Protein AF-A0A2C6CI83-F1 (afdb_monomer)

Solvent-accessible surface area (backbone atoms only — not comparable to full-atom values): 37189 Å² total; per-residue (Å²): 130,54,76,69,57,50,51,57,50,48,68,65,45,56,64,62,56,69,75,64,70,89,64,91,79,67,77,70,57,57,57,55,50,51,55,52,52,71,71,62,53,72,80,69,74,73,71,71,77,71,34,57,50,68,82,48,84,45,74,70,88,82,57,54,77,65,55,48,48,51,55,49,48,57,57,65,33,94,45,35,74,47,65,43,35,26,70,50,73,58,55,83,63,26,45,32,77,57,36,17,38,32,36,62,42,78,49,80,68,87,75,81,76,86,66,80,51,70,44,81,48,53,24,44,57,78,42,53,45,65,82,44,89,37,33,34,42,40,32,26,31,26,87,84,68,57,33,40,40,38,42,36,32,49,79,43,23,40,18,32,37,39,42,40,65,88,43,41,34,43,30,39,41,69,43,70,40,26,24,35,40,31,34,56,42,74,85,67,60,69,77,38,53,69,76,63,89,74,76,81,94,84,81,86,81,65,93,77,91,69,84,84,75,66,45,76,56,88,58,89,80,51,66,32,59,38,36,34,34,34,37,38,24,58,63,38,40,57,69,51,37,78,42,39,24,93,50,91,66,21,46,44,37,51,43,42,44,54,45,47,20,60,48,45,33,57,48,12,38,44,66,28,74,48,74,46,68,46,77,46,81,46,82,40,81,42,92,66,81,83,71,98,63,47,58,62,50,38,40,74,46,51,48,54,50,52,33,59,80,66,43,46,46,72,74,64,32,31,38,30,40,37,38,46,32,72,68,67,35,72,92,81,50,41,52,53,43,42,37,47,46,76,69,84,84,93,73,82,50,53,29,55,39,76,95,46,31,28,28,34,27,18,67,85,39,16,38,78,71,66,33,36,30,26,33,26,54,36,14,36,24,38,30,33,45,18,60,94,65,42,81,69,97,52,32,34,12,16,19,79,43,97,56,96,72,33,51,30,26,16,44,41,30,74,50,51,66,70,42,53,80,72,62,54,41,47,34,74,21,40,5,19,47,92,35,67,53,98,88,37,52,35,28,39,86,56,14,17,17,35,53,22,32,52,44,25,37,57,61,42,33,66,64,29,64,40,72,48,48,39,45,44,76,39,74,68,83,60,53,55,40,22,46,96,84,21,49,64,48,70,41,56,40,32,65,45,71,43,61,24,36,92,92,43,71,32,42,80,65,71,46,39,42,31,28,34,39,48,45,67,65,68,43,94,91,41,61,52,49,80,78,43,57,54,67,53,47,75,45,73,69,76,89,40,66,54,27,26,22,42,37,41,38,40,35,23,67,77,68,38,69,30,63,34,50,45,67,38,37,17,63,49,21,48,87,57,61,58,98,76,78,82,67,77,89,76,80,75,80,92,74,89,81,82,82,70,74,93,56,59,64,77,43,72,38,59,69,69,17,68,42,47,35,35,40,30,45,47,50,59,70,24,33,40,36,32,21,41,86,85,69,48,78,76,46,78,48,75,35,84,59,70,44,80,43,82,43,81,43,65,89,55,70,71,44,62,33,40,36,32,42,42,52,100,87,50,76,48,78,48,78,44,36,35,87

Sequence (675 aa):
MTDNELLDLLSKIIPRIILKTKTQLPHEILSTCRAIILLLLPRWATIPPLPKLTFDTTSCSNCNTQKAAFIQRIANDSFTDQSWVFSVPTLDSIIGSHGSITLELGQPNNNGTGQSSTIDVTFQPFYFEMDQEVDYVWMGKSIDNKHSLMLAGNAGMMSGFVFGETQNWEILPVKSGYSIIRSKDESFNPPAGCGLDSLSATIDSIEYNANVIDLCEDNTECISTVDILVLVPQDVQQWYGDEFDPTPIGALAAGLHLLLGHYTFLFATFESGYENLRIRVSFRAVDYPYGPFSVIDEVYFTLPQFTANNNLRNQYRADMVVLSTTQTFGNEFTFGAANVGELQSDNAWEAPCFDCAYAISNINFMSTPRWTLAHEIAHLFSGRHSRDRDDFDVCGHGFMFSNEIGPNRTALATLTNNDQDNGESRALRFSNPDVDFEGFATGTVDDNNALVINNSACLIEDYYASPFLGVQIGNLSGQVLCGLSGNVNSKNLTAEVIQPAFGLPGTPPYTYEWRWNDNGIFNSGNPGVVIGTASSITINTAYDCPSFFVRLKITSSDGESATSTMTINSTLCSDCNGENSSESATGIEETYFKSVTETQLLKIYPNPAKGQLIVSGANPNDLIEIFNLQGQKILVYKIANQGKVTISINDLKTGTYLLRRVSEVTNDFVKFVKQ

Radius of gyration: 28.48 Å; Cα contacts (8 Å, |Δi|>4): 1442; chains: 1; bounding box: 80×92×56 Å

Nearest PDB structures (foldseek):
  3sd2-assembly1_A-2  TM=7.401E-01  e=3.170E-03  Bacteroides thetaiotaomicron
  7c7u-assembly2_B  TM=2.766E-01  e=1.258E-06  Staphylococcus aureus
  7c7u-assembly1_A  TM=2.825E-01  e=5.386E-06  Staphylococcus aureus
  8cka-assembly1_A  TM=3.174E-01  e=5.004E-04  Deinococcus radiodurans R1 = ATCC 13939 = DSM 20539
  3ncb-assembly1_B  TM=2.814E-01  e=5.245E-03  Homo sapiens

Secondary structure (DSSP, 8-state):
--HHHHHHHHHHHHHHHHTT-SSPPPHHHHHHHHHHHHHHS------PPPPEE-------TT--HHHHHHHHHHHT-TTEEEEEEEE---GGGTB-GGG-EEEEEEPP-TT-SS---EEEEEEEEEEEEEEETTEEEEEEEETTSSEEEEEEEETTEEEEEEEESS-EEEEEEEETTEEEEEEE-GGGS---PPPPS---S-------------TTS--TT--EEEEEEEEEEHHHHHHHGGGS-SSTTTHHHHHHHHHHHHHHHHHHHHHTT---EEEEEEEEEE-----SS-HHHIIIIIHHHHHHHTTHHHHHT-SEEEEEES--BTTTTB-EEE------SSS--PSS-GGG-EEEEETTTSSTTT-HHHHHHHHHTT---BTTT---SSS--B-B---SSS--B-TTSPPPHHHHHTT----SS---TT-EETTEES-BTTB-HHHHHHHHHHHHTTSS--SS-EEEEE--S-SBSB-TTS-B--EEEEEEEEPPPTTSS-PSSPEEEEEEESSS--SSS---EEEE-SSEEEE-S-SSSSEEEEEEEEE-TTS-EEEEEEEEE-TT-GGGS-TT--S---S----S-----SS---EEESSSBSSEEEEEEEPTT-EEEEEETTS-EEEEEE--SSEEEEEE-TTSPSEEEEEEEE-SS-EEEEEEEE-

pLDDT: mean 76.45, std 18.49, range [28.06, 98.38]

Mean predicted aligned error: 15.39 Å

Structure (mmCIF, N/CA/C/O backbone):
data_AF-A0A2C6CI83-F1
#
_entry.id   AF-A0A2C6CI83-F1
#
loop_
_atom_site.group_PDB
_atom_site.id
_atom_site.type_symbol
_atom_site.label_atom_id
_atom_site.label_alt_id
_atom_site.label_comp_id
_atom_site.label_asym_id
_atom_site.label_entity_id
_atom_site.label_seq_id
_atom_site.pdbx_PDB_ins_code
_atom_site.Cartn_x
_atom_site.Cartn_y
_atom_site.Cartn_z
_atom_site.occupancy
_atom_site.B_iso_or_equiv
_atom_site.auth_seq_id
_atom_site.auth_comp_id
_atom_site.auth_asym_id
_atom_site.auth_atom_id
_atom_site.pdbx_PDB_model_num
ATOM 1 N N . MET A 1 1 ? -42.720 -41.605 6.930 1.00 55.47 1 MET A N 1
ATOM 2 C CA . MET A 1 1 ? -42.194 -41.675 8.302 1.00 55.47 1 MET A CA 1
ATOM 3 C C . MET A 1 1 ? -41.742 -40.274 8.639 1.00 55.47 1 MET A C 1
ATOM 5 O O . MET A 1 1 ? -40.998 -39.710 7.848 1.00 55.47 1 MET A O 1
ATOM 9 N N . THR A 1 2 ? -42.290 -39.671 9.684 1.00 68.00 2 THR A N 1
ATOM 10 C CA . THR A 1 2 ? -41.849 -38.350 10.157 1.00 68.00 2 THR A CA 1
ATOM 11 C C . THR A 1 2 ? -40.506 -38.483 10.882 1.00 68.00 2 THR A C 1
ATOM 13 O O . THR A 1 2 ? -40.180 -39.569 11.363 1.00 68.00 2 THR A O 1
ATOM 16 N N . ASP A 1 3 ? -39.726 -37.405 10.983 1.00 50.38 3 ASP A N 1
ATOM 17 C CA . ASP A 1 3 ? -38.392 -37.440 11.613 1.00 50.38 3 ASP A CA 1
ATOM 18 C C . ASP A 1 3 ? -38.438 -37.962 13.062 1.00 50.38 3 ASP A C 1
ATOM 20 O O . ASP A 1 3 ? -37.554 -38.697 13.506 1.00 50.38 3 ASP A O 1
ATOM 24 N N . ASN A 1 4 ? -39.542 -37.697 13.769 1.00 54.66 4 ASN A N 1
ATOM 25 C CA . ASN A 1 4 ? -39.784 -38.204 15.122 1.00 54.66 4 ASN A CA 1
ATOM 26 C C . ASN A 1 4 ? -40.070 -39.716 15.163 1.00 54.66 4 ASN A C 1
ATOM 28 O O . ASN A 1 4 ? -39.666 -40.393 16.107 1.00 54.66 4 ASN A O 1
ATOM 32 N N . GLU A 1 5 ? -40.724 -40.273 14.140 1.00 59.03 5 GLU A N 1
ATOM 33 C CA . GLU A 1 5 ? -40.948 -41.721 14.026 1.00 59.03 5 GLU A CA 1
ATOM 34 C C . GLU A 1 5 ? -39.644 -42.464 13.691 1.00 59.03 5 GLU A C 1
ATOM 36 O O . GLU A 1 5 ? -39.442 -43.590 14.147 1.00 59.03 5 GLU A O 1
ATOM 41 N N . LEU A 1 6 ? -38.740 -41.832 12.933 1.00 50.09 6 LEU A N 1
ATOM 42 C CA . LEU A 1 6 ? -37.425 -42.387 12.602 1.00 50.09 6 LEU A CA 1
ATOM 43 C C . LEU A 1 6 ? -36.503 -42.423 13.834 1.00 50.09 6 LEU A C 1
ATOM 45 O O . LEU A 1 6 ? -35.857 -43.440 14.085 1.00 50.09 6 LEU A O 1
ATOM 49 N N . LEU A 1 7 ? -36.491 -41.356 14.640 1.00 54.53 7 LEU A N 1
ATOM 50 C CA . LEU A 1 7 ? -35.740 -41.285 15.901 1.00 54.53 7 LEU A CA 1
ATOM 51 C C . LEU A 1 7 ? -36.237 -42.306 16.937 1.00 54.53 7 LEU A C 1
ATOM 53 O O . LEU A 1 7 ? -35.427 -42.983 17.577 1.00 54.53 7 LEU A O 1
ATOM 57 N N . ASP A 1 8 ? -37.555 -42.487 17.059 1.00 61.53 8 ASP A N 1
ATOM 58 C CA . ASP A 1 8 ? -38.140 -43.506 17.939 1.00 61.53 8 ASP A CA 1
ATOM 59 C C . ASP A 1 8 ? -37.787 -44.932 17.471 1.00 61.53 8 ASP A C 1
ATOM 61 O O . ASP A 1 8 ? -37.433 -45.786 18.288 1.00 61.53 8 ASP A O 1
ATOM 65 N N . LEU A 1 9 ? -37.776 -45.186 16.157 1.00 59.94 9 LEU A N 1
ATOM 66 C CA . LEU A 1 9 ? -37.357 -46.476 15.604 1.00 59.94 9 LEU A CA 1
ATOM 67 C C . LEU A 1 9 ? -35.858 -46.747 15.842 1.00 59.94 9 LEU A C 1
ATOM 69 O O . LEU A 1 9 ? -35.487 -47.844 16.269 1.00 59.94 9 LEU A O 1
ATOM 73 N N . LEU A 1 10 ? -34.994 -45.754 15.614 1.00 51.44 10 LEU A N 1
ATOM 74 C CA . LEU A 1 10 ? -33.542 -45.877 15.786 1.00 51.44 10 LEU A CA 1
ATOM 75 C C . LEU A 1 10 ? -33.151 -46.066 17.258 1.00 51.44 10 LEU A C 1
ATOM 77 O O . LEU A 1 10 ? -32.332 -46.939 17.562 1.00 51.44 10 LEU A O 1
ATOM 81 N N . SER A 1 11 ? -33.804 -45.354 18.184 1.00 57.25 11 SER A N 1
ATOM 82 C CA . SER A 1 11 ? -33.573 -45.509 19.630 1.00 57.25 11 SER A CA 1
ATOM 83 C C . SER A 1 11 ? -33.914 -46.916 20.150 1.00 57.25 11 SER A C 1
ATOM 85 O O . SER A 1 11 ? -33.301 -47.400 21.102 1.00 57.25 11 SER A O 1
ATOM 87 N N . LYS A 1 12 ? -34.844 -47.620 19.487 1.00 58.34 12 LYS A N 1
ATOM 88 C CA . LYS A 1 12 ? -35.254 -48.995 19.826 1.00 58.34 12 LYS A CA 1
ATOM 89 C C . LYS A 1 12 ? -34.369 -50.070 19.188 1.00 58.34 12 LYS A C 1
ATOM 91 O O . LYS A 1 12 ? -34.291 -51.185 19.711 1.00 58.34 12 LYS A O 1
ATOM 96 N N . ILE A 1 13 ? -33.713 -49.761 18.068 1.00 54.72 13 ILE A N 1
ATOM 97 C CA . ILE A 1 13 ? -32.903 -50.714 17.293 1.00 54.72 13 ILE A CA 1
ATOM 98 C C . ILE A 1 13 ? -31.437 -50.713 17.749 1.00 54.72 13 ILE A C 1
ATOM 100 O O . ILE A 1 13 ? -30.858 -51.787 17.924 1.00 54.72 13 ILE A O 1
ATOM 104 N N . ILE A 1 14 ? -30.850 -49.540 18.002 1.00 49.00 14 ILE A N 1
ATOM 105 C CA . ILE A 1 14 ? -29.416 -49.393 18.312 1.00 49.00 14 ILE A CA 1
ATOM 106 C C . ILE A 1 14 ? -28.986 -50.196 19.561 1.00 49.00 14 ILE A C 1
ATOM 108 O O . ILE A 1 14 ? -28.005 -50.941 19.471 1.00 49.00 14 ILE A O 1
ATOM 112 N N . PRO A 1 15 ? -29.737 -50.204 20.685 1.00 44.19 15 PRO A N 1
ATOM 113 C CA . PRO A 1 15 ? -29.364 -51.011 21.851 1.00 44.19 15 PRO A CA 1
ATOM 114 C C . PRO A 1 15 ? -29.423 -52.523 21.587 1.00 44.19 15 PRO A C 1
ATOM 116 O O . PRO A 1 15 ? -28.676 -53.292 22.190 1.00 44.19 15 PRO A O 1
ATOM 119 N N . ARG A 1 16 ? -30.286 -52.975 20.664 1.00 45.53 16 ARG A N 1
ATOM 120 C CA . ARG A 1 16 ? -30.438 -54.401 20.319 1.00 45.53 16 ARG A CA 1
ATOM 121 C C . ARG A 1 16 ? -29.335 -54.915 19.394 1.00 45.53 16 ARG A C 1
ATOM 123 O O . ARG A 1 16 ? -29.058 -56.113 19.419 1.00 45.53 16 ARG A O 1
ATOM 130 N N . ILE A 1 17 ? -28.707 -54.033 18.616 1.00 48.41 17 ILE A N 1
ATOM 131 C CA . ILE A 1 17 ? -27.555 -54.367 17.767 1.00 48.41 17 ILE A CA 1
ATOM 132 C C . ILE A 1 17 ? -26.279 -54.454 18.617 1.00 48.41 17 ILE A C 1
ATOM 134 O O . ILE A 1 17 ? -25.522 -55.413 18.482 1.00 48.41 17 ILE A O 1
ATOM 138 N N . ILE A 1 18 ? -26.091 -53.530 19.567 1.00 44.12 18 ILE A N 1
ATOM 139 C CA . ILE A 1 18 ? -24.891 -53.469 20.421 1.00 44.12 18 ILE A CA 1
ATOM 140 C C . ILE A 1 18 ? -24.815 -54.652 21.409 1.00 44.12 18 ILE A C 1
ATOM 142 O O . ILE A 1 18 ? -23.730 -55.139 21.718 1.00 44.12 18 ILE A O 1
ATOM 146 N N . LEU A 1 19 ? -25.954 -55.198 21.853 1.00 39.03 19 LEU A N 1
ATOM 147 C CA . LEU A 1 19 ? -25.989 -56.328 22.795 1.00 39.03 19 LEU A CA 1
ATOM 148 C C . LEU A 1 19 ? -25.745 -57.716 22.170 1.00 39.03 19 LEU A C 1
ATOM 150 O O . LEU A 1 19 ? -25.711 -58.703 22.907 1.00 39.03 19 LEU A O 1
ATOM 154 N N . LYS A 1 20 ? -25.565 -57.833 20.845 1.00 38.94 20 LYS A N 1
ATOM 155 C CA . LYS A 1 20 ? -25.428 -59.138 20.165 1.00 38.94 20 LYS A CA 1
ATOM 156 C C . LYS A 1 20 ? -24.123 -59.381 19.404 1.00 38.94 20 LYS A C 1
ATOM 158 O O . LYS A 1 20 ? -23.988 -60.435 18.788 1.00 38.94 20 LYS A O 1
ATOM 163 N N . THR A 1 21 ? -23.130 -58.503 19.495 1.00 42.06 21 THR A N 1
ATOM 164 C CA . THR A 1 21 ? -21.841 -58.690 18.808 1.00 42.06 21 THR A CA 1
ATOM 165 C C . THR A 1 21 ? -20.725 -59.072 19.779 1.00 42.06 21 THR A C 1
ATOM 167 O O . THR A 1 21 ? -19.885 -58.257 20.146 1.00 42.06 21 THR A O 1
ATOM 170 N N . LYS A 1 22 ? -20.700 -60.353 20.171 1.00 38.94 22 LYS A N 1
ATOM 171 C CA . LYS A 1 22 ? -19.476 -61.028 20.647 1.00 38.94 22 LYS A CA 1
ATOM 172 C C . LYS A 1 22 ? -19.063 -62.227 19.783 1.00 38.94 22 LYS A C 1
ATOM 174 O O . LYS A 1 22 ? -18.150 -62.954 20.155 1.00 38.94 22 LYS A O 1
ATOM 179 N N . THR A 1 23 ? -19.675 -62.416 18.615 1.00 45.59 23 THR A N 1
ATOM 180 C CA . THR A 1 23 ? -19.297 -63.459 17.650 1.00 45.59 23 THR A CA 1
ATOM 181 C C . THR A 1 23 ? -19.489 -62.976 16.210 1.00 45.59 23 THR A C 1
ATOM 183 O O . THR A 1 23 ? -20.403 -62.207 15.919 1.00 45.59 23 THR A O 1
ATOM 186 N N . GLN A 1 24 ? -18.565 -63.397 15.339 1.00 50.62 24 GLN A N 1
ATOM 187 C CA . GLN A 1 24 ? -18.405 -63.007 13.932 1.00 50.62 24 GLN A CA 1
ATOM 188 C C . GLN A 1 24 ? -19.719 -63.030 13.133 1.00 50.62 24 GLN A C 1
ATOM 190 O O . GLN A 1 24 ? -20.404 -64.051 13.084 1.00 50.62 24 GLN A O 1
ATOM 195 N N . LEU A 1 25 ? -20.027 -61.920 12.456 1.00 43.94 25 LEU A N 1
ATOM 196 C CA . LEU A 1 25 ? -21.102 -61.831 11.465 1.00 43.94 25 LEU A CA 1
ATOM 197 C C . LEU A 1 25 ? -20.552 -62.088 10.046 1.00 43.94 25 LEU A C 1
ATOM 199 O O . LEU A 1 25 ? -19.467 -61.600 9.725 1.00 43.94 25 LEU A O 1
ATOM 203 N N . PRO A 1 26 ? -21.280 -62.832 9.189 1.00 48.81 26 PRO A N 1
ATOM 204 C CA . PRO A 1 26 ? -20.863 -63.140 7.824 1.00 48.81 26 PRO A CA 1
ATOM 205 C C . PRO A 1 26 ? -20.966 -61.934 6.874 1.00 48.81 26 PRO A C 1
ATOM 207 O O . PRO A 1 26 ? -21.792 -61.034 7.039 1.00 48.81 26 PRO A O 1
ATOM 210 N N . HIS A 1 27 ? -20.113 -61.963 5.848 1.00 46.34 27 HIS A N 1
ATOM 211 C CA . HIS A 1 27 ? -19.754 -60.867 4.936 1.00 46.34 27 HIS A CA 1
ATOM 212 C C . HIS A 1 27 ? -20.934 -60.211 4.177 1.00 46.34 27 HIS A C 1
ATOM 214 O O . HIS A 1 27 ? -20.812 -59.080 3.710 1.00 46.34 27 HIS A O 1
ATOM 220 N N . GLU A 1 28 ? -22.089 -60.875 4.085 1.00 45.56 28 GLU A N 1
ATOM 221 C CA . GLU A 1 28 ? -23.282 -60.380 3.374 1.00 45.56 28 GLU A CA 1
ATOM 222 C C . GLU A 1 28 ? -24.111 -59.363 4.188 1.00 45.56 28 GLU A C 1
ATOM 224 O O . GLU A 1 28 ? -24.812 -58.521 3.622 1.00 45.56 28 GLU A O 1
ATOM 229 N N . ILE A 1 29 ? -23.985 -59.350 5.523 1.00 48.78 29 ILE A N 1
ATOM 230 C CA . ILE A 1 29 ? -24.657 -58.340 6.366 1.00 48.78 29 ILE A CA 1
ATOM 231 C C . ILE A 1 29 ? -23.880 -57.012 6.350 1.00 48.78 29 ILE A C 1
ATOM 233 O O . ILE A 1 29 ? -24.483 -55.940 6.408 1.00 48.78 29 ILE A O 1
ATOM 237 N N . LEU A 1 30 ? -22.556 -57.055 6.158 1.00 45.81 30 LEU A N 1
ATOM 238 C CA . LEU A 1 30 ? -21.718 -55.856 6.044 1.00 45.81 30 LEU A CA 1
ATOM 239 C C . LEU A 1 30 ? -22.007 -55.041 4.773 1.00 45.81 30 LEU A C 1
ATOM 241 O O . LEU A 1 30 ? -21.969 -53.811 4.828 1.00 45.81 30 LEU A O 1
ATOM 245 N N . SER A 1 31 ? -22.332 -55.685 3.644 1.00 43.59 31 SER A N 1
ATOM 246 C CA . SER A 1 31 ? -22.672 -54.951 2.414 1.00 43.59 31 SER A CA 1
ATOM 247 C C . SER A 1 31 ? -24.047 -54.284 2.509 1.00 43.59 31 SER A C 1
ATOM 249 O O . SER A 1 31 ? -24.220 -53.159 2.042 1.00 43.59 31 SER A O 1
ATOM 251 N N . THR A 1 32 ? -24.998 -54.928 3.190 1.00 43.94 32 THR A N 1
ATOM 252 C CA . THR A 1 32 ? -26.354 -54.395 3.380 1.00 43.94 32 THR A CA 1
ATOM 253 C C . THR A 1 32 ? -26.367 -53.254 4.407 1.00 43.94 32 THR A C 1
ATOM 255 O O . THR A 1 32 ? -27.031 -52.241 4.196 1.00 43.94 32 THR A O 1
ATOM 258 N N . CYS A 1 33 ? -25.554 -53.338 5.470 1.00 41.75 33 CYS A N 1
ATOM 259 C CA . CYS A 1 33 ? -25.349 -52.224 6.401 1.00 41.75 33 CYS A CA 1
ATOM 260 C C . CYS A 1 33 ? -24.604 -51.042 5.759 1.00 41.75 33 CYS A C 1
ATOM 262 O O . CYS A 1 33 ? -24.959 -49.902 6.042 1.00 41.75 33 CYS A O 1
ATOM 264 N N . ARG A 1 34 ? -23.644 -51.271 4.847 1.00 42.25 34 ARG A N 1
ATOM 265 C CA . ARG A 1 34 ? -23.007 -50.186 4.071 1.00 42.25 34 ARG A CA 1
ATOM 266 C C . ARG A 1 34 ? -24.007 -49.434 3.193 1.00 42.25 34 ARG A C 1
ATOM 268 O O . ARG A 1 34 ? -23.962 -48.210 3.157 1.00 42.25 34 ARG A O 1
ATOM 275 N N . ALA A 1 35 ? -24.930 -50.141 2.540 1.00 44.62 35 ALA A N 1
ATOM 276 C CA . ALA A 1 35 ? -25.959 -49.516 1.707 1.00 44.62 35 ALA A CA 1
ATOM 277 C C . ALA A 1 35 ? -26.963 -48.685 2.530 1.00 44.62 35 ALA A C 1
ATOM 279 O O . ALA A 1 35 ? -27.378 -47.616 2.095 1.00 44.62 35 ALA A O 1
ATOM 280 N N . ILE A 1 36 ? -27.313 -49.138 3.739 1.00 44.78 36 ILE A N 1
ATOM 281 C CA . ILE A 1 36 ? -28.223 -48.411 4.640 1.00 44.78 36 ILE A CA 1
ATOM 282 C C . ILE A 1 36 ? -27.524 -47.213 5.304 1.00 44.78 36 ILE A C 1
ATOM 284 O O . ILE A 1 36 ? -28.146 -46.167 5.456 1.00 44.78 36 ILE A O 1
ATOM 288 N N . ILE A 1 37 ? -26.229 -47.315 5.630 1.00 43.94 37 ILE A N 1
ATOM 289 C CA . ILE A 1 37 ? -25.432 -46.184 6.139 1.00 43.94 37 ILE A CA 1
ATOM 290 C C . ILE A 1 37 ? -25.270 -45.104 5.057 1.00 43.94 37 ILE A C 1
ATOM 292 O O . ILE A 1 37 ? -25.426 -43.929 5.361 1.00 43.94 37 ILE A O 1
ATOM 296 N N . LEU A 1 38 ? -25.075 -45.480 3.788 1.00 40.59 38 LEU A N 1
ATOM 297 C CA . LEU A 1 38 ? -25.032 -44.535 2.660 1.00 40.59 38 LEU A CA 1
ATOM 298 C C . LEU A 1 38 ? -26.381 -43.856 2.359 1.00 40.59 38 LEU A C 1
ATOM 300 O O . LEU A 1 38 ? -26.392 -42.760 1.810 1.00 40.59 38 LEU A O 1
ATOM 304 N N . LEU A 1 39 ? -27.508 -44.471 2.732 1.00 41.88 39 LEU A N 1
ATOM 305 C CA . LEU A 1 39 ? -28.855 -43.902 2.563 1.00 41.88 39 LEU A CA 1
ATOM 306 C C . LEU A 1 39 ? -29.342 -43.086 3.775 1.00 41.88 39 LEU A C 1
ATOM 308 O O . LEU A 1 39 ? -30.350 -42.392 3.661 1.00 41.88 39 LEU A O 1
ATOM 312 N N . LEU A 1 40 ? -28.649 -43.168 4.916 1.00 38.25 40 LEU A N 1
ATOM 313 C CA . LEU A 1 40 ? -28.973 -42.456 6.162 1.00 38.25 40 LEU A CA 1
ATOM 314 C C . LEU A 1 40 ? -27.935 -41.394 6.549 1.00 38.25 40 LEU A C 1
ATOM 316 O O . LEU A 1 40 ? -28.102 -40.748 7.584 1.00 38.25 40 LEU A O 1
ATOM 320 N N . LEU A 1 41 ? -26.890 -41.179 5.738 1.00 36.12 41 LEU A N 1
ATOM 321 C CA . LEU A 1 41 ? -26.087 -39.966 5.861 1.00 36.12 41 LEU A CA 1
ATOM 322 C C . LEU A 1 41 ? -27.036 -38.774 5.668 1.00 36.12 41 LEU A C 1
ATOM 324 O O . LEU A 1 41 ? -27.771 -38.752 4.673 1.00 36.12 41 LEU A O 1
ATOM 328 N N . PRO A 1 42 ? -27.070 -37.805 6.603 1.00 38.31 42 PRO A N 1
ATOM 329 C CA . PRO A 1 42 ? -27.829 -36.588 6.383 1.00 38.31 42 PRO A CA 1
ATOM 330 C C . PRO A 1 42 ? -27.366 -36.033 5.042 1.00 38.31 42 PRO A C 1
ATOM 332 O O . PRO A 1 42 ? -26.165 -36.045 4.761 1.00 38.31 42 PRO A O 1
ATOM 335 N N . ARG A 1 43 ? -28.318 -35.614 4.193 1.00 35.94 43 ARG A N 1
ATOM 336 C CA . ARG A 1 43 ? -28.014 -34.774 3.032 1.00 35.94 43 ARG A CA 1
ATOM 337 C C . ARG A 1 43 ? -26.994 -33.769 3.526 1.00 35.94 43 ARG A C 1
ATOM 339 O O . ARG A 1 43 ? -27.336 -32.970 4.398 1.00 35.94 43 ARG A O 1
ATOM 346 N N . TRP A 1 44 ? -25.757 -33.886 3.045 1.00 35.88 44 TRP A N 1
ATOM 347 C CA . TRP A 1 44 ? -24.753 -32.869 3.271 1.00 35.88 44 TRP A CA 1
ATOM 348 C C . TRP A 1 44 ? -25.476 -31.586 2.913 1.00 35.88 44 TRP A C 1
ATOM 350 O O . TRP A 1 44 ? -26.034 -31.490 1.812 1.00 35.88 44 TRP A O 1
ATOM 360 N N . ALA A 1 45 ? -25.607 -30.678 3.882 1.00 34.28 45 ALA A N 1
ATOM 361 C CA . ALA A 1 45 ? -25.919 -29.310 3.545 1.00 34.28 45 ALA A CA 1
ATOM 362 C C . ALA A 1 45 ? -24.912 -28.999 2.447 1.00 34.28 45 ALA A C 1
ATOM 364 O O . ALA A 1 45 ? -23.709 -29.106 2.683 1.00 34.28 45 ALA A O 1
ATOM 365 N N . THR A 1 46 ? -25.395 -28.836 1.216 1.00 31.20 46 THR A N 1
ATOM 366 C CA . THR A 1 46 ? -24.554 -28.414 0.111 1.00 31.20 46 THR A CA 1
ATOM 367 C C . THR A 1 46 ? -23.928 -27.145 0.632 1.00 31.20 46 THR A C 1
ATOM 369 O O . THR A 1 46 ? -24.655 -26.163 0.799 1.00 31.20 46 THR A O 1
ATOM 372 N N . ILE A 1 47 ? -22.651 -27.214 1.018 1.00 39.34 47 ILE A N 1
ATOM 373 C CA . ILE A 1 47 ? -21.894 -26.032 1.390 1.00 39.34 47 ILE A CA 1
ATOM 374 C C . ILE A 1 47 ? -22.106 -25.128 0.181 1.00 39.34 47 ILE A C 1
ATOM 376 O O . ILE A 1 47 ? -21.803 -25.571 -0.936 1.00 39.34 47 ILE A O 1
ATOM 380 N N . PRO A 1 48 ? -22.792 -23.983 0.344 1.00 41.06 48 PRO A N 1
ATOM 381 C CA . PRO A 1 48 ? -23.028 -23.112 -0.787 1.00 41.06 48 PRO A CA 1
ATOM 382 C C . PRO A 1 48 ? -21.662 -22.854 -1.425 1.00 41.06 48 PRO A C 1
ATOM 384 O O . PRO A 1 48 ? -20.683 -22.698 -0.687 1.00 41.06 48 PRO A O 1
ATOM 387 N N . PRO A 1 49 ? -21.555 -22.919 -2.764 1.00 50.97 49 PRO A N 1
ATOM 388 C CA . PRO A 1 49 ? -20.285 -22.655 -3.421 1.00 50.97 49 PRO A CA 1
ATOM 389 C C . PRO A 1 49 ? -19.746 -21.332 -2.886 1.00 50.97 49 PRO A C 1
ATOM 391 O O . PRO A 1 49 ? -20.521 -20.384 -2.718 1.00 50.97 49 PRO A O 1
ATOM 394 N N . LEU A 1 50 ? -18.450 -21.308 -2.559 1.00 54.88 50 LEU A N 1
ATOM 395 C CA . LEU A 1 50 ? -17.809 -20.096 -2.065 1.00 54.88 50 LEU A CA 1
ATOM 396 C C . LEU A 1 50 ? -18.133 -18.944 -3.023 1.00 54.88 50 LEU A C 1
ATOM 398 O O . LEU A 1 50 ? -18.159 -19.174 -4.237 1.00 54.88 50 LEU A O 1
ATOM 402 N N . PRO A 1 51 ? -18.410 -17.738 -2.509 1.00 67.12 51 PRO A N 1
ATOM 403 C CA . PRO A 1 51 ? -18.597 -16.584 -3.365 1.00 67.12 51 PRO A CA 1
ATOM 404 C C . PRO A 1 51 ? -17.365 -16.408 -4.262 1.00 67.12 51 PRO A C 1
ATOM 406 O O . PRO A 1 51 ? -16.229 -16.520 -3.798 1.00 67.12 51 PRO A O 1
ATOM 409 N N . LYS A 1 52 ? -17.594 -16.205 -5.562 1.00 72.31 52 LYS A N 1
ATOM 410 C CA . LYS A 1 52 ? -16.532 -16.089 -6.567 1.00 72.31 52 LYS A CA 1
ATOM 411 C C . LYS A 1 52 ? -16.631 -14.756 -7.279 1.00 72.31 52 LYS A C 1
ATOM 413 O O . LYS A 1 52 ? -17.712 -14.385 -7.741 1.00 72.31 52 LYS A O 1
ATOM 418 N N . LEU A 1 53 ? -15.497 -14.086 -7.447 1.00 72.31 53 LEU A N 1
ATOM 419 C CA . LEU A 1 53 ? -15.394 -12.989 -8.400 1.00 72.31 53 LEU A CA 1
ATOM 420 C C . LEU A 1 53 ? -15.132 -13.581 -9.791 1.00 72.31 53 LEU A C 1
ATOM 422 O O . LEU A 1 53 ? -14.137 -14.274 -10.005 1.00 72.31 53 LEU A O 1
ATOM 426 N N . THR A 1 54 ? -16.047 -13.313 -10.722 1.00 63.84 54 THR A N 1
ATOM 427 C CA . THR A 1 54 ? -15.957 -13.751 -12.120 1.00 63.84 54 THR A CA 1
ATOM 428 C C . THR A 1 54 ? -15.875 -12.538 -13.037 1.00 63.84 54 THR A C 1
ATOM 430 O O . THR A 1 54 ? -16.584 -11.546 -12.851 1.00 63.84 54 THR A O 1
ATOM 433 N N . PHE A 1 55 ? -15.003 -12.617 -14.038 1.00 64.81 55 PHE A N 1
ATOM 434 C CA . PHE A 1 55 ? -14.835 -11.577 -15.048 1.00 64.81 55 PHE A CA 1
ATOM 435 C C . PHE A 1 55 ? -15.628 -11.974 -16.296 1.00 64.81 55 PHE A C 1
ATOM 437 O O . PHE A 1 55 ? -15.106 -12.627 -17.195 1.00 64.81 55 PHE A O 1
ATOM 444 N N . ASP A 1 56 ? -16.919 -11.639 -16.337 1.00 59.47 56 ASP A N 1
ATOM 445 C CA . ASP A 1 56 ? -17.740 -11.876 -17.530 1.00 59.47 56 ASP A CA 1
ATOM 446 C C . ASP A 1 56 ? -17.558 -10.743 -18.555 1.00 59.47 56 ASP A C 1
ATOM 448 O O . ASP A 1 56 ? -17.360 -9.582 -18.197 1.00 59.47 56 ASP A O 1
ATOM 452 N N . THR A 1 57 ? -17.671 -11.077 -19.843 1.00 55.62 57 THR A N 1
ATOM 453 C CA . THR A 1 57 ? -17.697 -10.151 -20.984 1.00 55.62 57 THR A CA 1
ATOM 454 C C . THR A 1 57 ? -18.976 -9.313 -20.996 1.00 55.62 57 THR A C 1
ATOM 456 O O . THR A 1 57 ? -19.814 -9.402 -21.895 1.00 55.62 57 THR A O 1
ATOM 459 N N . THR A 1 58 ? -19.159 -8.453 -20.000 1.00 52.78 58 THR A N 1
ATOM 460 C CA . THR A 1 58 ? -20.269 -7.507 -20.035 1.00 52.78 58 THR A CA 1
ATOM 461 C C . THR A 1 58 ? -19.913 -6.351 -20.961 1.00 52.78 58 THR A C 1
ATOM 463 O O . THR A 1 58 ? -19.010 -5.559 -20.701 1.00 52.78 58 THR A O 1
ATOM 466 N N . SER A 1 59 ? -20.647 -6.198 -22.067 1.00 59.84 59 SER A N 1
ATOM 467 C CA . SER A 1 59 ? -20.672 -4.902 -22.745 1.00 59.84 59 SER A CA 1
ATOM 468 C C . SER A 1 59 ? -21.220 -3.889 -21.743 1.00 59.84 59 SER A C 1
ATOM 470 O O . SER A 1 59 ? -22.306 -4.118 -21.203 1.00 59.84 59 SER A O 1
ATOM 472 N N . CYS A 1 60 ? -20.513 -2.785 -21.490 1.00 64.88 60 CYS A N 1
ATOM 473 C CA . CYS A 1 60 ? -21.036 -1.728 -20.631 1.00 64.88 60 CYS A CA 1
ATOM 474 C C . CYS A 1 60 ? -22.290 -1.115 -21.278 1.00 64.88 60 CYS A C 1
ATOM 476 O O . CYS A 1 60 ? -22.215 -0.165 -22.056 1.00 64.88 60 CYS A O 1
ATOM 478 N N . SER A 1 61 ? -23.458 -1.671 -20.953 1.00 59.53 61 SER A N 1
ATOM 479 C CA . SER A 1 61 ? -24.744 -1.393 -21.607 1.00 59.53 61 SER A CA 1
ATOM 480 C C . SER A 1 61 ? -25.200 0.061 -21.458 1.00 59.53 61 SER A C 1
ATOM 482 O O . SER A 1 61 ? -26.030 0.524 -22.232 1.00 59.53 61 SER A O 1
ATOM 484 N N . ASN A 1 62 ? -24.605 0.791 -20.507 1.00 64.12 62 ASN A N 1
ATOM 485 C CA . ASN A 1 62 ? -24.891 2.190 -20.185 1.00 64.12 62 ASN A CA 1
ATOM 486 C C . ASN A 1 62 ? -23.615 3.056 -20.091 1.00 64.12 62 ASN A C 1
ATOM 488 O O . ASN A 1 62 ? -23.555 3.979 -19.272 1.00 64.12 62 ASN A O 1
ATOM 492 N N . CYS A 1 63 ? -22.541 2.731 -20.813 1.00 69.06 63 CYS A N 1
ATOM 493 C CA . CYS A 1 63 ? -21.392 3.635 -20.918 1.00 69.06 63 CYS A CA 1
ATOM 494 C C . CYS A 1 63 ? -21.686 4.718 -21.961 1.00 69.06 63 CYS A C 1
ATOM 496 O O . CYS A 1 63 ? -22.147 4.417 -23.060 1.00 69.06 63 CYS A O 1
ATOM 498 N N . ASN A 1 64 ? -21.442 5.984 -21.615 1.00 75.44 64 ASN A N 1
ATOM 499 C CA . ASN A 1 64 ? -21.490 7.067 -22.595 1.00 75.44 64 ASN A CA 1
ATOM 500 C C . ASN A 1 64 ? -20.303 6.941 -23.578 1.00 75.44 64 ASN A C 1
ATOM 502 O O . ASN A 1 64 ? -19.398 6.126 -23.385 1.00 75.44 64 ASN A O 1
ATOM 506 N N . THR A 1 65 ? -20.296 7.754 -24.636 1.00 75.19 65 THR A N 1
ATOM 507 C CA . THR A 1 65 ? -19.252 7.715 -25.675 1.00 75.19 65 THR A CA 1
ATOM 508 C C . THR A 1 65 ? -17.837 7.901 -25.112 1.00 75.19 65 THR A C 1
ATOM 510 O O . THR A 1 65 ? -16.899 7.290 -25.610 1.00 75.19 65 THR A O 1
ATOM 513 N N . GLN A 1 66 ? -17.682 8.700 -24.056 1.00 70.75 66 GLN A N 1
ATOM 514 C CA . GLN A 1 66 ? -16.391 8.975 -23.416 1.00 70.75 66 GLN A CA 1
ATOM 515 C C . GLN A 1 66 ? -15.875 7.763 -22.623 1.00 70.75 66 GLN A C 1
ATOM 517 O O . GLN A 1 66 ? -14.732 7.357 -22.806 1.00 70.75 66 GLN A O 1
ATOM 522 N N . LYS A 1 67 ? -16.741 7.094 -21.853 1.00 77.38 67 LYS A N 1
ATOM 523 C CA . LYS A 1 67 ? -16.433 5.826 -21.165 1.00 77.38 67 LYS A CA 1
ATOM 524 C C . LYS A 1 67 ? -16.055 4.719 -22.131 1.00 77.38 67 LYS A C 1
ATOM 526 O O . LYS A 1 67 ? -15.113 3.970 -21.893 1.00 77.38 67 LYS A O 1
ATOM 531 N N . ALA A 1 68 ? -16.776 4.636 -23.246 1.00 78.38 68 ALA A N 1
ATOM 532 C CA . ALA A 1 68 ? -16.432 3.714 -24.316 1.00 78.38 68 ALA A CA 1
ATOM 533 C C . ALA A 1 68 ? -15.042 4.025 -24.901 1.00 78.38 68 ALA A C 1
ATOM 535 O O . ALA A 1 68 ? -14.287 3.094 -25.161 1.00 78.38 68 ALA A O 1
ATOM 536 N N . ALA A 1 69 ? -14.678 5.305 -25.046 1.00 80.31 69 ALA A N 1
ATOM 537 C CA . ALA A 1 69 ? -13.349 5.711 -25.502 1.00 80.31 69 ALA A CA 1
ATOM 538 C C . ALA A 1 69 ? -12.244 5.379 -24.482 1.00 80.31 69 ALA A C 1
ATOM 540 O O . ALA A 1 69 ? -11.192 4.897 -24.892 1.00 80.31 69 ALA A O 1
ATOM 541 N N . PHE A 1 70 ? -12.482 5.563 -23.175 1.00 83.44 70 PHE A N 1
ATOM 542 C CA . PHE A 1 70 ? -11.556 5.138 -22.116 1.00 83.44 70 PHE A CA 1
ATOM 543 C C . PHE A 1 70 ? -11.314 3.624 -22.168 1.00 83.44 70 PHE A C 1
ATOM 545 O O . PHE A 1 70 ? -10.172 3.192 -22.306 1.00 83.44 70 PHE A O 1
ATOM 552 N N . ILE A 1 71 ? -12.386 2.821 -22.169 1.00 84.44 71 ILE A N 1
ATOM 553 C CA . ILE A 1 71 ? -12.316 1.354 -22.289 1.00 84.44 71 ILE A CA 1
ATOM 554 C C . ILE A 1 71 ? -11.546 0.947 -23.551 1.00 84.44 71 ILE A C 1
ATOM 556 O O . ILE A 1 71 ? -10.641 0.122 -23.479 1.00 84.44 71 ILE A O 1
ATOM 560 N N . GLN A 1 72 ? -11.880 1.532 -24.705 1.00 84.88 72 GLN A N 1
ATOM 561 C CA . GLN A 1 72 ? -11.202 1.231 -25.967 1.00 84.88 72 GLN A CA 1
ATOM 562 C C . GLN A 1 72 ? -9.727 1.616 -25.935 1.00 84.88 72 GLN A C 1
ATOM 564 O O . GLN A 1 72 ? -8.910 0.895 -26.493 1.00 84.88 72 GLN A O 1
ATOM 569 N N . ARG A 1 73 ? -9.370 2.733 -25.300 1.00 86.31 73 ARG A N 1
ATOM 570 C CA . ARG A 1 73 ? -7.973 3.142 -25.176 1.00 86.31 73 ARG A CA 1
ATOM 571 C C . ARG A 1 73 ? -7.185 2.160 -24.319 1.00 86.31 73 ARG A C 1
ATOM 573 O O . ARG A 1 73 ? -6.119 1.759 -24.752 1.00 86.31 73 ARG A O 1
ATOM 580 N N . ILE A 1 74 ? -7.714 1.756 -23.162 1.00 87.88 74 ILE A N 1
ATOM 581 C CA . ILE A 1 74 ? -7.073 0.744 -22.309 1.00 87.88 74 ILE A CA 1
ATOM 582 C C . ILE A 1 74 ? -6.929 -0.582 -23.064 1.00 87.88 74 ILE A C 1
ATOM 584 O O . ILE A 1 74 ? -5.864 -1.182 -23.036 1.00 87.88 74 ILE A O 1
ATOM 588 N N . ALA A 1 75 ? -7.964 -1.014 -23.788 1.00 86.25 75 ALA A N 1
ATOM 589 C CA . ALA A 1 75 ? -7.928 -2.251 -24.567 1.00 86.25 75 ALA A CA 1
ATOM 590 C C . ALA A 1 75 ? -6.956 -2.210 -25.762 1.00 86.25 75 ALA A C 1
ATOM 592 O O . ALA A 1 75 ? -6.471 -3.254 -26.180 1.00 86.25 75 ALA A O 1
ATOM 593 N N . ASN A 1 76 ? -6.698 -1.024 -26.322 1.00 87.25 76 ASN A N 1
ATOM 594 C CA . ASN A 1 76 ? -5.782 -0.814 -27.449 1.00 87.25 76 ASN A CA 1
ATOM 595 C C . ASN A 1 76 ? -4.388 -0.345 -27.006 1.00 87.25 76 ASN A C 1
ATOM 597 O O . ASN A 1 76 ? -3.569 0.012 -27.856 1.00 87.25 76 ASN A O 1
ATOM 601 N N . ASP A 1 77 ? -4.147 -0.262 -25.699 1.00 84.81 77 ASP A N 1
ATOM 602 C CA . ASP A 1 77 ? -2.863 0.150 -25.159 1.00 84.81 77 ASP A CA 1
ATOM 603 C C . ASP A 1 77 ? -1.791 -0.864 -25.561 1.00 84.81 77 ASP A C 1
ATOM 605 O O . ASP A 1 77 ? -2.038 -2.070 -25.526 1.00 84.81 77 ASP A O 1
ATOM 609 N N . SER A 1 78 ? -0.601 -0.401 -25.941 1.00 81.00 78 SER A N 1
ATOM 610 C CA . SER A 1 78 ? 0.420 -1.279 -26.526 1.00 81.00 78 SER A CA 1
ATOM 611 C C . SER A 1 78 ? 0.906 -2.358 -25.564 1.00 81.00 78 SER A C 1
ATOM 613 O O . SER A 1 78 ? 1.421 -3.370 -26.010 1.00 81.00 78 SER A O 1
ATOM 615 N N . PHE A 1 79 ? 0.744 -2.138 -24.260 1.00 79.75 79 PHE A N 1
ATOM 616 C CA . PHE A 1 79 ? 1.111 -3.081 -23.207 1.00 79.75 79 PHE A CA 1
ATOM 617 C C . PHE A 1 79 ? -0.086 -3.868 -22.648 1.00 79.75 79 PHE A C 1
ATOM 619 O O . PHE A 1 79 ? 0.048 -4.506 -21.608 1.00 79.75 79 PHE A O 1
ATOM 626 N N . THR A 1 80 ? -1.265 -3.807 -23.277 1.00 84.94 80 THR A N 1
ATOM 627 C CA . THR A 1 80 ? -2.436 -4.608 -22.886 1.00 84.94 80 THR A CA 1
ATOM 628 C C . THR A 1 80 ? -2.586 -5.817 -23.804 1.00 84.94 80 THR A C 1
ATOM 630 O O . THR A 1 80 ? -2.862 -5.666 -24.990 1.00 84.94 80 THR A O 1
ATOM 633 N N . ASP A 1 81 ? -2.469 -7.018 -23.237 1.00 82.62 81 ASP A N 1
ATOM 634 C CA . ASP A 1 81 ? -2.648 -8.276 -23.978 1.00 82.62 81 ASP A CA 1
ATOM 635 C C . ASP A 1 81 ? -4.128 -8.626 -24.153 1.00 82.62 81 ASP A C 1
ATOM 637 O O . ASP A 1 81 ? -4.612 -8.936 -25.244 1.00 82.62 81 ASP A O 1
ATOM 641 N N . GLN A 1 82 ? -4.861 -8.618 -23.041 1.00 83.69 82 GLN A N 1
ATOM 642 C CA . GLN A 1 82 ? -6.275 -8.965 -22.968 1.00 83.69 82 GLN A CA 1
ATOM 643 C C . GLN A 1 82 ? -6.965 -8.024 -21.992 1.00 83.69 82 GLN A C 1
ATOM 645 O O . GLN A 1 82 ? -6.363 -7.566 -21.022 1.00 83.69 82 GLN A O 1
ATOM 650 N N . SER A 1 83 ? -8.241 -7.729 -22.234 1.00 86.75 83 SER A N 1
ATOM 651 C CA . SER A 1 83 ? -9.036 -6.928 -21.307 1.00 86.75 83 SER A CA 1
ATOM 652 C C . SER A 1 83 ? -10.522 -7.255 -21.371 1.00 86.75 83 SER A C 1
ATOM 654 O O . SER A 1 83 ? -11.053 -7.614 -22.426 1.00 86.75 83 SER A O 1
ATOM 656 N N . TRP A 1 84 ? -11.199 -7.095 -20.232 1.00 85.06 84 TRP A N 1
ATOM 657 C CA . TRP A 1 84 ? -12.640 -7.295 -20.094 1.00 85.06 84 TRP A CA 1
ATOM 658 C C . TRP A 1 84 ? -13.250 -6.265 -19.156 1.00 85.06 84 TRP A C 1
ATOM 660 O O . TRP A 1 84 ? -12.661 -5.889 -18.145 1.00 85.06 84 TRP A O 1
ATOM 670 N N . VAL A 1 85 ? -14.467 -5.834 -19.478 1.00 84.50 85 VAL A N 1
ATOM 671 C CA . VAL A 1 85 ? -15.279 -5.003 -18.587 1.00 84.50 85 VAL A CA 1
ATOM 672 C C . VAL A 1 85 ? -16.212 -5.909 -17.800 1.00 84.50 85 VAL A C 1
ATOM 674 O O . VAL A 1 85 ? -16.945 -6.699 -18.395 1.00 84.50 85 VAL A O 1
ATOM 677 N N . PHE A 1 86 ? -16.224 -5.751 -16.481 1.00 84.19 86 PHE A N 1
ATOM 678 C CA . PHE A 1 86 ? -17.051 -6.543 -15.579 1.00 84.19 86 PHE A CA 1
ATOM 679 C C . PHE A 1 86 ? -17.852 -5.648 -14.630 1.00 84.19 86 PHE A C 1
ATOM 681 O O . PHE A 1 86 ? -17.482 -4.502 -14.347 1.00 84.19 86 PHE A O 1
ATOM 688 N N . SER A 1 87 ? -18.978 -6.173 -14.147 1.00 83.62 87 SER A N 1
ATOM 689 C CA . SER A 1 87 ? -19.764 -5.523 -13.103 1.00 83.62 87 SER A CA 1
ATOM 690 C C . SER A 1 87 ? -19.089 -5.700 -11.748 1.00 83.62 87 SER A C 1
ATOM 692 O O . SER A 1 87 ? -18.787 -6.829 -11.368 1.00 83.62 87 SER A O 1
ATOM 694 N N . VAL A 1 88 ? -18.910 -4.611 -11.007 1.00 82.50 88 VAL A N 1
ATOM 695 C CA . VAL A 1 88 ? -18.330 -4.627 -9.660 1.00 82.50 88 VAL A CA 1
ATOM 696 C C . VAL A 1 88 ? -19.349 -5.228 -8.685 1.00 82.50 88 VAL A C 1
ATOM 698 O O . VAL A 1 88 ? -20.414 -4.632 -8.493 1.00 82.50 88 VAL A O 1
ATOM 701 N N . PRO A 1 89 ? -19.069 -6.396 -8.083 1.00 83.62 89 PRO A N 1
ATOM 702 C CA . PRO A 1 89 ? -19.933 -6.961 -7.054 1.00 83.62 89 PRO A CA 1
ATOM 703 C C . PRO A 1 89 ? -19.792 -6.187 -5.734 1.00 83.62 89 PRO A C 1
ATOM 705 O O . PRO A 1 89 ? -18.813 -5.468 -5.526 1.00 83.62 89 PRO A O 1
ATOM 708 N N . THR A 1 90 ? -20.756 -6.337 -4.820 1.00 83.12 90 THR A N 1
ATOM 709 C CA . THR A 1 90 ? -20.571 -5.837 -3.448 1.00 83.12 90 THR A CA 1
ATOM 710 C C . THR A 1 90 ? -19.541 -6.699 -2.727 1.00 83.12 90 THR A C 1
ATOM 712 O O . THR A 1 90 ? -19.438 -7.897 -3.005 1.00 83.12 90 THR A O 1
ATOM 715 N N . LEU A 1 91 ? -18.791 -6.116 -1.791 1.00 82.56 91 LEU A N 1
ATOM 716 C CA . LEU A 1 91 ? -17.752 -6.848 -1.069 1.00 82.56 91 LEU A CA 1
ATOM 717 C C . LEU A 1 91 ? -18.337 -8.045 -0.295 1.00 82.56 91 LEU A C 1
ATOM 719 O O . LEU A 1 91 ? -17.823 -9.157 -0.406 1.00 82.56 91 LEU A O 1
ATOM 723 N N . ASP A 1 92 ? -19.490 -7.851 0.355 1.00 83.06 92 ASP A N 1
ATOM 724 C CA . ASP A 1 92 ? -20.274 -8.895 1.036 1.00 83.06 92 ASP A CA 1
ATOM 725 C C . ASP A 1 92 ? -20.633 -10.081 0.120 1.00 83.06 92 ASP A C 1
ATOM 727 O O . ASP A 1 92 ? -20.863 -11.191 0.594 1.00 83.06 92 ASP A O 1
ATOM 731 N N . SER A 1 93 ? -20.695 -9.863 -1.199 1.00 85.31 93 SER A N 1
ATOM 732 C CA . SER A 1 93 ? -21.029 -10.904 -2.178 1.00 85.31 93 SER A CA 1
ATOM 733 C C . SER A 1 93 ? -19.825 -11.659 -2.742 1.00 85.31 93 SER A C 1
ATOM 735 O O . SER A 1 93 ? -20.032 -12.613 -3.487 1.00 85.31 93 SER A O 1
ATOM 737 N N . ILE A 1 94 ? -18.592 -11.257 -2.411 1.00 87.12 94 ILE A N 1
ATOM 738 C CA . ILE A 1 94 ? -17.357 -11.933 -2.853 1.00 87.12 94 ILE A CA 1
ATOM 739 C C . ILE A 1 94 ? -16.459 -12.394 -1.704 1.00 87.12 94 ILE A C 1
ATOM 741 O O . ILE A 1 94 ? -15.626 -13.274 -1.917 1.00 87.12 94 ILE A O 1
ATOM 745 N N . ILE A 1 95 ? -16.630 -11.845 -0.499 1.00 88.94 95 ILE A N 1
ATOM 746 C CA . ILE A 1 95 ? -15.937 -12.321 0.696 1.00 88.94 95 ILE A CA 1
ATOM 747 C C . ILE A 1 95 ? -16.601 -13.610 1.196 1.00 88.94 95 ILE A C 1
ATOM 749 O O . ILE A 1 95 ? -17.789 -13.654 1.514 1.00 88.94 95 ILE A O 1
ATOM 753 N N . GLY A 1 96 ? -15.808 -14.675 1.257 1.00 86.25 96 GLY A N 1
ATOM 754 C CA . GLY A 1 96 ? -16.151 -15.948 1.873 1.00 86.25 96 GLY A CA 1
ATOM 755 C C . GLY A 1 96 ? -15.848 -15.986 3.373 1.00 86.25 96 GLY A C 1
ATOM 756 O O . GLY A 1 96 ? -15.632 -14.971 4.036 1.00 86.25 96 GLY A O 1
ATOM 757 N N . SER A 1 97 ? -15.814 -17.200 3.922 1.00 83.00 97 SER A N 1
ATOM 758 C CA . SER A 1 97 ? -15.416 -17.438 5.313 1.00 83.00 97 SER A CA 1
ATOM 759 C C . SER A 1 97 ? -14.012 -16.895 5.589 1.00 83.00 97 SER A C 1
ATOM 761 O O . SER A 1 97 ? -13.133 -16.983 4.723 1.00 83.00 97 SER A O 1
ATOM 763 N N . HIS A 1 98 ? -13.797 -16.368 6.796 1.00 87.12 98 HIS A N 1
ATOM 764 C CA . HIS A 1 98 ? -12.496 -15.865 7.256 1.00 87.12 98 HIS A CA 1
ATOM 765 C C . HIS A 1 98 ? -11.931 -14.706 6.419 1.00 87.12 98 HIS A C 1
ATOM 767 O O . HIS A 1 98 ? -10.722 -14.493 6.365 1.00 87.12 98 HIS A O 1
ATOM 773 N N . GLY A 1 99 ? -12.806 -13.957 5.736 1.00 88.25 99 GLY A N 1
ATOM 774 C CA . GLY A 1 99 ? -12.414 -12.813 4.911 1.00 88.25 99 GLY A CA 1
ATOM 775 C C . GLY A 1 99 ? -11.763 -13.197 3.578 1.00 88.25 99 GLY A C 1
ATOM 776 O O . GLY A 1 99 ? -11.205 -12.332 2.904 1.00 88.25 99 GLY A O 1
ATOM 777 N N . SER A 1 100 ? -11.796 -14.483 3.207 1.00 91.62 100 SER A N 1
ATOM 778 C CA . SER A 1 100 ? -11.156 -14.991 1.991 1.00 91.62 100 SER A CA 1
ATOM 779 C C . SER A 1 100 ? -11.891 -14.570 0.719 1.00 91.62 100 SER A C 1
ATOM 781 O O . SER A 1 100 ? -13.111 -14.434 0.712 1.00 91.62 100 SER A O 1
ATOM 783 N N . ILE A 1 101 ? -11.160 -14.401 -0.383 1.00 92.31 101 ILE A N 1
ATOM 784 C CA . ILE A 1 101 ? -11.730 -14.106 -1.706 1.00 92.31 101 ILE A CA 1
ATOM 785 C C . ILE A 1 101 ? -11.288 -15.195 -2.675 1.00 92.31 101 ILE A C 1
ATOM 787 O O . ILE A 1 101 ? -10.112 -15.540 -2.718 1.00 92.31 101 ILE A O 1
ATOM 791 N N . THR A 1 102 ? -12.214 -15.747 -3.462 1.00 91.00 102 THR A N 1
ATOM 792 C CA . THR A 1 102 ? -11.881 -16.720 -4.515 1.00 91.00 102 THR A CA 1
ATOM 793 C C . THR A 1 102 ? -12.069 -16.102 -5.896 1.00 91.00 102 THR A C 1
ATOM 795 O O . THR A 1 102 ? -13.147 -15.592 -6.212 1.00 91.00 102 THR A O 1
ATOM 798 N N . LEU A 1 103 ? -11.018 -16.156 -6.715 1.00 87.44 103 LEU A N 1
ATOM 799 C CA . LEU A 1 103 ? -11.018 -15.688 -8.101 1.00 87.44 103 LEU A CA 1
ATOM 800 C C . LEU A 1 103 ? -10.978 -16.866 -9.068 1.00 87.44 103 LEU A C 1
ATOM 802 O O . LEU A 1 103 ? -10.235 -17.819 -8.845 1.00 87.44 103 LEU A O 1
ATOM 806 N N . GLU A 1 104 ? -11.709 -16.760 -10.173 1.00 82.75 104 GLU A N 1
ATOM 807 C CA . GLU A 1 104 ? -11.546 -17.652 -11.320 1.00 82.75 104 GLU A CA 1
ATOM 808 C C . GLU A 1 104 ? -10.545 -17.024 -12.307 1.00 82.75 104 GLU A C 1
ATOM 810 O O . GLU A 1 104 ? -10.860 -16.048 -12.990 1.00 82.75 104 GLU A O 1
ATOM 815 N N . LEU A 1 105 ? -9.320 -17.555 -12.358 1.00 73.56 105 LEU A N 1
ATOM 816 C CA . LEU A 1 105 ? -8.241 -17.056 -13.215 1.00 73.56 105 LEU A CA 1
ATOM 817 C C . LEU A 1 105 ? -8.092 -17.927 -14.466 1.00 73.56 105 LEU A C 1
ATOM 819 O O . LEU A 1 105 ? -8.018 -19.153 -14.382 1.00 73.56 105 LEU A O 1
ATOM 823 N N . GLY A 1 106 ? -8.010 -17.302 -15.642 1.00 66.94 106 GLY A N 1
ATOM 824 C CA . GLY A 1 106 ? -7.703 -18.003 -16.891 1.00 66.94 106 GLY A CA 1
ATOM 825 C C . GLY A 1 106 ? -6.242 -18.453 -16.930 1.00 66.94 106 GLY A C 1
ATOM 826 O O . GLY A 1 106 ? -5.347 -17.669 -16.627 1.00 66.94 106 GLY A O 1
ATOM 827 N N . GLN A 1 107 ? -5.972 -19.704 -17.310 1.00 57.72 107 GLN A N 1
ATOM 828 C CA . GLN A 1 107 ? -4.597 -20.161 -17.514 1.00 57.72 107 GLN A CA 1
ATOM 829 C C . GLN A 1 107 ? -4.053 -19.733 -18.886 1.00 57.72 107 GLN A C 1
ATOM 831 O O . GLN A 1 107 ? -4.784 -19.807 -19.884 1.00 57.72 107 GLN A O 1
ATOM 836 N N . PRO A 1 108 ? -2.758 -19.369 -18.973 1.00 50.69 108 PRO A N 1
ATOM 837 C CA . PRO A 1 108 ? -2.068 -19.243 -20.247 1.00 50.69 108 PRO A CA 1
ATOM 838 C C . PRO A 1 108 ? -2.182 -20.558 -21.026 1.00 50.69 108 PRO A C 1
ATOM 840 O O . PRO A 1 108 ? -1.977 -21.651 -20.493 1.00 50.69 108 PRO A O 1
ATOM 843 N N . ASN A 1 109 ? -2.556 -20.466 -22.299 1.00 49.31 109 ASN A N 1
ATOM 844 C CA . ASN A 1 109 ? -2.868 -21.631 -23.117 1.00 49.31 109 ASN A CA 1
ATOM 845 C C . ASN A 1 109 ? -1.578 -22.302 -23.623 1.00 49.31 109 ASN A C 1
ATOM 847 O O . ASN A 1 109 ? -1.220 -22.182 -24.793 1.00 49.31 109 ASN A O 1
ATOM 851 N N . ASN A 1 110 ? -0.872 -23.019 -22.746 1.00 45.56 110 ASN A N 1
ATOM 852 C CA . ASN A 1 110 ? 0.452 -23.586 -23.041 1.00 45.56 110 ASN A CA 1
ATOM 853 C C . ASN A 1 110 ? 0.444 -24.713 -24.096 1.00 45.56 110 ASN A C 1
ATOM 855 O O . ASN A 1 110 ? 1.504 -25.129 -24.555 1.00 45.56 110 ASN A O 1
ATOM 859 N N . ASN A 1 111 ? -0.733 -25.202 -24.513 1.00 43.44 111 ASN A N 1
ATOM 860 C CA . ASN A 1 111 ? -0.858 -26.381 -25.380 1.00 43.44 111 ASN A CA 1
ATOM 861 C C . ASN A 1 111 ? -1.456 -26.113 -26.773 1.00 43.44 111 ASN A C 1
ATOM 863 O O . ASN A 1 111 ? -1.616 -27.054 -27.547 1.00 43.44 111 ASN A O 1
ATOM 867 N N . GLY A 1 112 ? -1.809 -24.870 -27.124 1.00 42.00 112 GLY A N 1
ATOM 868 C CA . GLY A 1 112 ? -2.331 -24.541 -28.463 1.00 42.00 112 GLY A CA 1
ATOM 869 C C . GLY A 1 112 ? -3.644 -25.246 -28.851 1.00 42.00 112 GLY A C 1
ATOM 870 O O . GLY A 1 112 ? -4.032 -25.225 -30.018 1.00 42.00 112 GLY A O 1
ATOM 871 N N . THR A 1 113 ? -4.347 -25.872 -27.900 1.00 47.19 113 THR A N 1
ATOM 872 C CA . THR A 1 113 ? -5.562 -26.673 -28.142 1.00 47.19 113 THR A CA 1
ATOM 873 C C . THR A 1 113 ? -6.857 -25.857 -28.132 1.00 47.19 113 THR A C 1
ATOM 875 O O . THR A 1 113 ? -7.931 -26.416 -28.338 1.00 47.19 113 THR A O 1
ATOM 878 N N . GLY A 1 114 ? -6.791 -24.538 -27.918 1.00 45.28 114 GLY A N 1
ATOM 879 C CA . GLY A 1 114 ? -7.956 -23.649 -28.009 1.00 45.28 114 GLY A CA 1
ATOM 880 C C . GLY A 1 114 ? -8.990 -23.791 -26.881 1.00 45.28 114 GLY A C 1
ATOM 881 O O . GLY A 1 114 ? -10.015 -23.119 -26.934 1.00 45.28 114 GLY A O 1
ATOM 882 N N . GLN A 1 115 ? -8.740 -24.611 -25.853 1.00 42.00 115 GLN A N 1
ATOM 883 C CA . GLN A 1 115 ? -9.535 -24.620 -24.619 1.00 42.00 115 GLN A CA 1
ATOM 884 C C . GLN A 1 115 ? -8.849 -23.757 -23.557 1.00 42.00 115 GLN A C 1
ATOM 886 O O . GLN A 1 115 ? -7.746 -24.072 -23.126 1.00 42.00 115 GLN A O 1
ATOM 891 N N . SER A 1 116 ? -9.504 -22.669 -23.149 1.00 54.50 116 SER A N 1
ATOM 892 C CA . SER A 1 116 ? -9.125 -21.918 -21.951 1.00 54.50 116 SER A CA 1
ATOM 893 C C . SER A 1 116 ? -9.545 -22.740 -20.732 1.00 54.50 116 SER A C 1
ATOM 895 O O . SER A 1 116 ? -10.732 -23.007 -20.548 1.00 54.50 116 SER A O 1
ATOM 897 N N . SER A 1 117 ? -8.577 -23.223 -19.955 1.00 62.28 117 SER A N 1
ATOM 898 C CA . SER A 1 117 ? -8.830 -23.783 -18.628 1.00 62.28 117 SER A CA 1
ATOM 899 C C . SER A 1 117 ? -8.756 -22.662 -17.600 1.00 62.28 117 SER A C 1
ATOM 901 O O . SER A 1 117 ? -7.789 -21.901 -17.603 1.00 62.28 117 SER A O 1
ATOM 903 N N . THR A 1 118 ? -9.747 -22.570 -16.721 1.00 71.00 118 THR A N 1
ATOM 904 C CA . THR A 1 118 ? -9.721 -21.674 -15.565 1.00 71.00 118 THR A CA 1
ATOM 905 C C . THR A 1 118 ? -9.282 -22.432 -14.313 1.00 71.00 118 THR A C 1
ATOM 907 O O . THR A 1 118 ? -9.490 -23.644 -14.204 1.00 71.00 118 THR A O 1
ATOM 910 N N . ILE A 1 119 ? -8.628 -21.732 -13.388 1.00 75.81 119 ILE A N 1
ATOM 911 C CA . ILE A 1 119 ? -8.311 -22.220 -12.044 1.00 75.81 119 ILE A CA 1
ATOM 912 C C . ILE A 1 119 ? -8.984 -21.319 -11.012 1.00 75.81 119 ILE A C 1
ATOM 914 O O . ILE A 1 119 ? -8.976 -20.097 -11.148 1.00 75.81 119 ILE A O 1
ATOM 918 N N . ASP A 1 120 ? -9.554 -21.924 -9.975 1.00 85.50 120 ASP A N 1
ATOM 919 C CA . ASP A 1 120 ? -10.001 -21.183 -8.801 1.00 85.50 120 ASP A CA 1
ATOM 920 C C . ASP A 1 120 ? -8.797 -20.950 -7.883 1.00 85.50 120 ASP A C 1
ATOM 922 O O . ASP A 1 120 ? -8.148 -21.907 -7.454 1.00 85.50 120 ASP A O 1
ATOM 926 N N . VAL A 1 121 ? -8.511 -19.691 -7.561 1.00 87.50 121 VAL A N 1
ATOM 927 C CA . VAL A 1 121 ? -7.474 -19.311 -6.598 1.00 87.50 121 VAL A CA 1
ATOM 928 C C . VAL A 1 121 ? -8.137 -18.616 -5.417 1.00 87.50 121 VAL A C 1
ATOM 930 O O . VAL A 1 121 ? -8.773 -17.574 -5.574 1.00 87.50 121 VAL A O 1
ATOM 933 N N . THR A 1 122 ? -8.006 -19.204 -4.229 1.00 91.06 122 THR A N 1
ATOM 934 C CA . THR A 1 122 ? -8.501 -18.627 -2.974 1.00 91.06 122 THR A CA 1
ATOM 935 C C . THR A 1 122 ? -7.384 -17.865 -2.281 1.00 91.06 122 THR A C 1
ATOM 937 O O . THR A 1 122 ? -6.324 -18.426 -2.001 1.00 91.06 122 THR A O 1
ATOM 940 N N . PHE A 1 123 ? -7.660 -16.606 -1.967 1.00 92.12 123 PHE A N 1
ATOM 941 C CA . PHE A 1 123 ? -6.764 -15.684 -1.298 1.00 92.12 123 PHE A CA 1
ATOM 942 C C . PHE A 1 123 ? -7.203 -15.469 0.152 1.00 92.12 123 PHE A C 1
ATOM 944 O O . PHE A 1 123 ? -8.382 -15.238 0.423 1.00 92.12 123 PHE A O 1
ATOM 951 N N . GLN A 1 124 ? -6.248 -15.527 1.075 1.00 90.31 124 GLN A N 1
ATOM 952 C CA . GLN A 1 124 ? -6.423 -15.225 2.492 1.00 90.31 124 GLN A CA 1
ATOM 953 C C . GLN A 1 124 ? -5.953 -13.795 2.782 1.00 90.31 124 GLN A C 1
ATOM 955 O O . GLN A 1 124 ? -4.877 -13.415 2.306 1.00 90.31 124 GLN A O 1
ATOM 960 N N . PRO A 1 125 ? -6.723 -13.003 3.544 1.00 90.38 125 PRO A N 1
ATOM 961 C CA . PRO A 1 125 ? -6.361 -11.626 3.837 1.00 90.38 125 PRO A CA 1
ATOM 962 C C . PRO A 1 125 ? -5.237 -11.551 4.869 1.00 90.38 125 PRO A C 1
ATOM 964 O O . PRO A 1 125 ? -5.302 -12.186 5.921 1.00 90.38 125 PRO A O 1
ATOM 967 N N . PHE A 1 126 ? -4.252 -10.699 4.602 1.00 85.81 126 PHE A N 1
ATOM 968 C CA . PHE A 1 126 ? -3.288 -10.243 5.610 1.00 85.81 126 PHE A CA 1
ATOM 969 C C . PHE A 1 126 ? -3.504 -8.769 5.983 1.00 85.81 126 PHE A C 1
ATOM 971 O O . PHE A 1 126 ? -3.079 -8.339 7.051 1.00 85.81 126 PHE A O 1
ATOM 978 N N . TYR A 1 127 ? -4.222 -8.010 5.148 1.00 86.75 127 TYR A N 1
ATOM 979 C CA . TYR A 1 127 ? -4.665 -6.655 5.454 1.00 86.75 127 TYR A CA 1
ATOM 980 C C . TYR A 1 127 ? -6.109 -6.454 5.016 1.00 86.75 127 TYR A C 1
ATOM 982 O O . TYR A 1 127 ? -6.481 -6.796 3.891 1.00 86.75 127 TYR A O 1
ATOM 990 N N . PHE A 1 128 ? -6.917 -5.867 5.895 1.00 87.25 128 PHE A N 1
ATOM 991 C CA . PHE A 1 128 ? -8.277 -5.479 5.560 1.00 87.25 128 PHE A CA 1
ATOM 992 C C . PHE A 1 128 ? -8.696 -4.257 6.371 1.00 87.25 128 PHE A C 1
ATOM 994 O O . PHE A 1 128 ? -8.781 -4.303 7.597 1.00 87.25 128 PHE A O 1
ATOM 1001 N N . GLU A 1 129 ? -8.984 -3.170 5.669 1.00 84.50 129 GLU A N 1
ATOM 1002 C CA . GLU A 1 129 ? -9.537 -1.942 6.219 1.00 84.50 129 GLU A CA 1
ATOM 1003 C C . GLU A 1 129 ? -10.843 -1.608 5.498 1.00 84.50 129 GLU A C 1
ATOM 1005 O O . GLU A 1 129 ? -10.942 -1.733 4.277 1.00 84.50 129 GLU A O 1
ATOM 1010 N N . MET A 1 130 ? -11.866 -1.219 6.259 1.00 82.94 130 MET A N 1
ATOM 1011 C CA . MET A 1 130 ? -13.188 -0.913 5.720 1.00 82.94 130 MET A CA 1
ATOM 1012 C C . MET A 1 130 ? -13.871 0.144 6.576 1.00 82.94 130 MET A C 1
ATOM 1014 O O . MET A 1 130 ? -14.270 -0.135 7.708 1.00 82.94 130 MET A O 1
ATOM 1018 N N . ASP A 1 131 ? -14.091 1.330 6.022 1.00 72.19 131 ASP A N 1
ATOM 1019 C CA . ASP A 1 131 ? -14.885 2.368 6.681 1.00 72.19 131 ASP A CA 1
ATOM 1020 C C . ASP A 1 131 ? -16.379 2.169 6.416 1.00 72.19 131 ASP A C 1
ATOM 1022 O O . ASP A 1 131 ? -17.200 2.234 7.338 1.00 72.19 131 ASP A O 1
ATOM 1026 N N . GLN A 1 132 ? -16.729 1.845 5.171 1.00 67.69 132 GLN A N 1
ATOM 1027 C CA . GLN A 1 132 ? -18.078 1.496 4.725 1.00 67.69 132 GLN A CA 1
ATOM 1028 C C . GLN A 1 132 ? -18.009 0.329 3.736 1.00 67.69 132 GLN A C 1
ATOM 1030 O O . GLN A 1 132 ? -16.956 0.055 3.180 1.00 67.69 132 GLN A O 1
ATOM 1035 N N . GLU A 1 133 ? -19.134 -0.330 3.444 1.00 67.19 133 GLU A N 1
ATOM 1036 C CA . GLU A 1 133 ? -19.177 -1.467 2.496 1.00 67.19 133 GLU A CA 1
ATOM 1037 C C . GLU A 1 133 ? -18.592 -1.127 1.109 1.00 67.19 133 GLU A C 1
ATOM 1039 O O . GLU A 1 133 ? -18.079 -1.988 0.400 1.00 67.19 133 GLU A O 1
ATOM 1044 N N . VAL A 1 134 ? -18.654 0.149 0.724 1.00 70.75 134 VAL A N 1
ATOM 1045 C CA . VAL A 1 134 ? -18.143 0.653 -0.554 1.00 70.75 134 VAL A CA 1
ATOM 1046 C C . VAL A 1 134 ? -16.776 1.323 -0.456 1.00 70.75 134 VAL A C 1
ATOM 1048 O O . VAL A 1 134 ? -16.292 1.736 -1.502 1.00 70.75 134 VAL A O 1
ATOM 1051 N N . ASP A 1 135 ? -16.200 1.470 0.742 1.00 83.31 135 ASP A N 1
ATOM 1052 C CA . ASP A 1 135 ? -14.921 2.147 0.993 1.00 83.31 135 ASP A CA 1
ATOM 1053 C C . ASP A 1 135 ? -13.992 1.229 1.791 1.00 83.31 135 ASP A C 1
ATOM 1055 O O . ASP A 1 135 ? -14.139 1.071 3.010 1.00 83.31 135 ASP A O 1
ATOM 1059 N N . TYR A 1 136 ? -13.109 0.543 1.068 1.00 87.19 136 TYR A N 1
ATOM 1060 C CA . TYR A 1 136 ? -12.291 -0.529 1.619 1.00 87.19 136 TYR A CA 1
ATOM 1061 C C . TYR A 1 136 ? -10.959 -0.687 0.895 1.00 87.19 136 TYR A C 1
ATOM 1063 O O . TYR A 1 136 ? -10.836 -0.407 -0.299 1.00 87.19 136 TYR A O 1
ATOM 1071 N N . VAL A 1 137 ? -9.993 -1.251 1.614 1.00 90.50 137 VAL A N 1
ATOM 1072 C CA . VAL A 1 137 ? -8.756 -1.805 1.067 1.00 90.50 137 VAL A CA 1
ATOM 1073 C C . VAL A 1 137 ? -8.584 -3.214 1.612 1.00 90.50 137 VAL A C 1
ATOM 1075 O O . VAL A 1 137 ? -8.577 -3.433 2.821 1.00 90.50 137 VAL A O 1
ATOM 1078 N N . TRP A 1 138 ? -8.432 -4.175 0.712 1.00 92.56 138 TRP A N 1
ATOM 1079 C CA . TRP A 1 138 ? -8.253 -5.587 1.015 1.00 92.56 138 TRP A CA 1
ATOM 1080 C C . TRP A 1 138 ? -6.988 -6.088 0.318 1.00 92.56 138 TRP A C 1
ATOM 1082 O O . TRP A 1 138 ? -6.800 -5.846 -0.877 1.00 92.56 138 TRP A O 1
ATOM 1092 N N . MET A 1 139 ? -6.118 -6.780 1.052 1.00 93.06 139 MET A N 1
ATOM 1093 C CA . MET A 1 139 ? -4.904 -7.400 0.522 1.00 93.06 139 MET A CA 1
ATOM 1094 C C . MET A 1 139 ? -4.789 -8.834 1.017 1.00 93.06 139 MET A C 1
ATOM 1096 O O . MET A 1 139 ? -4.964 -9.108 2.209 1.00 93.06 139 MET A O 1
ATOM 1100 N N . GLY A 1 140 ? -4.437 -9.740 0.114 1.00 91.75 140 GLY A N 1
ATOM 1101 C CA . GLY A 1 140 ? -4.295 -11.144 0.444 1.00 91.75 140 GLY A CA 1
ATOM 1102 C C . GLY A 1 140 ? -3.367 -11.914 -0.477 1.00 91.75 140 GLY A C 1
ATOM 1103 O O . GLY A 1 140 ? -2.973 -11.451 -1.550 1.00 91.75 140 GLY A O 1
ATOM 1104 N N . LYS A 1 141 ? -3.043 -13.127 -0.035 1.00 90.06 141 LYS A N 1
ATOM 1105 C CA . LYS A 1 141 ? -2.205 -14.099 -0.747 1.00 90.06 141 LYS A CA 1
ATOM 1106 C C . LYS A 1 141 ? -2.965 -15.380 -0.988 1.00 90.06 141 LYS A C 1
ATOM 1108 O O . LYS A 1 141 ? -3.773 -15.782 -0.151 1.00 90.06 141 LYS A O 1
ATOM 1113 N N . SER A 1 142 ? -2.672 -16.056 -2.087 1.00 89.50 142 SER A N 1
ATOM 1114 C CA . SER A 1 142 ? -3.125 -17.425 -2.278 1.00 89.50 142 SER A CA 1
ATOM 1115 C C . SER A 1 142 ? -2.522 -18.358 -1.227 1.00 89.50 142 SER A C 1
ATOM 1117 O O . SER A 1 142 ? -1.451 -18.103 -0.682 1.00 89.50 142 SER A O 1
ATOM 1119 N N . ILE A 1 143 ? -3.209 -19.467 -0.951 1.00 80.62 143 ILE A N 1
ATOM 1120 C CA . ILE A 1 143 ? -2.778 -20.465 0.047 1.00 80.62 143 ILE A CA 1
ATOM 1121 C C . ILE A 1 143 ? -1.382 -21.036 -0.268 1.00 80.62 143 ILE A C 1
ATOM 1123 O O . ILE A 1 143 ? -0.629 -21.367 0.643 1.00 80.62 143 ILE A O 1
ATOM 1127 N N . ASP A 1 144 ? -1.027 -21.131 -1.549 1.00 79.12 144 ASP A N 1
ATOM 1128 C CA . ASP A 1 144 ? 0.288 -21.579 -2.020 1.00 79.12 144 ASP A CA 1
ATOM 1129 C C . ASP A 1 144 ? 1.348 -20.459 -2.069 1.00 79.12 144 ASP A C 1
ATOM 1131 O O . ASP A 1 144 ? 2.484 -20.724 -2.452 1.00 79.12 144 ASP A O 1
ATOM 1135 N N . ASN A 1 145 ? 0.999 -19.224 -1.682 1.00 78.12 145 ASN A N 1
ATOM 1136 C CA . ASN A 1 145 ? 1.830 -18.015 -1.755 1.00 78.12 145 ASN A CA 1
ATOM 1137 C C . ASN A 1 145 ? 2.351 -17.654 -3.160 1.00 78.12 145 ASN A C 1
ATOM 1139 O O . ASN A 1 145 ? 3.264 -16.839 -3.277 1.00 78.12 145 ASN A O 1
ATOM 1143 N N . LYS A 1 146 ? 1.765 -18.223 -4.221 1.00 81.00 146 LYS A N 1
ATOM 1144 C CA . LYS A 1 146 ? 2.158 -17.955 -5.615 1.00 81.00 146 LYS A CA 1
ATOM 1145 C C . LYS A 1 146 ? 1.444 -16.762 -6.237 1.00 81.00 146 LYS A C 1
ATOM 1147 O O . LYS A 1 146 ? 1.860 -16.275 -7.286 1.00 81.00 146 LYS A O 1
ATOM 1152 N N . HIS A 1 147 ? 0.350 -16.318 -5.622 1.00 86.56 147 HIS A N 1
ATOM 1153 C CA . HIS A 1 147 ? -0.452 -15.207 -6.102 1.00 86.56 147 HIS A CA 1
ATOM 1154 C C . HIS A 1 147 ? -0.752 -14.219 -4.980 1.00 86.56 147 HIS A C 1
ATOM 1156 O O . HIS A 1 147 ? -0.999 -14.585 -3.831 1.00 86.56 147 HIS A O 1
ATOM 1162 N N . SER A 1 148 ? -0.826 -12.958 -5.365 1.00 91.12 148 SER A N 1
ATOM 1163 C CA . SER A 1 148 ? -1.182 -11.820 -4.537 1.00 91.12 148 SER A CA 1
ATOM 1164 C C . SER A 1 148 ? -2.385 -11.119 -5.153 1.00 91.12 148 SER A C 1
ATOM 1166 O O . SER A 1 148 ? -2.470 -10.956 -6.372 1.00 91.12 148 SER A O 1
ATOM 1168 N N . LEU A 1 149 ? -3.316 -10.696 -4.306 1.00 93.56 149 LEU A N 1
ATOM 1169 C CA . LEU A 1 149 ? -4.501 -9.942 -4.690 1.00 93.56 149 LEU A CA 1
ATOM 1170 C C . LEU A 1 149 ? -4.590 -8.698 -3.820 1.00 93.56 149 LEU A C 1
ATOM 1172 O O . LEU A 1 149 ? -4.541 -8.781 -2.594 1.00 93.56 149 LEU A O 1
ATOM 1176 N N . MET A 1 150 ? -4.791 -7.558 -4.465 1.00 94.31 150 MET A N 1
ATOM 1177 C CA . MET A 1 150 ? -5.215 -6.339 -3.798 1.00 94.31 150 MET A CA 1
ATOM 1178 C C . MET A 1 150 ? -6.485 -5.818 -4.459 1.00 94.31 150 MET A C 1
ATOM 1180 O O . MET A 1 150 ? -6.545 -5.716 -5.684 1.00 94.31 150 MET A O 1
ATOM 1184 N N . LEU A 1 151 ? -7.469 -5.444 -3.645 1.00 93.75 151 LEU A N 1
ATOM 1185 C CA . LEU A 1 151 ? -8.688 -4.767 -4.070 1.00 93.75 151 LEU A CA 1
ATOM 1186 C C . LEU A 1 151 ? -8.887 -3.508 -3.228 1.00 93.75 151 LEU A C 1
ATOM 1188 O O . LEU A 1 151 ? -8.831 -3.556 -2.003 1.00 93.75 151 LEU A O 1
ATOM 1192 N N . ALA A 1 152 ? -9.155 -2.391 -3.890 1.00 91.62 152 ALA A N 1
ATOM 1193 C CA . ALA A 1 152 ? -9.588 -1.154 -3.266 1.00 91.62 152 ALA A CA 1
ATOM 1194 C C . ALA A 1 152 ? -10.945 -0.758 -3.847 1.00 91.62 152 ALA A C 1
ATOM 1196 O O . ALA A 1 152 ? -11.117 -0.722 -5.071 1.00 91.62 152 ALA A O 1
ATOM 1197 N N . GLY A 1 153 ? -11.905 -0.464 -2.978 1.00 88.25 153 GLY A N 1
ATOM 1198 C CA . GLY A 1 153 ? -13.226 0.009 -3.360 1.00 88.25 153 GLY A CA 1
ATOM 1199 C C . GLY A 1 153 ? -13.472 1.419 -2.857 1.00 88.25 153 GLY A C 1
ATOM 1200 O O . GLY A 1 153 ? -13.096 1.737 -1.737 1.00 88.25 153 GLY A O 1
ATOM 1201 N N . ASN A 1 154 ? -14.111 2.254 -3.676 1.00 83.62 154 ASN A N 1
ATOM 1202 C CA . ASN A 1 154 ? -14.647 3.541 -3.234 1.00 83.62 154 ASN A CA 1
ATOM 1203 C C . ASN A 1 154 ? -15.908 3.898 -4.040 1.00 83.62 154 ASN A C 1
ATOM 1205 O O . ASN A 1 154 ? -15.918 3.776 -5.266 1.00 83.62 154 ASN A O 1
ATOM 1209 N N . ALA A 1 155 ? -16.992 4.312 -3.375 1.00 78.12 155 ALA A N 1
ATOM 1210 C CA . ALA A 1 155 ? -18.252 4.735 -4.012 1.00 78.12 155 ALA A CA 1
ATOM 1211 C C . ALA A 1 155 ? -18.818 3.744 -5.069 1.00 78.12 155 ALA A C 1
ATOM 1213 O O . ALA A 1 155 ? -19.397 4.129 -6.094 1.00 78.12 155 ALA A O 1
ATOM 1214 N N . GLY A 1 156 ? -18.650 2.440 -4.824 1.00 78.62 156 GLY A N 1
ATOM 1215 C CA . GLY A 1 156 ? -19.099 1.363 -5.715 1.00 78.62 156 GLY A CA 1
ATOM 1216 C C . GLY A 1 156 ? -18.213 1.146 -6.949 1.00 78.62 156 GLY A C 1
ATOM 1217 O O . GLY A 1 156 ? -18.612 0.431 -7.865 1.00 78.62 156 GLY A O 1
ATOM 1218 N N . MET A 1 157 ? -17.041 1.777 -7.010 1.00 83.12 157 MET A N 1
ATOM 1219 C CA . MET A 1 157 ? -15.970 1.467 -7.961 1.00 83.12 157 MET A CA 1
ATOM 1220 C C . MET A 1 157 ? -14.972 0.501 -7.331 1.00 83.12 157 MET A C 1
ATOM 1222 O O . MET A 1 157 ? -14.881 0.428 -6.109 1.00 83.12 157 MET A O 1
ATOM 1226 N N . MET A 1 158 ? -14.219 -0.213 -8.168 1.00 89.38 158 MET A N 1
ATOM 1227 C CA . MET A 1 158 ? -13.175 -1.144 -7.741 1.00 89.38 158 MET A CA 1
ATOM 1228 C C . MET A 1 158 ? -11.912 -0.941 -8.580 1.00 89.38 158 MET A C 1
ATOM 1230 O O . MET A 1 158 ? -11.981 -0.846 -9.808 1.00 89.38 158 MET A O 1
ATOM 1234 N N . SER A 1 159 ? -10.773 -0.901 -7.907 1.00 92.25 159 SER A N 1
ATOM 1235 C CA . SER A 1 159 ? -9.424 -0.921 -8.471 1.00 92.25 159 SER A CA 1
ATOM 1236 C C . SER A 1 159 ? -8.640 -2.033 -7.784 1.00 92.25 159 SER A C 1
ATOM 1238 O O . SER A 1 159 ? -9.004 -2.463 -6.690 1.00 92.25 159 SER A O 1
ATOM 1240 N N . GLY A 1 160 ? -7.582 -2.534 -8.401 1.00 93.94 160 GLY A N 1
ATOM 1241 C CA . GLY A 1 160 ? -6.875 -3.678 -7.842 1.00 93.94 160 GLY A CA 1
ATOM 1242 C C . GLY A 1 160 ? -5.833 -4.271 -8.765 1.00 93.94 160 GLY A C 1
ATOM 1243 O O . GLY A 1 160 ? -5.641 -3.817 -9.892 1.00 93.94 160 GLY A O 1
ATOM 1244 N N . PHE A 1 161 ? -5.187 -5.328 -8.296 1.00 93.31 161 PHE A N 1
ATOM 1245 C CA . PHE A 1 161 ? -4.346 -6.167 -9.135 1.00 93.31 161 PHE A CA 1
ATOM 1246 C C . PHE A 1 161 ? -4.423 -7.629 -8.702 1.00 93.31 161 PHE A C 1
ATOM 1248 O O . PHE A 1 161 ? -4.680 -7.932 -7.536 1.00 93.31 161 PHE A O 1
ATOM 1255 N N . VAL A 1 162 ? -4.142 -8.518 -9.652 1.00 90.75 162 VAL A N 1
ATOM 1256 C CA . VAL A 1 162 ? -3.756 -9.906 -9.386 1.00 90.75 162 VAL A CA 1
ATOM 1257 C C . VAL A 1 162 ? -2.334 -10.063 -9.897 1.00 90.75 162 VAL A C 1
ATOM 1259 O O . VAL A 1 162 ? -2.064 -9.787 -11.065 1.00 90.75 162 VAL A O 1
ATOM 1262 N N . PHE A 1 163 ? -1.432 -10.488 -9.026 1.00 87.19 163 PHE A N 1
ATOM 1263 C CA . PHE A 1 163 ? -0.032 -10.717 -9.352 1.00 87.19 163 PHE A CA 1
ATOM 1264 C C . PHE A 1 163 ? 0.330 -12.167 -9.056 1.00 87.19 163 PHE A C 1
ATOM 1266 O O . PHE A 1 163 ? -0.056 -12.680 -8.012 1.00 87.19 163 PHE A O 1
ATOM 1273 N N . GLY A 1 164 ? 1.068 -12.822 -9.942 1.00 78.94 164 GLY A N 1
ATOM 1274 C CA . GLY A 1 164 ? 1.613 -14.160 -9.725 1.00 78.94 164 GLY A CA 1
ATOM 1275 C C . GLY A 1 164 ? 2.758 -14.460 -10.688 1.00 78.94 164 GLY A C 1
ATOM 1276 O O . GLY A 1 164 ? 3.167 -13.589 -11.448 1.00 78.94 164 GLY A O 1
ATOM 1277 N N . GLU A 1 165 ? 3.254 -15.701 -10.687 1.00 69.75 165 GLU A N 1
ATOM 1278 C CA . GLU A 1 165 ? 4.455 -16.110 -11.448 1.00 69.75 165 GLU A CA 1
ATOM 1279 C C . GLU A 1 165 ? 4.402 -15.787 -12.953 1.00 69.75 165 GLU A C 1
ATOM 1281 O O . GLU A 1 165 ? 5.430 -15.504 -13.557 1.00 69.75 165 GLU A O 1
ATOM 1286 N N . THR A 1 166 ? 3.216 -15.862 -13.567 1.00 67.81 166 THR A N 1
ATOM 1287 C CA . THR A 1 166 ? 3.015 -15.676 -15.022 1.00 67.81 166 THR A CA 1
ATOM 1288 C C . THR A 1 166 ? 1.794 -14.816 -15.354 1.00 67.81 166 THR A C 1
ATOM 1290 O O . THR A 1 166 ? 1.370 -14.736 -16.506 1.00 67.81 166 THR A O 1
ATOM 1293 N N . GLN A 1 167 ? 1.167 -14.219 -14.338 1.00 73.44 167 GLN A N 1
ATOM 1294 C CA . GLN A 1 167 ? -0.111 -13.528 -14.476 1.00 73.44 167 GLN A CA 1
ATOM 1295 C C . GLN A 1 167 ? -0.044 -12.160 -13.812 1.00 73.44 167 GLN A C 1
ATOM 1297 O O . GLN A 1 167 ? 0.147 -12.050 -12.603 1.00 73.44 167 GLN A O 1
ATOM 1302 N N . ASN A 1 168 ? -0.262 -11.125 -14.617 1.00 84.50 168 ASN A N 1
ATOM 1303 C CA . ASN A 1 168 ? -0.210 -9.734 -14.194 1.00 84.50 168 ASN A CA 1
ATOM 1304 C C . ASN A 1 168 ? -1.474 -9.032 -14.653 1.00 84.50 168 ASN A C 1
ATOM 1306 O O . ASN A 1 168 ? -1.573 -8.602 -15.803 1.00 84.50 168 ASN A O 1
ATOM 1310 N N . TRP A 1 169 ? -2.446 -8.941 -13.753 1.00 87.81 169 TRP A N 1
ATOM 1311 C CA . TRP A 1 169 ? -3.719 -8.296 -14.018 1.00 87.81 169 TRP A CA 1
ATOM 1312 C C . TRP A 1 169 ? -3.824 -6.989 -13.254 1.00 87.81 169 TRP A C 1
ATOM 1314 O O . TRP A 1 169 ? -3.560 -6.937 -12.056 1.00 87.81 169 TRP A O 1
ATOM 1324 N N . GLU A 1 170 ? -4.279 -5.947 -13.933 1.00 91.06 170 GLU A N 1
ATOM 1325 C CA . GLU A 1 170 ? -4.622 -4.662 -13.337 1.00 91.06 170 GLU A CA 1
ATOM 1326 C C . GLU A 1 170 ? -6.121 -4.415 -13.507 1.00 91.06 170 GLU A C 1
ATOM 1328 O O . GLU A 1 170 ? -6.666 -4.568 -14.602 1.00 91.06 170 GLU A O 1
ATOM 1333 N N . ILE A 1 171 ? -6.785 -4.024 -12.423 1.00 91.75 171 ILE A N 1
ATOM 1334 C CA . ILE A 1 171 ? -8.189 -3.625 -12.395 1.00 91.75 171 ILE A CA 1
ATOM 1335 C C . ILE A 1 171 ? -8.232 -2.104 -12.304 1.00 91.75 171 ILE A C 1
ATOM 1337 O O . ILE A 1 171 ? -7.737 -1.514 -11.346 1.00 91.75 171 ILE A O 1
ATOM 1341 N N . LEU A 1 172 ? -8.861 -1.481 -13.295 1.00 89.50 172 LEU A N 1
ATOM 1342 C CA . LEU A 1 172 ? -9.042 -0.042 -13.398 1.00 89.50 172 LEU A CA 1
ATOM 1343 C C . LEU A 1 172 ? -10.527 0.302 -13.219 1.00 89.50 172 LEU A C 1
ATOM 1345 O O . LEU A 1 172 ? -11.387 -0.319 -13.859 1.00 89.50 172 LEU A O 1
ATOM 1349 N N . PRO A 1 173 ? -10.857 1.308 -12.398 1.00 88.12 173 PRO A N 1
ATOM 1350 C CA . PRO A 1 173 ? -12.230 1.762 -12.255 1.00 88.12 173 PRO A CA 1
ATOM 1351 C C . PRO A 1 173 ? -12.705 2.442 -13.546 1.00 88.12 173 PRO A C 1
ATOM 1353 O O . PRO A 1 173 ? -11.968 3.203 -14.169 1.00 88.12 173 PRO A O 1
ATOM 1356 N N . VAL A 1 174 ? -13.954 2.177 -13.941 1.00 81.81 174 VAL A N 1
ATOM 1357 C CA . VAL A 1 174 ? -14.601 2.843 -15.089 1.00 81.81 174 VAL A CA 1
ATOM 1358 C C . VAL A 1 174 ? -15.768 3.708 -14.635 1.00 81.81 174 VAL A C 1
ATOM 1360 O O . VAL A 1 174 ? -15.988 4.784 -15.165 1.00 81.81 174 VAL A O 1
ATOM 1363 N N . LYS A 1 175 ? -16.598 3.220 -13.712 1.00 79.06 175 LYS A N 1
ATOM 1364 C CA . LYS A 1 175 ? -17.652 3.990 -13.033 1.00 79.06 175 LYS A CA 1
ATOM 1365 C C . LYS A 1 175 ? -18.221 3.168 -11.890 1.00 79.06 175 LYS A C 1
ATOM 1367 O O . LYS A 1 175 ? -17.979 1.970 -11.814 1.00 79.06 175 LYS A O 1
ATOM 1372 N N . SER A 1 176 ? -19.065 3.775 -11.059 1.00 79.00 176 SER A N 1
ATOM 1373 C CA . SER A 1 176 ? -19.827 3.018 -10.062 1.00 79.00 176 SER A CA 1
ATOM 1374 C C . SER A 1 176 ? -20.525 1.804 -10.705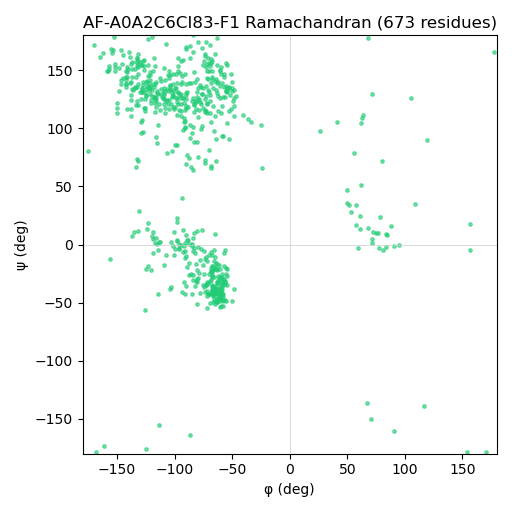 1.00 79.00 176 SER A C 1
ATOM 1376 O O . SER A 1 176 ? -21.246 1.938 -11.705 1.00 79.00 176 SER A O 1
ATOM 1378 N N . GLY A 1 177 ? -20.235 0.618 -10.171 1.00 80.44 177 GLY A N 1
ATOM 1379 C CA . GLY A 1 177 ? -20.719 -0.680 -10.630 1.00 80.44 177 GLY A CA 1
ATOM 1380 C C . GLY A 1 177 ? -19.947 -1.323 -11.787 1.00 80.44 177 GLY A C 1
ATOM 1381 O O . GLY A 1 177 ? -20.319 -2.427 -12.171 1.00 80.44 177 GLY A O 1
ATOM 1382 N N . TYR A 1 178 ? -18.918 -0.688 -12.365 1.00 83.44 178 TYR A N 1
ATOM 1383 C CA . TYR A 1 178 ? -18.148 -1.245 -13.489 1.00 83.44 178 TYR A CA 1
ATOM 1384 C C . TYR A 1 178 ? -16.650 -0.927 -13.408 1.00 83.44 178 TYR A C 1
ATOM 1386 O O . TYR A 1 178 ? -16.252 0.229 -13.244 1.00 83.44 178 TYR A O 1
ATOM 1394 N N . SER A 1 179 ? -15.837 -1.947 -13.666 1.00 87.81 179 SER A N 1
ATOM 1395 C CA . SER A 1 179 ? -14.385 -1.835 -13.810 1.00 87.81 179 SER A CA 1
ATOM 1396 C C . SER A 1 179 ? -13.921 -2.581 -15.059 1.00 87.81 179 SER A C 1
ATOM 1398 O O . SER A 1 179 ? -14.638 -3.423 -15.605 1.00 87.81 179 SER A O 1
ATOM 1400 N N . ILE A 1 180 ? -12.727 -2.244 -15.537 1.00 87.00 180 ILE A N 1
ATOM 1401 C CA . ILE A 1 180 ? -12.034 -2.989 -16.584 1.00 87.00 180 ILE A CA 1
ATOM 1402 C C . ILE A 1 180 ? -10.848 -3.705 -15.953 1.00 87.00 180 ILE A C 1
ATOM 1404 O O . ILE A 1 180 ? -10.081 -3.101 -15.213 1.00 87.00 180 ILE A O 1
ATOM 1408 N N . ILE A 1 181 ? -10.710 -4.994 -16.228 1.00 88.88 181 ILE A N 1
ATOM 1409 C CA . ILE A 1 181 ? -9.510 -5.760 -15.908 1.00 88.88 181 ILE A CA 1
ATOM 1410 C C . ILE A 1 181 ? -8.693 -5.921 -17.189 1.00 88.88 181 ILE A C 1
ATOM 1412 O O . ILE A 1 181 ? -9.265 -6.154 -18.257 1.00 88.88 181 ILE A O 1
ATOM 1416 N N . ARG A 1 182 ? -7.371 -5.778 -17.100 1.00 88.44 182 ARG A N 1
ATOM 1417 C CA . ARG A 1 182 ? -6.444 -6.021 -18.210 1.00 88.44 182 ARG A CA 1
ATOM 1418 C C . ARG A 1 182 ? -5.250 -6.853 -17.776 1.00 88.44 182 ARG A C 1
ATOM 1420 O O . ARG A 1 182 ? -4.770 -6.662 -16.662 1.00 88.44 182 ARG A O 1
ATOM 1427 N N . SER A 1 183 ? -4.756 -7.725 -18.648 1.00 86.19 183 SER A N 1
ATOM 1428 C CA . SER A 1 183 ? -3.427 -8.315 -18.492 1.00 86.19 183 SER A CA 1
ATOM 1429 C C . SER A 1 183 ? -2.391 -7.409 -19.135 1.00 86.19 183 SER A C 1
ATOM 1431 O O . SER A 1 183 ? -2.630 -6.864 -20.219 1.00 86.19 183 SER A O 1
ATOM 1433 N N . LYS A 1 184 ? -1.249 -7.245 -18.470 1.00 80.00 184 LYS A N 1
ATOM 1434 C CA . LYS A 1 184 ? -0.126 -6.481 -19.013 1.00 80.00 184 LYS A CA 1
ATOM 1435 C C . LYS A 1 184 ? 0.899 -7.400 -19.670 1.00 80.00 184 LYS A C 1
ATOM 1437 O O . LYS A 1 184 ? 1.329 -8.365 -19.042 1.00 80.00 184 LYS A O 1
ATOM 1442 N N . ASP A 1 185 ? 1.303 -7.046 -20.887 1.00 72.12 185 ASP A N 1
ATOM 1443 C CA . ASP A 1 185 ? 2.376 -7.722 -21.616 1.00 72.12 185 ASP A CA 1
ATOM 1444 C C . ASP A 1 185 ? 3.724 -7.382 -20.966 1.00 72.12 185 ASP A C 1
ATOM 1446 O O . ASP A 1 185 ? 4.183 -6.234 -20.988 1.00 72.12 185 ASP A O 1
ATOM 1450 N N . GLU A 1 186 ? 4.370 -8.382 -20.370 1.00 67.00 186 GLU A N 1
ATOM 1451 C CA . GLU A 1 186 ? 5.661 -8.208 -19.705 1.00 67.00 186 GLU A CA 1
ATOM 1452 C C . GLU A 1 186 ? 6.798 -7.883 -20.683 1.00 67.00 186 GLU A C 1
ATOM 1454 O O . GLU A 1 186 ? 7.787 -7.263 -20.277 1.00 67.00 186 GLU A O 1
ATOM 1459 N N . SER A 1 187 ? 6.653 -8.227 -21.970 1.00 63.81 187 SER A N 1
ATOM 1460 C CA . SER A 1 187 ? 7.655 -7.947 -23.004 1.00 63.81 187 SER A CA 1
ATOM 1461 C C . SER A 1 187 ? 7.793 -6.449 -23.301 1.00 63.81 187 SER A C 1
ATOM 1463 O O . SER A 1 187 ? 8.862 -5.990 -23.712 1.00 63.81 187 SER A O 1
ATOM 1465 N N . PHE A 1 188 ? 6.754 -5.660 -23.000 1.00 59.34 188 PHE A N 1
ATOM 1466 C CA . PHE A 1 188 ? 6.744 -4.201 -23.130 1.00 59.34 188 PHE A CA 1
ATOM 1467 C C . PHE A 1 188 ? 7.354 -3.462 -21.938 1.00 59.34 188 PHE A C 1
ATOM 1469 O O . PHE A 1 188 ? 7.265 -2.236 -21.877 1.00 59.34 188 PHE A O 1
ATOM 1476 N N . ASN A 1 189 ? 8.003 -4.147 -20.995 1.00 59.59 189 ASN A N 1
ATOM 1477 C CA . ASN A 1 189 ? 8.822 -3.476 -19.993 1.00 59.59 189 ASN A CA 1
ATOM 1478 C C . ASN A 1 189 ? 10.203 -3.189 -20.580 1.00 59.59 189 ASN A C 1
ATOM 1480 O O . ASN A 1 189 ? 11.073 -4.015 -20.365 1.00 59.59 189 ASN A O 1
ATOM 1484 N N . PRO A 1 190 ? 10.487 -2.064 -21.270 1.00 54.53 190 PRO A N 1
ATOM 1485 C CA . PRO A 1 190 ? 11.821 -1.848 -21.830 1.00 54.53 190 PRO A CA 1
ATOM 1486 C C . PRO A 1 190 ? 12.892 -1.982 -20.744 1.00 54.53 190 PRO A C 1
ATOM 1488 O O . PRO A 1 190 ? 12.563 -1.711 -19.581 1.00 54.53 190 PRO A O 1
ATOM 1491 N N . PRO A 1 191 ? 14.143 -2.331 -21.085 1.00 52.12 191 PRO A N 1
ATOM 1492 C CA . PRO A 1 191 ? 15.203 -2.469 -20.105 1.00 52.12 191 PRO A CA 1
ATOM 1493 C C . PRO A 1 191 ? 15.557 -1.081 -19.576 1.00 52.12 191 PRO A C 1
ATOM 1495 O O . PRO A 1 191 ? 16.473 -0.408 -20.039 1.00 52.12 191 PRO A O 1
ATOM 1498 N N . ALA A 1 192 ? 14.771 -0.598 -18.623 1.00 49.47 192 ALA A N 1
ATOM 1499 C CA . ALA A 1 192 ? 15.126 0.570 -17.857 1.00 49.47 192 ALA A CA 1
ATOM 1500 C C . ALA A 1 192 ? 16.028 0.051 -16.756 1.00 49.47 192 ALA A C 1
ATOM 1502 O O . ALA A 1 192 ? 15.558 -0.520 -15.767 1.00 49.47 192 ALA A O 1
ATOM 1503 N N . GLY A 1 193 ? 17.329 0.232 -16.955 1.00 50.19 193 GLY A N 1
ATOM 1504 C CA . GLY A 1 193 ? 18.220 0.297 -15.815 1.00 50.19 193 GLY A CA 1
ATOM 1505 C C . GLY A 1 193 ? 17.733 1.424 -14.910 1.00 50.19 193 GLY A C 1
ATOM 1506 O O . GLY A 1 193 ? 17.398 2.506 -15.395 1.00 50.19 193 GLY A O 1
ATOM 1507 N N . CYS A 1 194 ? 17.682 1.179 -13.606 1.00 54.50 194 CYS A N 1
ATOM 1508 C CA . CYS A 1 194 ? 17.597 2.284 -12.664 1.00 54.50 194 CYS A CA 1
ATOM 1509 C C . CYS A 1 194 ? 18.871 3.134 -12.830 1.00 54.50 194 CYS A C 1
ATOM 1511 O O . CYS A 1 194 ? 19.959 2.590 -13.079 1.00 54.50 194 CYS A O 1
ATOM 1513 N N . GLY A 1 195 ? 18.729 4.463 -12.787 1.00 51.16 195 GLY A N 1
ATOM 1514 C CA . GLY A 1 195 ? 19.884 5.362 -12.744 1.00 51.16 195 GLY A CA 1
ATOM 1515 C C . GLY A 1 195 ? 20.788 4.993 -11.566 1.00 51.16 195 GLY A C 1
ATOM 1516 O O . GLY A 1 195 ? 20.333 4.349 -10.629 1.00 51.16 195 GLY A O 1
ATOM 1517 N N . LEU A 1 196 ? 22.074 5.336 -11.632 1.00 46.72 196 LEU A N 1
ATOM 1518 C CA . LEU A 1 196 ? 22.909 5.238 -10.435 1.00 46.72 196 LEU A CA 1
ATOM 1519 C C . LEU A 1 196 ? 22.358 6.221 -9.396 1.00 46.72 196 LEU A C 1
ATOM 1521 O O . LEU A 1 196 ? 22.032 7.347 -9.773 1.00 46.72 196 LEU A O 1
ATOM 1525 N N . ASP A 1 197 ? 22.374 5.849 -8.118 1.00 48.16 197 ASP A N 1
ATOM 1526 C CA . ASP A 1 197 ? 22.095 6.754 -6.988 1.00 48.16 197 ASP A CA 1
ATOM 1527 C C . ASP A 1 197 ? 23.144 7.882 -6.850 1.00 48.16 197 ASP A C 1
ATOM 1529 O O . ASP A 1 197 ? 23.129 8.625 -5.879 1.00 48.16 197 ASP A O 1
ATOM 1533 N N . SER A 1 198 ? 24.046 8.038 -7.832 1.00 36.47 198 SER A N 1
ATOM 1534 C CA . SER A 1 198 ? 25.098 9.050 -7.835 1.00 36.47 198 SER A CA 1
ATOM 1535 C C . SER A 1 198 ? 24.788 10.197 -8.790 1.00 36.47 198 SER A C 1
ATOM 1537 O O . SER A 1 198 ? 24.784 10.047 -10.017 1.00 36.47 198 SER A O 1
ATOM 1539 N N . LEU A 1 199 ? 24.631 11.393 -8.225 1.00 39.38 199 LEU A N 1
ATOM 1540 C CA . LEU A 1 199 ? 24.692 12.633 -8.988 1.00 39.38 199 LEU A CA 1
ATOM 1541 C C . LEU A 1 199 ? 25.672 13.628 -8.370 1.00 39.38 199 LEU A C 1
ATOM 1543 O O . LEU A 1 199 ? 25.412 14.277 -7.367 1.00 39.38 199 LEU A O 1
ATOM 1547 N N . SER A 1 200 ? 26.800 13.762 -9.073 1.00 35.38 200 SER A N 1
ATOM 1548 C CA . SER A 1 200 ? 27.531 15.002 -9.360 1.00 35.38 200 SER A CA 1
ATOM 1549 C C . SER A 1 200 ? 27.368 16.161 -8.362 1.00 35.38 200 SER A C 1
ATOM 1551 O O . SER A 1 200 ? 26.490 17.012 -8.509 1.00 35.38 200 SER A O 1
ATOM 1553 N N . ALA A 1 201 ? 28.346 16.260 -7.461 1.00 34.28 201 ALA A N 1
ATOM 1554 C CA . ALA A 1 201 ? 28.726 17.420 -6.658 1.00 34.28 201 ALA A CA 1
ATOM 1555 C C . ALA A 1 201 ? 28.352 18.788 -7.266 1.00 34.28 201 ALA A C 1
ATOM 1557 O O . ALA A 1 201 ? 29.053 19.262 -8.155 1.00 34.28 201 ALA A O 1
ATOM 1558 N N . THR A 1 202 ? 27.291 19.434 -6.763 1.00 34.50 202 THR A N 1
ATOM 1559 C CA . THR A 1 202 ? 27.185 20.907 -6.625 1.00 34.50 202 THR A CA 1
ATOM 1560 C C . THR A 1 202 ? 25.886 21.307 -5.912 1.00 34.50 202 THR A C 1
ATOM 1562 O O . THR A 1 202 ? 24.935 21.725 -6.564 1.00 34.50 202 THR A O 1
ATOM 1565 N N . ILE A 1 203 ? 25.842 21.237 -4.578 1.00 36.72 203 ILE A N 1
ATOM 1566 C CA . ILE A 1 203 ? 24.922 22.056 -3.766 1.00 36.72 203 ILE A CA 1
ATOM 1567 C C . ILE A 1 203 ? 25.680 22.499 -2.506 1.00 36.72 203 ILE A C 1
ATOM 1569 O O . ILE A 1 203 ? 26.113 21.670 -1.712 1.00 36.72 203 ILE A O 1
ATOM 1573 N N . ASP A 1 204 ? 25.879 23.812 -2.359 1.00 33.84 204 ASP A N 1
ATOM 1574 C CA . ASP A 1 204 ? 26.583 24.425 -1.229 1.00 33.84 204 ASP A CA 1
ATOM 1575 C C . ASP A 1 204 ? 25.680 24.536 0.017 1.00 33.84 204 ASP A C 1
ATOM 1577 O O . ASP A 1 204 ? 24.625 25.167 -0.011 1.00 33.84 204 ASP A O 1
ATOM 1581 N N . SER A 1 205 ? 26.178 23.964 1.116 1.00 32.59 205 SER A N 1
ATOM 1582 C CA . SER A 1 205 ? 25.986 24.305 2.537 1.00 32.59 205 SER A CA 1
ATOM 1583 C C . SER A 1 205 ? 24.589 24.713 3.049 1.00 32.59 205 SER A C 1
ATOM 1585 O O . SER A 1 205 ? 24.202 25.883 2.985 1.00 32.59 205 SER A O 1
ATOM 1587 N N . ILE A 1 206 ? 23.938 23.793 3.772 1.00 36.00 206 ILE A N 1
ATOM 1588 C CA . ILE A 1 206 ? 23.018 24.111 4.877 1.00 36.00 206 ILE A CA 1
ATOM 1589 C C . ILE A 1 206 ? 23.500 23.326 6.110 1.00 36.00 206 ILE A C 1
ATOM 1591 O O . ILE A 1 206 ? 23.495 22.101 6.105 1.00 36.00 206 ILE A O 1
ATOM 1595 N N . GLU A 1 207 ? 23.952 24.023 7.159 1.00 30.45 207 GLU A N 1
ATOM 1596 C CA . GLU A 1 207 ? 24.332 23.407 8.440 1.00 30.45 207 GLU A CA 1
ATOM 1597 C C . GLU A 1 207 ? 23.090 22.865 9.161 1.00 30.45 207 GLU A C 1
ATOM 1599 O O . GLU A 1 207 ? 22.181 23.631 9.493 1.00 30.45 207 GLU A O 1
ATOM 1604 N N . TYR A 1 208 ? 23.080 21.569 9.486 1.00 37.38 208 TYR A N 1
ATOM 1605 C CA . TYR A 1 208 ? 22.108 21.009 10.420 1.00 37.38 208 TYR A CA 1
ATOM 1606 C C . TYR A 1 208 ? 22.731 20.005 11.387 1.00 37.38 208 TYR A C 1
ATOM 1608 O O . TYR A 1 208 ? 23.559 19.174 11.023 1.00 37.38 208 TYR A O 1
ATOM 1616 N N . ASN A 1 209 ? 22.290 20.099 12.641 1.00 36.78 209 ASN A N 1
ATOM 1617 C CA . ASN A 1 209 ? 22.623 19.190 13.728 1.00 36.78 209 ASN A CA 1
ATOM 1618 C C . ASN A 1 209 ? 21.552 18.094 13.811 1.00 36.78 209 ASN A C 1
ATOM 1620 O O . ASN A 1 209 ? 20.510 18.321 14.424 1.00 36.78 209 ASN A O 1
ATOM 1624 N N . ALA A 1 210 ? 21.806 16.913 13.250 1.00 40.38 210 ALA A N 1
ATOM 1625 C CA . ALA A 1 210 ? 21.007 15.723 13.535 1.00 40.38 210 ALA A CA 1
ATOM 1626 C C . ALA A 1 210 ? 21.837 14.750 14.382 1.00 40.38 210 ALA A C 1
ATOM 1628 O O . ALA A 1 210 ? 22.971 14.421 14.039 1.00 40.38 210 ALA A O 1
ATOM 1629 N N . ASN A 1 211 ? 21.275 14.297 15.504 1.00 39.88 211 ASN A N 1
ATOM 1630 C CA . ASN A 1 211 ? 21.744 13.077 16.150 1.00 39.88 211 ASN A CA 1
ATOM 1631 C C . ASN A 1 211 ? 21.594 11.952 15.115 1.00 39.88 211 ASN A C 1
ATOM 1633 O O . ASN A 1 211 ? 20.487 11.740 14.630 1.00 39.88 211 ASN A O 1
ATOM 1637 N N . VAL A 1 212 ? 22.690 11.296 14.734 1.00 53.84 212 VAL A N 1
ATOM 1638 C CA . VAL A 1 212 ? 22.677 10.222 13.730 1.00 53.84 212 VAL A CA 1
ATOM 1639 C C . VAL A 1 212 ? 21.865 9.059 14.295 1.00 53.84 212 VAL A C 1
ATOM 1641 O O . VAL A 1 212 ? 22.275 8.444 15.278 1.00 53.84 212 VAL A O 1
ATOM 1644 N N . ILE A 1 213 ? 20.689 8.816 13.725 1.00 64.12 213 ILE A N 1
ATOM 1645 C CA . ILE A 1 213 ? 19.869 7.646 14.036 1.00 64.12 213 ILE A CA 1
ATOM 1646 C C . ILE A 1 213 ? 20.380 6.520 13.147 1.00 64.12 213 ILE A C 1
ATOM 1648 O O . ILE A 1 213 ? 20.446 6.678 11.931 1.00 64.12 213 ILE A O 1
ATOM 1652 N N . ASP A 1 214 ? 20.784 5.412 13.761 1.00 74.06 214 ASP A N 1
ATOM 1653 C CA . ASP A 1 214 ? 21.208 4.226 13.028 1.00 74.06 214 ASP A CA 1
ATOM 1654 C C . ASP A 1 214 ? 19.969 3.504 12.482 1.00 74.06 214 ASP A C 1
ATOM 1656 O O . ASP A 1 214 ? 19.256 2.816 13.212 1.00 74.06 214 ASP A O 1
ATOM 1660 N N . LEU A 1 215 ? 19.695 3.678 11.187 1.00 81.06 215 LEU A N 1
ATOM 1661 C CA . LEU A 1 215 ? 18.573 3.027 10.505 1.00 81.06 215 LEU A CA 1
ATOM 1662 C C . LEU A 1 215 ? 18.758 1.508 10.363 1.00 81.06 215 LEU A C 1
ATOM 1664 O O . LEU A 1 215 ? 17.825 0.829 9.940 1.00 81.06 215 LEU A O 1
ATOM 1668 N N . CYS A 1 216 ? 19.923 0.970 10.725 1.00 81.81 216 CYS A N 1
ATOM 1669 C CA . CYS A 1 216 ? 20.223 -0.457 10.707 1.00 81.81 216 CYS A CA 1
ATOM 1670 C C . CYS A 1 216 ? 20.028 -1.145 12.059 1.00 81.81 216 CYS A C 1
ATOM 1672 O O . CYS A 1 216 ? 20.178 -2.367 12.150 1.00 81.81 216 CYS A O 1
ATOM 1674 N N . GLU A 1 217 ? 19.676 -0.397 13.105 1.00 80.38 217 GLU A N 1
ATOM 1675 C CA . GLU A 1 217 ? 19.341 -0.960 14.409 1.00 80.38 217 GLU A CA 1
ATOM 1676 C C . GLU A 1 217 ? 17.826 -1.203 14.501 1.00 80.38 217 GLU A C 1
ATOM 1678 O O . GLU A 1 217 ? 17.024 -0.315 14.224 1.00 80.38 217 GLU A O 1
ATOM 1683 N N . ASP A 1 218 ? 17.412 -2.426 14.839 1.00 69.62 218 ASP A N 1
ATOM 1684 C CA . ASP A 1 218 ? 15.997 -2.818 14.827 1.00 69.62 218 ASP A CA 1
ATOM 1685 C C . ASP A 1 218 ? 15.156 -2.002 15.818 1.00 69.62 218 ASP A C 1
ATOM 1687 O O . ASP A 1 218 ? 15.327 -2.109 17.036 1.00 69.62 218 ASP A O 1
ATOM 1691 N N . ASN A 1 219 ? 14.217 -1.208 15.294 1.00 71.25 219 ASN A N 1
ATOM 1692 C CA . ASN A 1 219 ? 13.230 -0.493 16.087 1.00 71.25 219 ASN A CA 1
ATOM 1693 C C . ASN A 1 219 ? 11.872 -1.206 16.026 1.00 71.25 219 ASN A C 1
ATOM 1695 O O . ASN A 1 219 ? 10.947 -0.810 15.311 1.00 71.25 219 ASN A O 1
ATOM 1699 N N . THR A 1 220 ? 11.745 -2.252 16.842 1.00 62.84 220 THR A N 1
ATOM 1700 C CA . THR A 1 220 ? 10.509 -3.047 16.963 1.00 62.84 220 THR A CA 1
ATOM 1701 C C . THR A 1 220 ? 9.308 -2.277 17.536 1.00 62.84 220 THR A C 1
ATOM 1703 O O . THR A 1 220 ? 8.185 -2.780 17.481 1.00 62.84 220 THR A O 1
ATOM 1706 N N . GLU A 1 221 ? 9.516 -1.067 18.068 1.00 67.44 221 GLU A N 1
ATOM 1707 C CA . GLU A 1 221 ? 8.462 -0.204 18.618 1.00 67.44 221 GLU A CA 1
ATOM 1708 C C . GLU A 1 221 ? 7.961 0.843 17.611 1.00 67.44 221 GLU A C 1
ATOM 1710 O O . GLU A 1 221 ? 7.010 1.564 17.911 1.00 67.44 221 GLU A O 1
ATOM 1715 N N . CYS A 1 222 ? 8.557 0.926 16.415 1.00 76.62 222 CYS A N 1
ATOM 1716 C CA . CYS A 1 222 ? 8.137 1.900 15.417 1.00 76.62 222 CYS A CA 1
ATOM 1717 C C . CYS A 1 222 ? 6.744 1.554 14.871 1.00 76.62 222 CYS A C 1
ATOM 1719 O O . CYS A 1 222 ? 6.568 0.530 14.209 1.00 76.62 222 CYS A O 1
ATOM 1721 N N . ILE A 1 223 ? 5.764 2.411 15.161 1.00 80.19 223 ILE A N 1
ATOM 1722 C CA . ILE A 1 223 ? 4.400 2.386 14.626 1.00 80.19 223 ILE A CA 1
ATOM 1723 C C . ILE A 1 223 ? 4.147 3.769 14.052 1.00 80.19 223 ILE A C 1
ATOM 1725 O O . ILE A 1 223 ? 4.156 4.732 14.810 1.00 80.19 223 ILE A O 1
ATOM 1729 N N . SER A 1 224 ? 3.916 3.862 12.744 1.00 85.69 224 SER A N 1
ATOM 1730 C CA . SER A 1 224 ? 3.878 5.159 12.067 1.00 85.69 224 SER A CA 1
ATOM 1731 C C . SER A 1 224 ? 2.748 5.301 11.060 1.00 85.69 224 SER A C 1
ATOM 1733 O O . SER A 1 224 ? 2.282 4.326 10.459 1.00 85.69 224 SER A O 1
ATOM 1735 N N . THR A 1 225 ? 2.297 6.542 10.873 1.00 88.88 225 THR A N 1
ATOM 1736 C CA . THR A 1 225 ? 1.382 6.923 9.791 1.00 88.88 225 THR A CA 1
ATOM 1737 C C . THR A 1 225 ? 1.984 8.073 9.004 1.00 88.88 225 THR A C 1
ATOM 1739 O O . THR A 1 225 ? 2.131 9.163 9.539 1.00 88.88 225 THR A O 1
ATOM 1742 N N . VAL A 1 226 ? 2.249 7.845 7.719 1.00 91.62 226 VAL A N 1
ATOM 1743 C CA . VAL A 1 226 ? 2.842 8.845 6.823 1.00 91.62 226 VAL A CA 1
ATOM 1744 C C . VAL A 1 226 ? 1.776 9.468 5.919 1.00 91.62 226 VAL A C 1
ATOM 1746 O O . VAL A 1 226 ? 1.040 8.762 5.221 1.00 91.62 226 VAL A O 1
ATOM 1749 N N . ASP A 1 227 ? 1.702 10.798 5.901 1.00 92.38 227 ASP A N 1
ATOM 1750 C CA . ASP A 1 227 ? 0.808 11.570 5.040 1.00 92.38 227 ASP A CA 1
ATOM 1751 C C . ASP A 1 227 ? 1.469 11.913 3.697 1.00 92.38 227 ASP A C 1
ATOM 1753 O O . ASP A 1 227 ? 2.444 12.663 3.615 1.00 92.38 227 ASP A O 1
ATOM 1757 N N . ILE A 1 228 ? 0.894 11.411 2.604 1.00 93.94 228 ILE A N 1
ATOM 1758 C CA . ILE A 1 228 ? 1.390 11.610 1.240 1.00 93.94 228 ILE A CA 1
ATOM 1759 C C . ILE A 1 228 ? 0.443 12.534 0.469 1.00 93.94 228 ILE A C 1
ATOM 1761 O O . ILE A 1 228 ? -0.734 12.228 0.249 1.00 93.94 228 ILE A O 1
ATOM 1765 N N . LEU A 1 229 ? 0.970 13.662 -0.008 1.00 94.31 229 LEU A N 1
ATOM 1766 C CA . LEU A 1 229 ? 0.284 14.540 -0.953 1.00 94.31 229 LEU A CA 1
ATOM 1767 C C . LEU A 1 229 ? 0.617 14.137 -2.388 1.00 94.31 229 LEU A C 1
ATOM 1769 O O . LEU A 1 229 ? 1.754 14.250 -2.834 1.00 94.31 229 LEU A O 1
ATOM 1773 N N . VAL A 1 230 ? -0.404 13.760 -3.145 1.00 94.12 230 VAL A N 1
ATOM 1774 C CA . VAL A 1 230 ? -0.287 13.384 -4.552 1.00 94.12 230 VAL A CA 1
ATOM 1775 C C . VAL A 1 230 ? -0.738 14.535 -5.427 1.00 94.12 230 VAL A C 1
ATOM 1777 O O . VAL A 1 230 ? -1.898 14.955 -5.385 1.00 94.12 230 VAL A O 1
ATOM 1780 N N . LEU A 1 231 ? 0.171 15.039 -6.248 1.00 94.25 231 LEU A N 1
ATOM 1781 C CA . LEU A 1 231 ? -0.119 16.059 -7.240 1.00 94.25 231 LEU A CA 1
ATOM 1782 C C . LEU A 1 231 ? -0.518 15.396 -8.558 1.00 94.25 231 LEU A C 1
ATOM 1784 O O . LEU A 1 231 ? 0.172 14.502 -9.052 1.00 94.25 231 LEU A O 1
ATOM 1788 N N . VAL A 1 232 ? -1.641 15.852 -9.115 1.00 92.06 232 VAL A N 1
ATOM 1789 C CA . VAL A 1 232 ? -2.249 15.322 -10.338 1.00 92.06 232 VAL A CA 1
ATOM 1790 C C . VAL A 1 232 ? -2.233 16.401 -11.436 1.00 92.06 232 VAL A C 1
ATOM 1792 O O . VAL A 1 232 ? -3.139 17.242 -11.502 1.00 92.06 232 VAL A O 1
ATOM 1795 N N . PRO A 1 233 ? -1.186 16.423 -12.275 1.00 92.06 233 PRO A N 1
ATOM 1796 C CA . PRO A 1 233 ? -0.991 17.396 -13.343 1.00 92.06 233 PRO A CA 1
ATOM 1797 C C . PRO A 1 233 ? -1.930 17.167 -14.531 1.00 92.06 233 PRO A C 1
ATOM 1799 O O . PRO A 1 233 ? -2.542 16.109 -14.671 1.00 92.06 233 PRO A O 1
ATOM 1802 N N . GLN A 1 234 ? -2.060 18.180 -15.392 1.00 89.75 234 GLN A N 1
ATOM 1803 C CA . GLN A 1 234 ? -3.047 18.211 -16.478 1.00 89.75 234 GLN A CA 1
ATOM 1804 C C . GLN A 1 234 ? -2.937 17.032 -17.461 1.00 89.75 234 GLN A C 1
ATOM 1806 O O . GLN A 1 234 ? -3.954 16.577 -17.976 1.00 89.75 234 GLN A O 1
ATOM 1811 N N . ASP A 1 235 ? -1.741 16.515 -17.722 1.00 90.75 235 ASP A N 1
ATOM 1812 C CA . ASP A 1 235 ? -1.522 15.349 -18.583 1.00 90.75 235 ASP A CA 1
ATOM 1813 C C . ASP A 1 235 ? -2.154 14.075 -17.994 1.00 90.75 235 ASP A C 1
ATOM 1815 O O . ASP A 1 235 ? -2.802 13.322 -18.718 1.00 90.75 235 ASP A O 1
ATOM 1819 N N . VAL A 1 236 ? -2.075 13.875 -16.673 1.00 89.94 236 VAL A N 1
ATOM 1820 C CA . VAL A 1 236 ? -2.776 12.780 -15.981 1.00 89.94 236 VAL A CA 1
ATOM 1821 C C . VAL A 1 236 ? -4.284 12.978 -16.047 1.00 89.94 236 VAL A C 1
ATOM 1823 O O . VAL A 1 236 ? -5.019 12.038 -16.346 1.00 89.94 236 VAL A O 1
ATOM 1826 N N . GLN A 1 237 ? -4.758 14.206 -15.831 1.00 86.50 237 GLN A N 1
ATOM 1827 C CA . GLN A 1 237 ? -6.185 14.528 -15.948 1.00 86.50 237 GLN A CA 1
ATOM 1828 C C . GLN A 1 237 ? -6.705 14.201 -17.356 1.00 86.50 237 GLN A C 1
ATOM 1830 O O . GLN A 1 237 ? -7.733 13.549 -17.511 1.00 86.50 237 GLN A O 1
ATOM 1835 N N . GLN A 1 238 ? -5.953 14.581 -18.394 1.00 86.38 238 GLN A N 1
ATOM 1836 C CA . GLN A 1 238 ? -6.265 14.269 -19.790 1.00 86.38 238 GLN A CA 1
ATOM 1837 C C . GLN A 1 238 ? -6.192 12.771 -20.088 1.00 86.38 238 GLN A C 1
ATOM 1839 O O . GLN A 1 238 ? -7.001 12.271 -20.872 1.00 86.38 238 GLN A O 1
ATOM 1844 N N . TRP A 1 239 ? -5.259 12.049 -19.460 1.00 86.75 239 TRP A N 1
ATOM 1845 C CA . TRP A 1 239 ? -5.187 10.599 -19.582 1.00 86.75 239 TRP A CA 1
ATOM 1846 C C . TRP A 1 239 ? -6.474 9.964 -19.069 1.00 86.75 239 TRP A C 1
ATOM 1848 O O . TRP A 1 239 ? -7.099 9.203 -19.793 1.00 86.75 239 TRP A O 1
ATOM 1858 N N . TYR A 1 240 ? -6.972 10.317 -17.890 1.00 81.19 240 TYR A N 1
ATOM 1859 C CA . TYR A 1 240 ? -8.258 9.785 -17.420 1.00 81.19 240 TYR A CA 1
ATOM 1860 C C . TYR A 1 240 ? -9.470 10.337 -18.203 1.00 81.19 240 TYR A C 1
ATOM 1862 O O . TYR A 1 240 ? -10.478 9.644 -18.332 1.00 81.19 240 TYR A O 1
ATOM 1870 N N . GLY A 1 241 ? -9.373 11.526 -18.808 1.00 77.19 241 GLY A N 1
ATOM 1871 C CA . GLY A 1 241 ? -10.473 12.136 -19.564 1.00 77.19 241 GLY A CA 1
ATOM 1872 C C . GLY A 1 241 ? -11.631 12.518 -18.638 1.00 77.19 241 GLY A C 1
ATOM 1873 O O . GLY A 1 241 ? -11.395 13.028 -17.554 1.00 77.19 241 GLY A O 1
ATOM 1874 N N . ASP A 1 242 ? -12.883 12.247 -19.016 1.00 64.50 242 ASP A N 1
ATOM 1875 C CA . ASP A 1 242 ? -14.045 12.502 -18.142 1.00 64.50 242 ASP A CA 1
ATOM 1876 C C . ASP A 1 242 ? -14.134 11.551 -16.933 1.00 64.50 242 ASP A C 1
ATOM 1878 O O . ASP A 1 242 ? -14.939 11.788 -16.033 1.00 64.50 242 ASP A O 1
ATOM 1882 N N . GLU A 1 243 ? -13.306 10.497 -16.878 1.00 61.91 243 GLU A N 1
ATOM 1883 C CA . GLU A 1 243 ? -13.103 9.743 -15.630 1.00 61.91 243 GLU A CA 1
ATOM 1884 C C . GLU A 1 243 ? -12.291 10.538 -14.613 1.00 61.91 243 GLU A C 1
ATOM 1886 O O . GLU A 1 243 ? -12.303 10.210 -13.434 1.00 61.91 243 GLU A O 1
ATOM 1891 N N . PHE A 1 244 ? -11.638 11.615 -15.047 1.00 59.28 244 PHE A N 1
ATOM 1892 C CA . PHE A 1 244 ? -11.213 12.706 -14.190 1.00 59.28 244 PHE A CA 1
ATOM 1893 C C . PHE A 1 244 ? -12.335 13.747 -14.123 1.00 59.28 244 PHE A C 1
ATOM 1895 O O . PHE A 1 244 ? -12.232 14.835 -14.687 1.00 59.28 244 PHE A O 1
ATOM 1902 N N . ASP A 1 245 ? -13.456 13.422 -13.477 1.00 51.75 245 ASP A N 1
ATOM 1903 C CA . ASP A 1 245 ? -14.459 14.457 -13.203 1.00 51.75 245 ASP A CA 1
ATOM 1904 C C . ASP A 1 245 ? -13.907 15.379 -12.098 1.00 51.75 245 ASP A C 1
ATOM 1906 O O . ASP A 1 245 ? -13.621 14.893 -11.003 1.00 51.75 245 ASP A O 1
ATOM 1910 N N . PRO A 1 246 ? -13.768 16.698 -12.320 1.00 45.81 246 PRO A N 1
ATOM 1911 C CA . PRO A 1 246 ? -13.405 17.643 -11.266 1.00 45.81 246 PRO A CA 1
ATOM 1912 C C . PRO A 1 246 ? -14.487 17.784 -10.177 1.00 45.81 246 PRO A C 1
ATOM 1914 O O . PRO A 1 246 ? -14.272 18.491 -9.190 1.00 45.81 246 PRO A O 1
ATOM 1917 N N . THR A 1 247 ? -15.658 17.147 -10.322 1.00 44.16 247 THR A N 1
ATOM 1918 C CA . THR A 1 247 ? -16.585 16.951 -9.201 1.00 44.16 247 THR A CA 1
ATOM 1919 C C . THR A 1 247 ? -16.033 15.923 -8.199 1.00 44.16 247 THR A C 1
ATOM 1921 O O . THR A 1 247 ? -15.203 15.086 -8.552 1.00 44.16 247 THR A O 1
ATOM 1924 N N . PRO A 1 248 ? -16.519 15.901 -6.943 1.00 45.50 248 PRO A N 1
ATOM 1925 C CA . PRO A 1 248 ? -16.057 14.945 -5.937 1.00 45.50 248 PRO A CA 1
ATOM 1926 C C . PRO A 1 248 ? -16.199 13.462 -6.310 1.00 45.50 248 PRO A C 1
ATOM 1928 O O . PRO A 1 248 ? -15.741 12.647 -5.528 1.00 45.50 248 PRO A O 1
ATOM 1931 N N . ILE A 1 249 ? -16.855 13.099 -7.427 1.00 39.53 249 ILE A N 1
ATOM 1932 C CA . ILE A 1 249 ? -17.165 11.708 -7.798 1.00 39.53 249 ILE A CA 1
ATOM 1933 C C . ILE A 1 249 ? -16.237 11.140 -8.887 1.00 39.53 249 ILE A C 1
ATOM 1935 O O . ILE A 1 249 ? -15.897 9.967 -8.803 1.00 39.53 249 ILE A O 1
ATOM 1939 N N . GLY A 1 250 ? -15.784 11.900 -9.890 1.00 41.28 250 GLY A N 1
ATOM 1940 C CA . GLY A 1 250 ? -14.788 11.375 -10.855 1.00 41.28 250 GLY A CA 1
ATOM 1941 C C . GLY A 1 250 ? -13.345 11.609 -10.420 1.00 41.28 250 GLY A C 1
ATOM 1942 O O . GLY A 1 250 ? -12.480 10.809 -10.753 1.00 41.28 250 GLY A O 1
ATOM 1943 N N . ALA A 1 251 ? -13.096 12.542 -9.499 1.00 53.88 251 ALA A N 1
ATOM 1944 C CA . ALA A 1 251 ? -11.877 12.525 -8.695 1.00 53.88 251 ALA A CA 1
ATOM 1945 C C . ALA A 1 251 ? -11.688 11.177 -7.959 1.00 53.88 251 ALA A C 1
ATOM 1947 O O . ALA A 1 251 ? -10.560 10.829 -7.623 1.00 53.88 251 ALA A O 1
ATOM 1948 N N . LEU A 1 252 ? -12.757 10.389 -7.758 1.00 63.31 252 LEU A N 1
ATOM 1949 C CA . LEU A 1 252 ? -12.688 9.072 -7.118 1.00 63.31 252 LEU A CA 1
ATOM 1950 C C . LEU A 1 252 ? -12.238 7.956 -8.063 1.00 63.31 252 LEU A C 1
ATOM 1952 O O . LEU A 1 252 ? -11.584 7.045 -7.586 1.00 63.31 252 LEU A O 1
ATOM 1956 N N . ALA A 1 253 ? -12.537 7.978 -9.369 1.00 68.00 253 ALA A N 1
ATOM 1957 C CA . ALA A 1 253 ? -12.090 6.902 -10.266 1.00 68.00 253 ALA A CA 1
ATOM 1958 C C . ALA A 1 253 ? -10.575 6.995 -10.502 1.00 68.00 253 ALA A C 1
ATOM 1960 O O . ALA A 1 253 ? -9.830 6.060 -10.203 1.00 68.00 253 ALA A O 1
ATOM 1961 N N . ALA A 1 254 ? -10.108 8.165 -10.944 1.00 75.56 254 ALA A N 1
ATOM 1962 C CA . ALA A 1 254 ? -8.680 8.452 -11.045 1.00 75.56 254 ALA A CA 1
ATOM 1963 C C . ALA A 1 254 ? -7.990 8.350 -9.676 1.00 75.56 254 ALA A C 1
ATOM 1965 O O . ALA A 1 254 ? -6.932 7.738 -9.560 1.00 75.56 254 ALA A O 1
ATOM 1966 N N . GLY A 1 255 ? -8.621 8.883 -8.624 1.00 80.62 255 GLY A N 1
ATOM 1967 C CA . GLY A 1 255 ? -8.134 8.774 -7.253 1.00 80.62 255 GLY A CA 1
ATOM 1968 C C . GLY A 1 255 ? -7.963 7.327 -6.802 1.00 80.62 255 GLY A C 1
ATOM 1969 O O . GLY A 1 255 ? -6.933 7.013 -6.230 1.00 80.62 255 GLY A O 1
ATOM 1970 N N . LEU A 1 256 ? -8.897 6.426 -7.117 1.00 86.12 256 LEU A N 1
ATOM 1971 C CA . LEU A 1 256 ? -8.843 5.015 -6.723 1.00 86.12 256 LEU A CA 1
ATOM 1972 C C . LEU A 1 256 ? -7.778 4.221 -7.501 1.00 86.12 256 LEU A C 1
ATOM 1974 O O . LEU A 1 256 ? -7.144 3.329 -6.934 1.00 86.12 256 LEU A O 1
ATOM 1978 N N . HIS A 1 257 ? -7.523 4.542 -8.777 1.00 88.69 257 HIS A N 1
ATOM 1979 C CA . HIS A 1 257 ? -6.381 3.960 -9.504 1.00 88.69 257 HIS A CA 1
ATOM 1980 C C . HIS A 1 257 ? -5.042 4.494 -8.983 1.00 88.69 257 HIS A C 1
ATOM 1982 O O . HIS A 1 257 ? -4.123 3.714 -8.750 1.00 88.69 257 HIS A O 1
ATOM 1988 N N . LEU A 1 258 ? -4.928 5.794 -8.711 1.00 89.56 258 LEU A N 1
ATOM 1989 C CA . LEU A 1 258 ? -3.719 6.352 -8.098 1.00 89.56 258 LEU A CA 1
ATOM 1990 C C . LEU A 1 258 ? -3.509 5.825 -6.669 1.00 89.56 258 LEU A C 1
ATOM 1992 O O . LEU A 1 258 ? -2.373 5.555 -6.278 1.00 89.56 258 LEU A O 1
ATOM 1996 N N . LEU A 1 259 ? -4.586 5.629 -5.903 1.00 88.75 259 LEU A N 1
ATOM 1997 C CA . LEU A 1 259 ? -4.565 5.020 -4.573 1.00 88.75 259 LEU A CA 1
ATOM 1998 C C . LEU A 1 259 ? -3.974 3.615 -4.640 1.00 88.75 259 LEU A C 1
ATOM 2000 O O . LEU A 1 259 ? -3.069 3.312 -3.870 1.00 88.75 259 LEU A O 1
ATOM 2004 N N . LEU A 1 260 ? -4.412 2.798 -5.608 1.00 89.94 260 LEU A N 1
ATOM 2005 C CA . LEU A 1 260 ? -3.841 1.473 -5.850 1.00 89.94 260 LEU A CA 1
ATOM 2006 C C . LEU A 1 260 ? -2.315 1.541 -5.958 1.00 89.94 260 LEU A C 1
ATOM 2008 O O . LEU A 1 260 ? -1.628 0.786 -5.279 1.00 89.94 260 LEU A O 1
ATOM 2012 N N . GLY A 1 261 ? -1.793 2.473 -6.761 1.00 91.19 261 GLY A N 1
ATOM 2013 C CA . GLY A 1 261 ? -0.355 2.683 -6.916 1.00 91.19 261 GLY A CA 1
ATOM 2014 C C . GLY A 1 261 ? 0.355 2.950 -5.584 1.00 91.19 261 GLY A C 1
ATOM 2015 O O . GLY A 1 261 ? 1.361 2.311 -5.293 1.00 91.19 261 GLY A O 1
ATOM 2016 N N . HIS A 1 262 ? -0.175 3.842 -4.747 1.00 91.75 262 HIS A N 1
ATOM 2017 C CA . HIS A 1 262 ? 0.440 4.175 -3.454 1.00 91.75 262 HIS A CA 1
ATOM 2018 C C . HIS A 1 262 ? 0.384 3.002 -2.475 1.00 91.75 262 HIS A C 1
ATOM 2020 O O . HIS A 1 262 ? 1.347 2.732 -1.765 1.00 91.75 262 HIS A O 1
ATOM 2026 N N . TYR A 1 263 ? -0.711 2.249 -2.477 1.00 92.81 263 TYR A N 1
ATOM 2027 C CA . TYR A 1 263 ? -0.840 1.066 -1.638 1.00 92.81 263 TYR A CA 1
ATOM 2028 C C . TYR A 1 263 ? 0.008 -0.118 -2.121 1.00 92.81 263 TYR A C 1
ATOM 2030 O O . TYR A 1 263 ? 0.195 -1.048 -1.344 1.00 92.81 263 TYR A O 1
ATOM 2038 N N . THR A 1 264 ? 0.597 -0.089 -3.327 1.00 94.69 264 THR A N 1
ATOM 2039 C CA . THR A 1 264 ? 1.629 -1.080 -3.692 1.00 94.69 264 THR A CA 1
ATOM 2040 C C . THR A 1 264 ? 2.871 -0.967 -2.803 1.00 94.69 264 THR A C 1
ATOM 2042 O O . THR A 1 264 ? 3.468 -1.988 -2.476 1.00 94.69 264 THR A O 1
ATOM 2045 N N . PHE A 1 265 ? 3.222 0.240 -2.339 1.00 95.50 265 PHE A N 1
ATOM 2046 C CA . PHE A 1 265 ? 4.289 0.431 -1.351 1.00 95.50 265 PHE A CA 1
ATOM 2047 C C . PHE A 1 265 ? 3.935 -0.252 -0.024 1.00 95.50 265 PHE A C 1
ATOM 2049 O O . PHE A 1 265 ? 4.718 -1.051 0.481 1.00 95.50 265 PHE A O 1
ATOM 2056 N N . LEU A 1 266 ? 2.724 -0.003 0.487 1.00 92.94 266 LEU A N 1
ATOM 2057 C CA . LEU A 1 266 ? 2.244 -0.611 1.731 1.00 92.94 266 LEU A CA 1
ATOM 2058 C C . LEU A 1 266 ? 2.131 -2.142 1.624 1.00 92.94 266 LEU A C 1
ATOM 2060 O O . LEU A 1 266 ? 2.498 -2.877 2.537 1.00 92.94 266 LEU A O 1
ATOM 2064 N N . PHE A 1 267 ? 1.662 -2.632 0.477 1.00 94.00 267 PHE A N 1
ATOM 2065 C CA . PHE A 1 267 ? 1.635 -4.057 0.174 1.00 94.00 267 PHE A CA 1
ATOM 2066 C C . PHE A 1 267 ? 3.052 -4.641 0.258 1.00 94.00 267 PHE A C 1
ATOM 2068 O O . PHE A 1 267 ? 3.265 -5.631 0.949 1.00 94.00 267 PHE A O 1
ATOM 2075 N N . ALA A 1 268 ? 4.038 -3.995 -0.374 1.00 94.75 268 ALA A N 1
ATOM 2076 C CA . ALA A 1 268 ? 5.427 -4.443 -0.352 1.00 94.75 268 ALA A CA 1
ATOM 2077 C C . ALA A 1 268 ? 6.051 -4.432 1.052 1.00 94.75 268 ALA A C 1
ATOM 2079 O O . ALA A 1 268 ? 6.829 -5.333 1.358 1.00 94.75 268 ALA A O 1
ATOM 2080 N N . THR A 1 269 ? 5.713 -3.472 1.922 1.00 92.88 269 THR A N 1
ATOM 2081 C CA . THR A 1 269 ? 6.192 -3.480 3.317 1.00 92.88 269 THR A CA 1
ATOM 2082 C C . THR A 1 269 ? 5.609 -4.646 4.115 1.00 92.88 269 THR A C 1
ATOM 2084 O O . THR A 1 269 ? 6.350 -5.329 4.825 1.00 92.88 269 THR A O 1
ATOM 2087 N N . PHE A 1 270 ? 4.314 -4.938 3.942 1.00 89.69 270 PHE A N 1
ATOM 2088 C CA . PHE A 1 270 ? 3.647 -6.061 4.614 1.00 89.69 270 PHE A CA 1
ATOM 2089 C C . PHE A 1 270 ? 4.190 -7.409 4.128 1.00 89.69 270 PHE A C 1
ATOM 2091 O O . PHE A 1 270 ? 4.502 -8.289 4.928 1.00 89.69 270 PHE A O 1
ATOM 2098 N N . GLU A 1 271 ? 4.399 -7.549 2.818 1.00 89.50 271 GLU A N 1
ATOM 2099 C CA . GLU A 1 271 ? 5.056 -8.711 2.210 1.00 89.50 271 GLU A CA 1
ATOM 2100 C C . GLU A 1 271 ? 6.472 -8.949 2.734 1.00 89.50 271 GLU A C 1
ATOM 2102 O O . GLU A 1 271 ? 6.930 -10.090 2.760 1.00 89.50 271 GLU A O 1
ATOM 2107 N N . SER A 1 272 ? 7.143 -7.884 3.167 1.00 91.56 272 SER A N 1
ATOM 2108 C CA . SER A 1 272 ? 8.479 -7.910 3.757 1.00 91.56 272 SER A CA 1
ATOM 2109 C C . SER A 1 272 ? 8.484 -8.025 5.279 1.00 91.56 272 SER A C 1
ATOM 2111 O O . SER A 1 272 ? 9.538 -7.850 5.883 1.00 91.56 272 SER A O 1
ATOM 2113 N N . GLY A 1 273 ? 7.348 -8.342 5.907 1.00 86.06 273 GLY A N 1
ATOM 2114 C CA . GLY A 1 273 ? 7.266 -8.638 7.340 1.00 86.06 273 GLY A CA 1
ATOM 2115 C C . GLY A 1 273 ? 7.165 -7.418 8.259 1.00 86.06 273 GLY A C 1
ATOM 2116 O O . GLY A 1 273 ? 7.238 -7.592 9.474 1.00 86.06 273 GLY A O 1
ATOM 2117 N N . TYR A 1 274 ? 6.969 -6.212 7.715 1.00 84.50 274 TYR A N 1
ATOM 2118 C CA . TYR A 1 274 ? 6.795 -4.988 8.503 1.00 84.50 274 TYR A CA 1
ATOM 2119 C C . TYR A 1 274 ? 5.393 -4.415 8.323 1.00 84.50 274 TYR A C 1
ATOM 2121 O O . TYR A 1 274 ? 5.086 -3.777 7.319 1.00 84.50 274 TYR A O 1
ATOM 2129 N N . GLU A 1 275 ? 4.543 -4.631 9.327 1.00 79.88 275 GLU A N 1
ATOM 2130 C CA . GLU A 1 275 ? 3.116 -4.280 9.302 1.00 79.88 275 GLU A CA 1
ATOM 2131 C C . GLU A 1 275 ? 2.763 -3.018 10.101 1.00 79.88 275 GLU A C 1
ATOM 2133 O O . GLU A 1 275 ? 1.593 -2.641 10.168 1.00 79.88 275 GLU A O 1
ATOM 2138 N N . ASN A 1 276 ? 3.751 -2.349 10.695 1.00 77.12 276 ASN A N 1
ATOM 2139 C CA . ASN A 1 276 ? 3.538 -1.218 11.605 1.00 77.12 276 ASN A CA 1
ATOM 2140 C C . ASN A 1 276 ? 3.492 0.152 10.901 1.00 77.12 276 ASN A C 1
ATOM 2142 O O . ASN A 1 276 ? 3.400 1.188 11.555 1.00 77.12 276 ASN A O 1
ATOM 2146 N N . LEU A 1 277 ? 3.558 0.167 9.570 1.00 86.12 277 LEU A N 1
ATOM 2147 C CA . LEU A 1 277 ? 3.454 1.371 8.753 1.00 86.12 277 LEU A CA 1
ATOM 2148 C C . LEU A 1 277 ? 2.030 1.524 8.217 1.00 86.12 277 LEU A C 1
ATOM 2150 O O . LEU A 1 277 ? 1.405 0.553 7.786 1.00 86.12 277 LEU A O 1
ATOM 2154 N N . ARG A 1 278 ? 1.508 2.745 8.210 1.00 86.69 278 ARG A N 1
ATOM 2155 C CA . ARG A 1 278 ? 0.305 3.139 7.471 1.00 86.69 278 ARG A CA 1
ATOM 2156 C C . ARG A 1 278 ? 0.613 4.347 6.602 1.00 86.69 278 ARG A C 1
ATOM 2158 O O . ARG A 1 278 ? 1.482 5.153 6.920 1.00 86.69 278 ARG A O 1
ATOM 2165 N N . ILE A 1 279 ? -0.136 4.489 5.514 1.00 88.69 279 ILE A N 1
ATOM 2166 C CA . ILE A 1 279 ? -0.088 5.679 4.666 1.00 88.69 279 ILE A CA 1
ATOM 2167 C C . ILE A 1 279 ? -1.479 6.290 4.568 1.00 88.69 279 ILE A C 1
ATOM 2169 O O . ILE A 1 279 ? -2.478 5.573 4.520 1.00 88.69 279 ILE A O 1
ATOM 2173 N N . ARG A 1 280 ? -1.548 7.617 4.497 1.00 87.06 280 ARG A N 1
ATOM 2174 C CA . ARG A 1 280 ? -2.761 8.347 4.124 1.00 87.06 280 ARG A CA 1
ATOM 2175 C C . ARG A 1 280 ? -2.456 9.198 2.915 1.00 87.06 280 ARG A C 1
ATOM 2177 O O . ARG A 1 280 ? -1.432 9.868 2.857 1.00 87.06 280 ARG A O 1
ATOM 2184 N N . VAL A 1 281 ? -3.349 9.170 1.936 1.00 87.94 281 VAL A N 1
ATOM 2185 C CA . VAL A 1 281 ? -3.082 9.766 0.628 1.00 87.94 281 VAL A CA 1
ATOM 2186 C C . VAL A 1 281 ? -4.098 10.865 0.350 1.00 87.94 281 VAL A C 1
ATOM 2188 O O . VAL A 1 281 ? -5.305 10.655 0.435 1.00 87.94 281 VAL A O 1
ATOM 2191 N N . SER A 1 282 ? -3.610 12.055 0.003 1.00 86.81 282 SER A N 1
ATOM 2192 C CA . SER A 1 282 ? -4.429 13.197 -0.410 1.00 86.81 282 SER A CA 1
ATOM 2193 C C . SER A 1 282 ? -4.117 13.588 -1.848 1.00 86.81 282 SER A C 1
ATOM 2195 O O . SER A 1 282 ? -2.979 13.908 -2.159 1.00 86.81 282 SER A O 1
ATOM 2197 N N . PHE A 1 283 ? -5.125 13.656 -2.718 1.00 87.00 283 PHE A N 1
ATOM 2198 C CA . PHE A 1 283 ? -4.938 13.997 -4.136 1.00 87.00 283 PHE A CA 1
ATOM 2199 C C . PHE A 1 283 ? -5.268 15.455 -4.434 1.00 87.00 283 PHE A C 1
ATOM 2201 O O . PHE A 1 283 ? -6.321 15.942 -4.016 1.00 87.00 283 PHE A O 1
ATOM 2208 N N . ARG A 1 284 ? -4.424 16.158 -5.194 1.00 88.69 284 ARG A N 1
ATOM 2209 C CA . ARG A 1 284 ? -4.683 17.534 -5.638 1.00 88.69 284 ARG A CA 1
ATOM 2210 C C . ARG A 1 284 ? -4.394 17.708 -7.121 1.00 88.69 284 ARG A C 1
ATOM 2212 O O . ARG A 1 284 ? -3.265 17.531 -7.565 1.00 88.69 284 ARG A O 1
ATOM 2219 N N . ALA A 1 285 ? -5.425 18.104 -7.864 1.00 88.25 285 ALA A N 1
ATOM 2220 C CA . ALA A 1 285 ? -5.283 18.564 -9.237 1.00 88.25 285 ALA A CA 1
ATOM 2221 C C . ALA A 1 285 ? -4.442 19.847 -9.270 1.00 88.25 285 ALA A C 1
ATOM 2223 O O . ALA A 1 285 ? -4.688 20.762 -8.480 1.00 88.25 285 ALA A O 1
ATOM 2224 N N . VAL A 1 286 ? -3.461 19.911 -10.168 1.00 90.06 286 VAL A N 1
ATOM 2225 C CA . VAL A 1 286 ? -2.564 21.064 -10.301 1.00 90.06 286 VAL A CA 1
ATOM 2226 C C . VAL A 1 286 ? -2.263 21.380 -11.762 1.00 90.06 286 VAL A C 1
ATOM 2228 O O . VAL A 1 286 ? -2.192 20.486 -12.604 1.00 90.06 286 VAL A O 1
ATOM 2231 N N . ASP A 1 287 ? -2.008 22.654 -12.044 1.00 91.44 287 ASP A N 1
ATOM 2232 C CA . ASP A 1 287 ? -1.433 23.104 -13.312 1.00 91.44 287 ASP A CA 1
ATOM 2233 C C . ASP A 1 287 ? 0.098 23.091 -13.188 1.00 91.44 287 ASP A C 1
ATOM 2235 O O . ASP A 1 287 ? 0.733 24.120 -12.946 1.00 91.44 287 ASP A O 1
ATOM 2239 N N . TYR A 1 288 ? 0.690 21.897 -13.261 1.00 92.56 288 TYR A N 1
ATOM 2240 C CA . TYR A 1 288 ? 2.133 21.720 -13.099 1.00 92.56 288 TYR A CA 1
ATOM 2241 C C . TYR A 1 288 ? 2.891 22.114 -14.381 1.00 92.56 288 TYR A C 1
ATOM 2243 O O . TYR A 1 288 ? 2.618 21.551 -15.446 1.00 92.56 288 TYR A O 1
ATOM 2251 N N . PRO A 1 289 ? 3.844 23.060 -14.316 1.00 89.62 289 PRO A N 1
ATOM 2252 C CA . PRO A 1 289 ? 4.606 23.481 -15.481 1.00 89.62 289 PRO A CA 1
ATOM 2253 C C . PRO A 1 289 ? 5.803 22.550 -15.699 1.00 89.62 289 PRO A C 1
ATOM 2255 O O . PRO A 1 289 ? 6.858 22.761 -15.108 1.00 89.62 289 PRO A O 1
ATOM 2258 N N . TYR A 1 290 ? 5.659 21.550 -16.572 1.00 84.38 290 TYR A N 1
ATOM 2259 C CA . TYR A 1 290 ? 6.799 20.729 -16.992 1.00 84.38 290 TYR A CA 1
ATOM 2260 C C . TYR A 1 290 ? 7.911 21.601 -17.583 1.00 84.38 290 TYR A C 1
ATOM 2262 O O . TYR A 1 290 ? 7.668 22.408 -18.490 1.00 84.38 290 TYR A O 1
ATOM 2270 N N . GLY A 1 291 ? 9.127 21.447 -17.062 1.00 71.81 291 GLY A N 1
ATOM 2271 C CA . GLY A 1 291 ? 10.311 22.100 -17.588 1.00 71.81 291 GLY A CA 1
ATOM 2272 C C . GLY A 1 291 ? 10.957 21.293 -18.719 1.00 71.81 291 GLY A C 1
ATOM 2273 O O . GLY A 1 291 ? 10.601 20.146 -18.977 1.00 71.81 291 GLY A O 1
ATOM 2274 N N . PRO A 1 292 ? 11.944 21.872 -19.422 1.00 69.00 292 PRO A N 1
ATOM 2275 C CA . PRO A 1 292 ? 12.771 21.143 -20.387 1.00 69.00 292 PRO A CA 1
ATOM 2276 C C . PRO A 1 292 ? 13.829 20.250 -19.708 1.00 69.00 292 PRO A C 1
ATOM 2278 O O . PRO A 1 292 ? 14.796 19.854 -20.361 1.00 69.00 292 PRO A O 1
ATOM 2281 N N . PHE A 1 293 ? 13.723 20.026 -18.398 1.00 67.06 293 PHE A N 1
ATOM 2282 C CA . PHE A 1 293 ? 14.792 19.466 -17.586 1.00 67.06 293 PHE A CA 1
ATOM 2283 C C . PHE A 1 293 ? 14.746 17.934 -17.519 1.00 67.06 293 PHE A C 1
ATOM 2285 O O . PHE A 1 293 ? 13.802 17.291 -17.982 1.00 67.06 293 PHE A O 1
ATOM 2292 N N . SER A 1 294 ? 15.805 17.335 -16.968 1.00 78.81 294 SER A N 1
ATOM 2293 C CA . SER A 1 294 ? 15.811 15.901 -16.674 1.00 78.81 294 SER A CA 1
ATOM 2294 C C . SER A 1 294 ? 14.831 15.583 -15.538 1.00 78.81 294 SER A C 1
ATOM 2296 O O . SER A 1 294 ? 14.510 16.457 -14.738 1.00 78.81 294 SER A O 1
ATOM 2298 N N . VAL A 1 295 ? 14.383 14.326 -15.410 1.00 79.31 295 VAL A N 1
ATOM 2299 C CA . VAL A 1 295 ? 13.509 13.931 -14.281 1.00 79.31 295 VAL A CA 1
ATOM 2300 C C . VAL A 1 295 ? 14.136 14.227 -12.922 1.00 79.31 295 VAL A C 1
ATOM 2302 O O . VAL A 1 295 ? 13.432 14.528 -11.968 1.00 79.31 295 VAL A O 1
ATOM 2305 N N . ILE A 1 296 ? 15.464 14.164 -12.842 1.00 78.50 296 ILE A N 1
ATOM 2306 C CA . ILE A 1 296 ? 16.199 14.469 -11.622 1.00 78.50 296 ILE A CA 1
ATOM 2307 C C . ILE A 1 296 ? 15.997 15.945 -11.295 1.00 78.50 296 ILE A C 1
ATOM 2309 O O . ILE A 1 296 ? 15.566 16.265 -10.197 1.00 78.50 296 ILE A O 1
ATOM 2313 N N . ASP A 1 297 ? 16.224 16.849 -12.243 1.00 80.38 297 ASP A N 1
ATOM 2314 C CA . ASP A 1 297 ? 16.011 18.277 -11.993 1.00 80.38 297 ASP A CA 1
ATOM 2315 C C . ASP A 1 297 ? 14.553 18.580 -11.601 1.00 80.38 297 ASP A C 1
ATOM 2317 O O . ASP A 1 297 ? 14.295 19.437 -10.753 1.00 80.38 297 ASP A O 1
ATOM 2321 N N . GLU A 1 298 ? 13.596 17.849 -12.186 1.00 85.94 298 GLU A N 1
ATOM 2322 C CA . GLU A 1 298 ? 12.182 17.951 -11.824 1.00 85.94 298 GLU A CA 1
ATOM 2323 C C . GLU A 1 298 ? 11.939 17.556 -10.356 1.00 85.94 298 GLU A C 1
ATOM 2325 O O . GLU A 1 298 ? 11.274 18.299 -9.634 1.00 85.94 298 GLU A O 1
ATOM 2330 N N . VAL A 1 299 ? 12.506 16.438 -9.885 1.00 86.81 299 VAL A N 1
ATOM 2331 C CA . VAL A 1 299 ? 12.365 15.969 -8.492 1.00 86.81 299 VAL A CA 1
ATOM 2332 C C . VAL A 1 299 ? 13.137 16.844 -7.496 1.00 86.81 299 VAL A C 1
ATOM 2334 O O . VAL A 1 299 ? 12.614 17.160 -6.426 1.00 86.81 299 VAL A O 1
ATOM 2337 N N . TYR A 1 300 ? 14.368 17.244 -7.824 1.00 82.19 300 TYR A N 1
ATOM 2338 C CA . TYR A 1 300 ? 15.268 17.952 -6.906 1.00 82.19 300 TYR A CA 1
ATOM 2339 C C . TYR A 1 300 ? 14.975 19.454 -6.819 1.00 82.19 300 TYR A C 1
ATOM 2341 O O . TYR A 1 300 ? 15.184 20.059 -5.767 1.00 82.19 300 TYR A O 1
ATOM 2349 N N . PHE A 1 301 ? 14.487 20.075 -7.898 1.00 82.69 301 PHE A N 1
ATOM 2350 C CA . PHE A 1 301 ? 14.339 21.532 -7.962 1.00 82.69 301 PHE A CA 1
ATOM 2351 C C . PHE A 1 301 ? 12.923 21.977 -8.319 1.00 82.69 301 PHE A C 1
ATOM 2353 O O . PHE A 1 301 ? 12.320 22.736 -7.554 1.00 82.69 301 PHE A O 1
ATOM 2360 N N . THR A 1 302 ? 12.370 21.531 -9.450 1.00 88.62 302 THR A N 1
ATOM 2361 C CA . THR A 1 302 ? 11.104 22.087 -9.959 1.00 88.62 302 THR A CA 1
ATOM 2362 C C . THR A 1 302 ? 9.928 21.756 -9.043 1.00 88.62 302 THR A C 1
ATOM 2364 O O . THR A 1 302 ? 9.163 22.647 -8.668 1.00 88.62 302 THR A O 1
ATOM 2367 N N . LEU A 1 303 ? 9.772 20.487 -8.656 1.00 91.56 303 LEU A N 1
ATOM 2368 C CA . LEU A 1 303 ? 8.674 20.022 -7.813 1.00 91.56 303 LEU A CA 1
ATOM 2369 C C . LEU A 1 303 ? 8.707 20.652 -6.404 1.00 91.56 303 LEU A C 1
ATOM 2371 O O . LEU A 1 303 ? 7.682 21.227 -6.022 1.00 91.56 303 LEU A O 1
ATOM 2375 N N . PRO A 1 304 ? 9.839 20.667 -5.667 1.00 90.62 304 PRO A N 1
ATOM 2376 C CA . PRO A 1 304 ? 9.935 21.373 -4.387 1.00 90.62 304 PRO A CA 1
ATOM 2377 C C . PRO A 1 304 ? 9.642 22.876 -4.490 1.00 90.62 304 PRO A C 1
ATOM 2379 O O . PRO A 1 304 ? 8.925 23.435 -3.658 1.00 90.62 304 PRO A O 1
ATOM 2382 N N . GLN A 1 305 ? 10.146 23.559 -5.525 1.00 91.12 305 GLN A N 1
ATOM 2383 C CA . GLN A 1 305 ? 9.859 24.986 -5.721 1.00 91.12 305 GLN A CA 1
ATOM 2384 C C . GLN A 1 305 ? 8.382 25.234 -6.038 1.00 91.12 305 GLN A C 1
ATOM 2386 O O . GLN A 1 305 ? 7.785 26.184 -5.526 1.00 91.12 305 GLN A O 1
ATOM 2391 N N . PHE A 1 306 ? 7.771 24.383 -6.864 1.00 94.44 306 PHE A N 1
ATOM 2392 C CA . PHE A 1 306 ? 6.356 24.476 -7.201 1.00 94.44 306 PHE A CA 1
ATOM 2393 C C . PHE A 1 306 ? 5.472 24.311 -5.959 1.00 94.44 306 PHE A C 1
ATOM 2395 O O . PHE A 1 306 ? 4.565 25.122 -5.742 1.00 94.44 306 PHE A O 1
ATOM 2402 N N . THR A 1 307 ? 5.733 23.307 -5.117 1.00 94.25 307 THR A N 1
ATOM 2403 C CA . THR A 1 307 ? 4.952 23.090 -3.891 1.00 94.25 307 THR A CA 1
ATOM 2404 C C . THR A 1 307 ? 5.146 24.206 -2.874 1.00 94.25 307 THR A C 1
ATOM 2406 O O . THR A 1 307 ? 4.160 24.618 -2.259 1.00 94.25 307 THR A O 1
ATOM 2409 N N . ALA A 1 308 ? 6.366 24.732 -2.731 1.00 92.31 308 ALA A N 1
ATOM 2410 C CA . ALA A 1 308 ? 6.674 25.848 -1.842 1.00 92.31 308 ALA A CA 1
ATOM 2411 C C . ALA A 1 308 ? 5.967 27.140 -2.280 1.00 92.31 308 ALA A C 1
ATOM 2413 O O . ALA A 1 308 ? 5.272 27.766 -1.479 1.00 92.31 308 ALA A O 1
ATOM 2414 N N . ASN A 1 309 ? 6.059 27.502 -3.565 1.00 94.44 309 ASN A N 1
ATOM 2415 C CA . ASN A 1 309 ? 5.434 28.711 -4.116 1.00 94.44 309 ASN A CA 1
ATOM 2416 C C . ASN A 1 309 ? 3.902 28.697 -4.006 1.00 94.44 309 ASN A C 1
ATOM 2418 O O . ASN A 1 309 ? 3.283 29.750 -3.865 1.00 94.44 309 ASN A O 1
ATOM 2422 N N . ASN A 1 310 ? 3.296 27.509 -4.050 1.00 92.88 310 ASN A N 1
ATOM 2423 C CA . ASN A 1 310 ? 1.852 27.325 -3.911 1.00 92.88 310 ASN A CA 1
ATOM 2424 C C . ASN A 1 310 ? 1.423 26.933 -2.484 1.00 92.88 310 ASN A C 1
ATOM 2426 O O . ASN A 1 310 ? 0.244 26.686 -2.248 1.00 92.88 310 ASN A O 1
ATOM 2430 N N . ASN A 1 311 ? 2.361 26.870 -1.531 1.00 93.25 311 ASN A N 1
ATOM 2431 C CA . ASN A 1 311 ? 2.139 26.464 -0.139 1.00 93.25 311 ASN A CA 1
ATOM 2432 C C . ASN A 1 311 ? 1.425 25.101 0.023 1.00 93.25 311 ASN A C 1
ATOM 2434 O O . ASN A 1 311 ? 0.746 24.869 1.021 1.00 93.25 311 ASN A O 1
ATOM 2438 N N . LEU A 1 312 ? 1.569 24.187 -0.945 1.00 93.44 312 LEU A N 1
ATOM 2439 C CA . LEU A 1 312 ? 0.774 22.954 -1.012 1.00 93.44 312 LEU A CA 1
ATOM 2440 C C . LEU A 1 312 ? 1.132 21.980 0.113 1.00 93.44 312 LEU A C 1
ATOM 2442 O O . LEU A 1 312 ? 0.250 21.527 0.839 1.00 93.44 312 LEU A O 1
ATOM 2446 N N . ARG A 1 313 ? 2.424 21.688 0.301 1.00 92.19 313 ARG A N 1
ATOM 2447 C CA . ARG A 1 313 ? 2.881 20.721 1.312 1.00 92.19 313 ARG A CA 1
ATOM 2448 C C . ARG A 1 313 ? 2.500 21.151 2.732 1.00 92.19 313 ARG A C 1
ATOM 2450 O O . ARG A 1 313 ? 1.924 20.364 3.473 1.00 92.19 313 ARG A O 1
ATOM 2457 N N . ASN A 1 314 ? 2.710 22.429 3.059 1.00 91.06 314 ASN A N 1
ATOM 2458 C CA . ASN A 1 314 ? 2.287 23.030 4.329 1.00 91.06 314 ASN A CA 1
ATOM 2459 C C . ASN A 1 314 ? 0.764 23.021 4.508 1.00 91.06 314 ASN A C 1
ATOM 2461 O O . ASN A 1 314 ? 0.275 22.688 5.584 1.00 91.06 314 ASN A O 1
ATOM 2465 N N . GLN A 1 315 ? 0.005 23.412 3.475 1.00 89.88 315 GLN A N 1
ATOM 2466 C CA . GLN A 1 315 ? -1.458 23.478 3.538 1.00 89.88 315 GLN A CA 1
ATOM 2467 C C . GLN A 1 315 ? -2.068 22.113 3.862 1.00 89.88 315 GLN A C 1
ATOM 2469 O O . GLN A 1 315 ? -3.046 22.045 4.605 1.00 89.88 315 GLN A O 1
ATOM 2474 N N . TYR A 1 316 ? -1.501 21.047 3.298 1.00 89.25 316 TYR A N 1
ATOM 2475 C CA . TYR A 1 316 ? -1.982 19.683 3.497 1.00 89.25 316 TYR A CA 1
ATOM 2476 C C . TYR A 1 316 ? -1.236 18.915 4.581 1.00 89.25 316 TYR A C 1
ATOM 2478 O O . TYR A 1 316 ? -1.615 17.780 4.841 1.00 89.25 316 TYR A O 1
ATOM 2486 N N . ARG A 1 317 ? -0.244 19.542 5.233 1.00 90.81 317 ARG A N 1
ATOM 2487 C CA . ARG A 1 317 ? 0.577 18.941 6.294 1.00 90.81 317 ARG A CA 1
ATOM 2488 C C . ARG A 1 317 ? 1.120 17.575 5.870 1.00 90.81 317 ARG A C 1
ATOM 2490 O O . ARG A 1 317 ? 0.963 16.601 6.586 1.00 90.81 317 ARG A O 1
ATOM 2497 N N . ALA A 1 318 ? 1.661 17.523 4.656 1.00 92.75 318 ALA A N 1
ATOM 2498 C CA . ALA A 1 318 ? 2.096 16.279 4.045 1.00 92.75 318 ALA A CA 1
ATOM 2499 C C . ALA A 1 318 ? 3.575 16.014 4.329 1.00 92.75 318 ALA A C 1
ATOM 2501 O O . ALA A 1 318 ? 4.436 16.843 4.005 1.00 92.75 318 ALA A O 1
ATOM 2502 N N . ASP A 1 319 ? 3.858 14.837 4.870 1.00 94.62 319 ASP A N 1
ATOM 2503 C CA . ASP A 1 319 ? 5.213 14.362 5.125 1.00 94.62 319 ASP A CA 1
ATOM 2504 C C . ASP A 1 319 ? 5.955 14.141 3.810 1.00 94.62 319 ASP A C 1
ATOM 2506 O O . ASP A 1 319 ? 7.118 14.514 3.684 1.00 94.62 319 ASP A O 1
ATOM 2510 N N . MET A 1 320 ? 5.262 13.649 2.781 1.00 94.19 320 MET A N 1
ATOM 2511 C CA . MET A 1 320 ? 5.831 13.434 1.451 1.00 94.19 320 MET A CA 1
ATOM 2512 C C . MET A 1 320 ? 4.974 14.033 0.342 1.00 94.19 320 MET A C 1
ATOM 2514 O O . MET A 1 320 ? 3.758 14.193 0.478 1.00 94.19 320 MET A O 1
ATOM 2518 N N . VAL A 1 321 ? 5.603 14.316 -0.798 1.00 95.94 321 VAL A N 1
ATOM 2519 C CA . VAL A 1 321 ? 4.904 14.740 -2.013 1.00 95.94 321 VAL A CA 1
ATOM 2520 C C . VAL A 1 321 ? 5.262 13.831 -3.184 1.00 95.94 321 VAL A C 1
ATOM 2522 O O . VAL A 1 321 ? 6.429 13.663 -3.523 1.00 95.94 321 VAL A O 1
ATOM 2525 N N . VAL A 1 322 ? 4.247 13.306 -3.862 1.00 96.44 322 VAL A N 1
ATOM 2526 C CA . VAL A 1 322 ? 4.402 12.506 -5.081 1.00 96.44 322 VAL A CA 1
ATOM 2527 C C . VAL A 1 322 ? 3.720 13.218 -6.244 1.00 96.44 322 VAL A C 1
ATOM 2529 O O . VAL A 1 322 ? 2.537 13.538 -6.175 1.00 96.44 322 VAL A O 1
ATOM 2532 N N . LEU A 1 323 ? 4.427 13.444 -7.345 1.00 95.19 323 LEU A N 1
ATOM 2533 C CA . LEU A 1 323 ? 3.826 13.877 -8.606 1.00 95.19 323 LEU A CA 1
ATOM 2534 C C . LEU A 1 323 ? 3.558 12.648 -9.482 1.00 95.19 323 LEU A C 1
ATOM 2536 O O . LEU A 1 323 ? 4.479 11.968 -9.931 1.00 95.19 323 LEU A O 1
ATOM 2540 N N . SER A 1 324 ? 2.286 12.371 -9.752 1.00 93.56 324 SER A N 1
ATOM 2541 C CA . SER A 1 324 ? 1.905 11.363 -10.748 1.00 93.56 324 SER A CA 1
ATOM 2542 C C . SER A 1 324 ? 1.964 11.980 -12.141 1.00 93.56 324 SER A C 1
ATOM 2544 O O . SER A 1 324 ? 1.547 13.117 -12.310 1.00 93.56 324 SER A O 1
ATOM 2546 N N . THR A 1 325 ? 2.452 11.270 -13.154 1.00 92.00 325 THR A N 1
ATOM 2547 C CA . THR A 1 325 ? 2.550 11.813 -14.521 1.00 92.00 325 THR A CA 1
ATOM 2548 C C . THR A 1 325 ? 2.301 10.754 -15.590 1.00 92.00 325 THR A C 1
ATOM 2550 O O . THR A 1 325 ? 2.346 9.557 -15.329 1.00 92.00 325 THR A O 1
ATOM 2553 N N . THR A 1 326 ? 2.022 11.184 -16.814 1.00 88.75 326 THR A N 1
ATOM 2554 C CA . THR A 1 326 ? 2.056 10.333 -18.013 1.00 88.75 326 THR A CA 1
ATOM 2555 C C . THR A 1 326 ? 3.341 10.520 -18.817 1.00 88.75 326 THR A C 1
ATOM 2557 O O . THR A 1 326 ? 3.611 9.733 -19.724 1.00 88.75 326 THR A O 1
ATOM 2560 N N . GLN A 1 327 ? 4.151 11.526 -18.468 1.00 84.19 327 GLN A N 1
ATOM 2561 C CA . GLN A 1 327 ? 5.410 11.836 -19.132 1.00 84.19 327 GLN A CA 1
ATOM 2562 C C . GLN A 1 327 ? 6.446 10.733 -18.902 1.00 84.19 327 GLN A C 1
ATOM 2564 O O . GLN A 1 327 ? 6.566 10.157 -17.817 1.00 84.19 327 GLN A O 1
ATOM 2569 N N . THR A 1 328 ? 7.224 10.463 -19.940 1.00 75.81 328 THR A N 1
ATOM 2570 C CA . THR A 1 328 ? 8.480 9.714 -19.865 1.00 75.81 328 THR A CA 1
ATOM 2571 C C . THR A 1 328 ? 9.622 10.708 -19.982 1.00 75.81 328 THR A C 1
ATOM 2573 O O . THR A 1 328 ? 9.590 11.571 -20.860 1.00 75.81 328 THR A O 1
ATOM 2576 N N . PHE A 1 329 ? 10.630 10.596 -19.125 1.00 71.88 329 PHE A N 1
ATOM 2577 C CA . PHE A 1 329 ? 11.699 11.589 -19.059 1.00 71.88 329 PHE A CA 1
ATOM 2578 C C . PHE A 1 329 ? 13.005 11.079 -19.677 1.00 71.88 329 PHE A C 1
ATOM 2580 O O . PHE A 1 329 ? 13.354 9.906 -19.544 1.00 71.88 329 PHE A O 1
ATOM 2587 N N . GLY A 1 330 ? 13.761 11.986 -20.305 1.00 63.38 330 GLY A N 1
ATOM 2588 C CA . GLY A 1 330 ? 15.077 11.695 -20.882 1.00 63.38 330 GLY A CA 1
ATOM 2589 C C . GLY A 1 330 ? 15.027 10.813 -22.135 1.00 63.38 330 GLY A C 1
ATOM 2590 O O . GLY A 1 330 ? 14.069 10.863 -22.906 1.00 63.38 330 GLY A O 1
ATOM 2591 N N . ASN A 1 331 ? 16.082 10.021 -22.352 1.00 53.22 331 ASN A N 1
ATOM 2592 C CA . ASN A 1 331 ? 16.203 9.094 -23.482 1.00 53.22 331 ASN A CA 1
ATOM 2593 C C . ASN A 1 331 ? 15.273 7.879 -23.265 1.00 53.22 331 ASN A C 1
ATOM 2595 O O . ASN A 1 331 ? 15.732 6.798 -22.914 1.00 53.22 331 ASN A O 1
ATOM 2599 N N . GLU A 1 332 ? 13.966 8.097 -23.409 1.00 58.38 332 GLU A N 1
ATOM 2600 C CA . GLU A 1 332 ? 12.870 7.123 -23.578 1.00 58.38 332 GLU A CA 1
ATOM 2601 C C . GLU A 1 332 ? 12.620 6.061 -22.478 1.00 58.38 332 GLU A C 1
ATOM 2603 O O . GLU A 1 332 ? 11.623 5.348 -22.577 1.00 58.38 332 GLU A O 1
ATOM 2608 N N . PHE A 1 333 ? 13.419 5.966 -21.401 1.00 69.25 333 PHE A N 1
ATOM 2609 C CA . PHE A 1 333 ? 13.321 4.831 -20.457 1.00 69.25 333 PHE A CA 1
ATOM 2610 C C . PHE A 1 333 ? 13.257 5.158 -18.955 1.00 69.25 333 PHE A C 1
ATOM 2612 O O . PHE A 1 333 ? 13.338 4.231 -18.151 1.00 69.25 333 PHE A O 1
ATOM 2619 N N . THR A 1 334 ? 13.063 6.414 -18.534 1.00 78.06 334 THR A N 1
ATOM 2620 C CA . THR A 1 334 ? 12.864 6.725 -17.103 1.00 78.06 334 THR A CA 1
ATOM 2621 C C . THR A 1 334 ? 11.386 6.920 -16.763 1.00 78.06 334 THR A C 1
ATOM 2623 O O . THR A 1 334 ? 10.731 7.829 -17.280 1.00 78.06 334 THR A O 1
ATOM 2626 N N . PHE A 1 335 ? 10.870 6.063 -15.874 1.00 82.50 335 PHE A N 1
ATOM 2627 C CA . PHE A 1 335 ? 9.449 5.996 -15.494 1.00 82.50 335 PHE A CA 1
ATOM 2628 C C . PHE A 1 335 ? 9.147 6.525 -14.092 1.00 82.50 335 PHE A C 1
ATOM 2630 O O . PHE A 1 335 ? 7.982 6.664 -13.730 1.00 82.50 335 PHE A O 1
ATOM 2637 N N . GLY A 1 336 ? 10.177 6.814 -13.310 1.00 87.69 336 GLY A N 1
ATOM 2638 C CA . GLY A 1 336 ? 10.069 7.363 -11.972 1.00 87.69 336 GLY A CA 1
ATOM 2639 C C . GLY A 1 336 ? 11.417 7.905 -11.524 1.00 87.69 336 GLY A C 1
ATOM 2640 O O . GLY A 1 336 ? 12.443 7.613 -12.144 1.00 87.69 336 GLY A O 1
ATOM 2641 N N . ALA A 1 337 ? 11.377 8.762 -10.516 1.00 87.81 337 ALA A N 1
ATOM 2642 C CA . ALA A 1 337 ? 12.549 9.186 -9.775 1.00 87.81 337 ALA A CA 1
ATOM 2643 C C . ALA A 1 337 ? 12.118 9.682 -8.396 1.00 87.81 337 ALA A C 1
ATOM 2645 O O . ALA A 1 337 ? 11.034 10.252 -8.234 1.00 87.81 337 ALA A O 1
ATOM 2646 N N . ALA A 1 338 ? 13.004 9.535 -7.427 1.00 89.25 338 ALA A N 1
ATOM 2647 C CA . ALA A 1 338 ? 12.840 10.032 -6.078 1.00 89.25 338 ALA A CA 1
ATOM 2648 C C . ALA A 1 338 ? 14.149 10.639 -5.588 1.00 89.25 338 ALA A C 1
ATOM 2650 O O . ALA A 1 338 ? 15.233 10.282 -6.049 1.00 89.25 338 ALA A O 1
ATOM 2651 N N . ASN A 1 339 ? 14.045 11.557 -4.636 1.00 81.31 339 ASN A N 1
ATOM 2652 C CA . ASN A 1 339 ? 15.214 12.002 -3.899 1.00 81.31 339 ASN A CA 1
ATOM 2653 C C . ASN A 1 339 ? 15.633 10.908 -2.915 1.00 81.31 339 ASN A C 1
ATOM 2655 O O . ASN A 1 339 ? 14.911 10.614 -1.967 1.00 81.31 339 ASN A O 1
ATOM 2659 N N . VAL A 1 340 ? 16.824 10.356 -3.115 1.00 67.62 340 VAL A N 1
ATOM 2660 C CA . VAL A 1 340 ? 17.432 9.362 -2.213 1.00 67.62 340 VAL A CA 1
ATOM 2661 C C . VAL A 1 340 ? 18.284 9.985 -1.105 1.00 67.62 340 VAL A C 1
ATOM 2663 O O . VAL A 1 340 ? 18.663 9.296 -0.166 1.00 67.62 340 VAL A O 1
ATOM 2666 N N . GLY A 1 341 ? 18.544 11.296 -1.186 1.00 53.53 341 GLY A N 1
ATOM 2667 C CA . GLY A 1 341 ? 19.474 12.011 -0.309 1.00 53.53 341 GLY A CA 1
ATOM 2668 C C . GLY A 1 341 ? 20.903 11.474 -0.453 1.00 53.53 341 GLY A C 1
ATOM 2669 O O . GLY A 1 341 ? 21.220 10.409 0.061 1.00 53.53 341 GLY A O 1
ATOM 2670 N N . GLU A 1 342 ? 21.790 12.199 -1.138 1.00 47.56 342 GLU A N 1
ATOM 2671 C CA . GLU A 1 342 ? 23.218 11.853 -1.159 1.00 47.56 342 GLU A CA 1
ATOM 2672 C C . GLU A 1 342 ? 24.080 13.061 -0.776 1.00 47.56 342 GLU A C 1
ATOM 2674 O O . GLU A 1 342 ? 23.847 14.192 -1.211 1.00 47.56 342 GLU A O 1
ATOM 2679 N N . LEU A 1 343 ? 25.114 12.772 0.017 1.00 49.97 343 LEU A N 1
ATOM 2680 C CA . LEU A 1 343 ? 26.282 13.602 0.278 1.00 49.97 343 LEU A CA 1
ATOM 2681 C C . LEU A 1 343 ? 27.505 13.087 -0.479 1.00 49.97 343 LEU A C 1
ATOM 2683 O O . LEU A 1 343 ? 27.885 11.928 -0.329 1.00 49.97 343 LEU A O 1
ATOM 2687 N N . GLN A 1 344 ? 28.259 14.004 -1.083 1.00 39.31 344 GLN A N 1
ATOM 2688 C CA . GLN A 1 344 ? 29.709 13.857 -1.204 1.00 39.31 344 GLN A CA 1
ATOM 2689 C C . GLN A 1 344 ? 30.420 14.984 -0.445 1.00 39.31 344 GLN A C 1
ATOM 2691 O O . GLN A 1 344 ? 30.264 16.160 -0.759 1.00 39.31 344 GLN A O 1
ATOM 2696 N N . SER A 1 345 ? 31.251 14.566 0.517 1.00 43.12 345 SER A N 1
ATOM 2697 C CA . SER A 1 345 ? 32.209 15.325 1.341 1.00 43.12 345 SER A CA 1
ATOM 2698 C C . SER A 1 345 ? 31.647 16.404 2.285 1.00 43.12 345 SER A C 1
ATOM 2700 O O . SER A 1 345 ? 31.261 17.485 1.863 1.00 43.12 345 SER A O 1
ATOM 2702 N N . ASP A 1 346 ? 31.718 16.096 3.585 1.00 44.81 346 ASP A N 1
ATOM 2703 C CA . ASP A 1 346 ? 31.676 16.997 4.745 1.00 44.81 346 ASP A CA 1
ATOM 2704 C C . ASP A 1 346 ? 30.442 17.940 4.871 1.00 44.81 346 ASP A C 1
ATOM 2706 O O . ASP A 1 346 ? 30.566 19.142 4.646 1.00 44.81 346 ASP A O 1
ATOM 2710 N N . ASN A 1 347 ? 29.299 17.386 5.353 1.00 44.72 347 ASN A N 1
ATOM 2711 C CA . ASN A 1 347 ? 28.136 18.013 6.067 1.00 44.72 347 ASN A CA 1
ATOM 2712 C C . ASN A 1 347 ? 26.703 17.941 5.416 1.00 44.72 347 ASN A C 1
ATOM 2714 O O . ASN A 1 347 ? 26.275 18.918 4.811 1.00 44.72 347 ASN A O 1
ATOM 2718 N N . ALA A 1 348 ? 25.923 16.869 5.720 1.00 51.97 348 ALA A N 1
ATOM 2719 C CA . ALA A 1 348 ? 24.437 16.629 5.588 1.00 51.97 348 ALA A CA 1
ATOM 2720 C C . ALA A 1 348 ? 23.802 16.435 4.158 1.00 51.97 348 ALA A C 1
ATOM 2722 O O . ALA A 1 348 ? 24.051 17.253 3.285 1.00 51.97 348 ALA A O 1
ATOM 2723 N N . TRP A 1 349 ? 22.983 15.426 3.769 1.00 47.59 349 TRP A N 1
ATOM 2724 C CA . TRP A 1 349 ? 21.907 14.631 4.404 1.00 47.59 349 TRP A CA 1
ATOM 2725 C C . TRP A 1 349 ? 21.635 13.274 3.706 1.00 47.59 349 TRP A C 1
ATOM 2727 O O . TRP A 1 349 ? 21.705 13.189 2.482 1.00 47.59 349 TRP A O 1
ATOM 2737 N N . GLU A 1 350 ? 21.213 12.260 4.464 1.00 55.44 350 GLU A N 1
ATOM 2738 C CA . GLU A 1 350 ? 20.631 11.006 3.952 1.00 55.44 350 GLU A CA 1
ATOM 2739 C C . GLU A 1 350 ? 19.097 11.120 3.952 1.00 55.44 350 GLU A C 1
ATOM 2741 O O . GLU A 1 350 ? 18.532 11.795 4.821 1.00 55.44 350 GLU A O 1
ATOM 2746 N N . ALA A 1 351 ? 18.399 10.473 3.006 1.00 60.81 351 ALA A N 1
ATOM 2747 C CA . ALA A 1 351 ? 17.001 10.143 3.263 1.00 60.81 351 ALA A CA 1
ATOM 2748 C C . ALA A 1 351 ? 16.936 9.295 4.557 1.00 60.81 351 ALA A C 1
ATOM 2750 O O . ALA A 1 351 ? 17.865 8.525 4.818 1.00 60.81 351 ALA A O 1
ATOM 2751 N N . PRO A 1 352 ? 15.881 9.412 5.379 1.00 76.25 352 PRO A N 1
ATOM 2752 C CA . PRO A 1 352 ? 14.742 10.282 5.155 1.00 76.25 352 PRO A CA 1
ATOM 2753 C C . PRO A 1 352 ? 15.128 11.737 5.461 1.00 76.25 352 PRO A C 1
ATOM 2755 O O . PRO A 1 352 ? 15.637 12.042 6.541 1.00 76.25 352 PRO A O 1
ATOM 2758 N N . CYS A 1 353 ? 14.850 12.664 4.535 1.00 79.19 353 CYS A N 1
ATOM 2759 C CA . CYS A 1 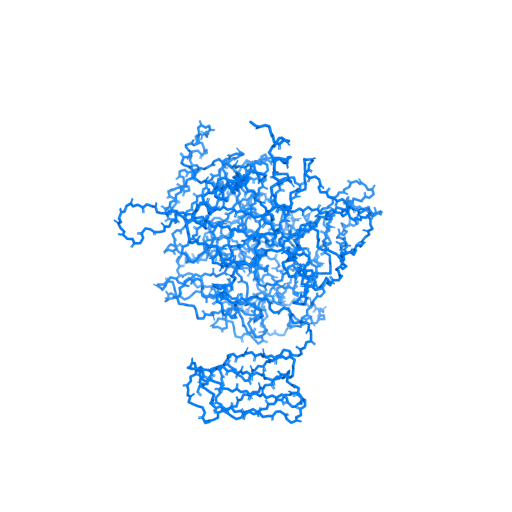353 ? 15.052 14.092 4.790 1.00 79.19 353 CYS A CA 1
ATOM 2760 C C . CYS A 1 353 ? 13.806 14.937 4.497 1.00 79.19 353 CYS A C 1
ATOM 2762 O O . CYS A 1 353 ? 13.118 14.772 3.485 1.00 79.19 353 CYS A O 1
ATOM 2764 N N . PHE A 1 354 ? 13.542 15.885 5.402 1.00 82.81 354 PHE A N 1
ATOM 2765 C CA . PHE A 1 354 ? 12.351 16.727 5.363 1.00 82.81 354 PHE A CA 1
ATOM 2766 C C . PHE A 1 354 ? 12.267 17.511 4.051 1.00 82.81 354 PHE A C 1
ATOM 2768 O O . PHE A 1 354 ? 11.270 17.410 3.341 1.00 82.81 354 PHE A O 1
ATOM 2775 N N . ASP A 1 355 ? 13.318 18.238 3.672 1.00 80.19 355 ASP A N 1
ATOM 2776 C CA . ASP A 1 355 ? 13.302 19.118 2.494 1.00 80.19 355 ASP A CA 1
ATOM 2777 C C . ASP A 1 355 ? 13.355 18.370 1.156 1.00 80.19 355 ASP A C 1
ATOM 2779 O O . ASP A 1 355 ? 13.083 18.965 0.114 1.00 80.19 355 ASP A O 1
ATOM 2783 N N . CYS A 1 356 ? 13.655 17.072 1.170 1.00 78.44 356 CYS A N 1
ATOM 2784 C CA . CYS A 1 356 ? 13.840 16.272 -0.032 1.00 78.44 356 CYS A CA 1
ATOM 2785 C C . CYS A 1 356 ? 12.776 15.187 -0.232 1.00 78.44 356 CYS A C 1
ATOM 2787 O O . CYS A 1 356 ? 12.846 14.507 -1.242 1.00 78.44 356 CYS A O 1
ATOM 2789 N N . ALA A 1 357 ? 11.755 15.053 0.619 1.00 90.50 357 ALA A N 1
ATOM 2790 C CA . ALA A 1 357 ? 10.706 14.026 0.501 1.00 90.50 357 ALA A CA 1
ATOM 2791 C C . ALA A 1 357 ? 9.752 14.205 -0.714 1.00 90.50 357 ALA A C 1
ATOM 2793 O O . ALA A 1 357 ? 8.560 14.501 -0.566 1.00 90.50 357 ALA A O 1
ATOM 2794 N N . TYR A 1 358 ? 10.291 14.037 -1.924 1.00 93.06 358 TYR A N 1
ATOM 2795 C CA . TYR A 1 358 ? 9.647 14.265 -3.213 1.00 93.06 358 TYR A CA 1
ATOM 2796 C C . TYR A 1 358 ? 9.947 13.129 -4.190 1.00 93.06 358 TYR A C 1
ATOM 2798 O O . TYR A 1 358 ? 11.105 12.758 -4.380 1.00 93.06 358 TYR A O 1
ATOM 2806 N N . ALA A 1 359 ? 8.910 12.635 -4.863 1.00 94.19 359 ALA A N 1
ATOM 2807 C CA . ALA A 1 359 ? 9.034 11.640 -5.922 1.00 94.19 359 ALA A CA 1
ATOM 2808 C C . ALA A 1 359 ? 8.140 11.967 -7.126 1.00 94.19 359 ALA A C 1
ATOM 2810 O O . ALA A 1 359 ? 7.128 12.662 -7.013 1.00 94.19 359 ALA A O 1
ATOM 2811 N N . ILE A 1 360 ? 8.504 11.433 -8.287 1.00 93.00 360 ILE A N 1
ATOM 2812 C CA . ILE A 1 360 ? 7.734 11.470 -9.530 1.00 93.00 360 ILE A CA 1
ATOM 2813 C C . ILE A 1 360 ? 7.537 10.031 -10.004 1.00 93.00 360 ILE A C 1
ATOM 2815 O O . ILE A 1 360 ? 8.486 9.253 -10.016 1.00 93.00 360 ILE A O 1
ATOM 2819 N N . SER A 1 361 ? 6.329 9.670 -10.442 1.00 92.19 361 SER A N 1
ATOM 2820 C CA . SER A 1 361 ? 6.064 8.335 -10.993 1.00 92.19 361 SER A CA 1
ATOM 2821 C C . SER A 1 361 ? 5.094 8.368 -12.170 1.00 92.19 361 SER A C 1
ATOM 2823 O O . SER A 1 361 ? 4.088 9.083 -12.154 1.00 92.19 361 SER A O 1
ATOM 2825 N N . ASN A 1 362 ? 5.390 7.576 -13.201 1.00 89.62 362 ASN A N 1
ATOM 2826 C CA . ASN A 1 362 ? 4.532 7.413 -14.363 1.00 89.62 362 ASN A CA 1
ATOM 2827 C C . ASN A 1 362 ? 3.372 6.451 -14.059 1.00 89.62 362 ASN A C 1
ATOM 2829 O O . ASN A 1 362 ? 3.583 5.290 -13.700 1.00 89.62 362 ASN A O 1
ATOM 2833 N N . ILE A 1 363 ? 2.137 6.904 -14.275 1.00 89.50 363 ILE A N 1
ATOM 2834 C CA . ILE A 1 363 ? 0.919 6.162 -13.914 1.00 89.50 363 ILE A CA 1
ATOM 2835 C C . ILE A 1 363 ? 0.737 4.848 -14.688 1.00 89.50 363 ILE A C 1
ATOM 2837 O O . ILE A 1 363 ? 0.016 3.967 -14.231 1.00 89.50 363 ILE A O 1
ATOM 2841 N N . ASN A 1 364 ? 1.391 4.675 -15.840 1.00 85.00 364 ASN A N 1
ATOM 2842 C CA . ASN A 1 364 ? 1.313 3.418 -16.592 1.00 85.00 364 ASN A CA 1
ATOM 2843 C C . ASN A 1 364 ? 2.136 2.296 -15.929 1.00 85.00 364 ASN A C 1
ATOM 2845 O O . ASN A 1 364 ? 1.810 1.113 -16.080 1.00 85.00 364 ASN A O 1
ATOM 2849 N N . PHE A 1 365 ? 3.164 2.671 -15.158 1.00 84.69 365 PHE A N 1
ATOM 2850 C CA . PHE A 1 365 ? 4.146 1.765 -14.552 1.00 84.69 365 PHE A CA 1
ATOM 2851 C C . PHE A 1 365 ? 4.140 1.784 -13.015 1.00 84.69 365 PHE A C 1
ATOM 2853 O O . PHE A 1 365 ? 4.922 1.069 -12.391 1.00 84.69 365 PHE A O 1
ATOM 2860 N N . MET A 1 366 ? 3.253 2.568 -12.390 1.00 87.88 366 MET A N 1
ATOM 2861 C CA . MET A 1 366 ? 3.167 2.669 -10.928 1.00 87.88 366 MET A CA 1
ATOM 2862 C C . MET A 1 366 ? 2.849 1.333 -10.236 1.00 87.88 366 MET A C 1
ATOM 2864 O O . MET A 1 366 ? 3.257 1.132 -9.096 1.00 87.88 366 MET A O 1
ATOM 2868 N N . SER A 1 367 ? 2.149 0.430 -10.927 1.00 86.62 367 SER A N 1
ATOM 2869 C CA . SER A 1 367 ? 1.672 -0.868 -10.436 1.00 86.62 367 SER A CA 1
ATOM 2870 C C . SER A 1 367 ? 2.363 -2.040 -11.159 1.00 86.62 367 SER A C 1
ATOM 2872 O O . SER A 1 367 ? 3.477 -1.911 -11.676 1.00 86.62 367 SER A O 1
ATOM 2874 N N . THR A 1 368 ? 1.703 -3.201 -11.196 1.00 79.69 368 THR A N 1
ATOM 2875 C CA . THR A 1 368 ? 2.170 -4.405 -11.886 1.00 79.69 368 THR A CA 1
ATOM 2876 C C . THR A 1 368 ? 2.578 -4.122 -13.342 1.00 79.69 368 THR A C 1
ATOM 2878 O O . THR A 1 368 ? 1.977 -3.255 -13.993 1.00 79.69 368 THR A O 1
ATOM 2881 N N . PRO A 1 369 ? 3.588 -4.836 -13.871 1.00 74.81 369 PRO A N 1
ATOM 2882 C CA . PRO A 1 369 ? 4.528 -5.720 -13.156 1.00 74.81 369 PRO A CA 1
ATOM 2883 C C . PRO A 1 369 ? 5.777 -4.975 -12.638 1.00 74.81 369 PRO A C 1
ATOM 2885 O O . PRO A 1 369 ? 6.719 -5.592 -12.145 1.00 74.81 369 PRO A O 1
ATOM 2888 N N . ARG A 1 370 ? 5.830 -3.645 -12.807 1.00 80.00 370 ARG A N 1
ATOM 2889 C CA . ARG A 1 370 ? 7.056 -2.850 -12.638 1.00 80.00 370 ARG A CA 1
ATOM 2890 C C . ARG A 1 370 ? 7.252 -2.294 -11.232 1.00 80.00 370 ARG A C 1
ATOM 2892 O O . ARG A 1 370 ? 8.402 -2.147 -10.805 1.00 80.00 370 ARG A O 1
ATOM 2899 N N . TRP A 1 371 ? 6.141 -1.985 -10.562 1.00 88.25 371 TRP A N 1
ATOM 2900 C CA . TRP A 1 371 ? 6.073 -1.450 -9.200 1.00 88.25 371 TRP A CA 1
ATOM 2901 C C . TRP A 1 371 ? 6.839 -0.137 -9.022 1.00 88.25 371 TRP A C 1
ATOM 2903 O O . TRP A 1 371 ? 7.426 0.108 -7.970 1.00 88.25 371 TRP A O 1
ATOM 2913 N N . THR A 1 372 ? 6.859 0.710 -10.059 1.00 88.81 372 THR A N 1
ATOM 2914 C CA . THR A 1 372 ? 7.677 1.929 -10.064 1.00 88.81 372 THR A CA 1
ATOM 2915 C C . THR A 1 372 ? 7.313 2.858 -8.914 1.00 88.81 372 THR A C 1
ATOM 2917 O O . THR A 1 372 ? 8.200 3.424 -8.300 1.00 88.81 372 THR A O 1
ATOM 2920 N N . LEU A 1 373 ? 6.038 2.995 -8.550 1.00 92.69 373 LEU A N 1
ATOM 2921 C CA . LEU A 1 373 ? 5.681 3.901 -7.460 1.00 92.69 373 LEU A CA 1
ATOM 2922 C C . LEU A 1 373 ? 6.115 3.367 -6.088 1.00 92.69 373 LEU A C 1
ATOM 2924 O O . LEU A 1 373 ? 6.634 4.138 -5.288 1.00 92.69 373 LEU A O 1
ATOM 2928 N N . ALA A 1 374 ? 5.982 2.061 -5.832 1.00 94.75 374 ALA A N 1
ATOM 2929 C CA . ALA A 1 374 ? 6.540 1.452 -4.622 1.00 94.75 374 ALA A CA 1
ATOM 2930 C C . ALA A 1 374 ? 8.063 1.634 -4.537 1.00 94.75 374 ALA A C 1
ATOM 2932 O O . ALA A 1 374 ? 8.581 1.912 -3.460 1.00 94.75 374 ALA A O 1
ATOM 2933 N N . HIS A 1 375 ? 8.756 1.511 -5.673 1.00 93.31 375 HIS A N 1
ATOM 2934 C CA . HIS A 1 375 ? 10.194 1.751 -5.798 1.00 93.31 375 HIS A CA 1
ATOM 2935 C C . HIS A 1 375 ? 10.560 3.198 -5.437 1.00 93.31 375 HIS A C 1
ATOM 2937 O O . HIS A 1 375 ? 11.368 3.417 -4.539 1.00 93.31 375 HIS A O 1
ATOM 2943 N N . GLU A 1 376 ? 9.916 4.183 -6.070 1.00 92.56 376 GLU A N 1
ATOM 2944 C CA . GLU A 1 376 ? 10.218 5.597 -5.823 1.00 92.56 376 GLU A CA 1
ATOM 2945 C C . GLU A 1 376 ? 9.845 6.044 -4.403 1.00 92.56 376 GLU A C 1
ATOM 2947 O O . GLU A 1 376 ? 10.577 6.810 -3.786 1.00 92.56 376 GLU A O 1
ATOM 2952 N N . ILE A 1 377 ? 8.728 5.565 -3.844 1.00 94.81 377 ILE A N 1
ATOM 2953 C CA . ILE A 1 377 ? 8.379 5.888 -2.455 1.00 94.81 377 ILE A CA 1
ATOM 2954 C C . ILE A 1 377 ? 9.428 5.303 -1.509 1.00 94.81 377 ILE A C 1
ATOM 2956 O O . ILE A 1 377 ? 9.865 6.002 -0.603 1.00 94.81 377 ILE A O 1
ATOM 2960 N N . ALA A 1 378 ? 9.884 4.067 -1.727 1.00 93.88 378 ALA A N 1
ATOM 2961 C CA . ALA A 1 378 ? 10.858 3.432 -0.844 1.00 93.88 378 ALA A CA 1
ATOM 2962 C C . ALA A 1 378 ? 12.192 4.188 -0.764 1.00 93.88 378 ALA A C 1
ATOM 2964 O O . ALA A 1 378 ? 12.789 4.241 0.308 1.00 93.88 378 ALA A O 1
ATOM 2965 N N . HIS A 1 379 ? 12.614 4.845 -1.845 1.00 91.06 379 HIS A N 1
ATOM 2966 C CA . HIS A 1 379 ? 13.761 5.755 -1.831 1.00 91.06 379 HIS A CA 1
ATOM 2967 C C . HIS A 1 379 ? 13.608 6.923 -0.844 1.00 91.06 379 HIS A C 1
ATOM 2969 O O . HIS A 1 379 ? 14.573 7.290 -0.178 1.00 91.06 379 HIS A O 1
ATOM 2975 N N . LEU A 1 380 ? 12.394 7.455 -0.665 1.00 91.31 380 LEU A N 1
ATOM 2976 C CA . LEU A 1 380 ? 12.123 8.512 0.323 1.00 91.31 380 LEU A CA 1
ATOM 2977 C C . LEU A 1 380 ? 12.254 8.020 1.773 1.00 91.31 380 LEU A C 1
ATOM 2979 O O . LEU A 1 380 ? 12.441 8.829 2.680 1.00 91.31 380 LEU A O 1
ATOM 2983 N N . PHE A 1 381 ? 12.179 6.703 1.979 1.00 90.62 381 PHE A N 1
ATOM 2984 C CA . PHE A 1 381 ? 12.425 6.009 3.245 1.00 90.62 381 PHE A CA 1
ATOM 2985 C C . PHE A 1 381 ? 13.854 5.433 3.329 1.00 90.62 381 PHE A C 1
ATOM 2987 O O . PHE A 1 381 ? 14.103 4.531 4.128 1.00 90.62 381 PHE A O 1
ATOM 2994 N N . SER A 1 382 ? 14.785 5.929 2.504 1.00 86.25 382 SER A N 1
ATOM 2995 C CA . SER A 1 382 ? 16.190 5.477 2.417 1.00 86.25 382 SER A CA 1
ATOM 2996 C C . SER A 1 382 ? 16.403 4.074 1.861 1.00 86.25 382 SER A C 1
ATOM 2998 O O . SER A 1 382 ? 17.498 3.525 1.977 1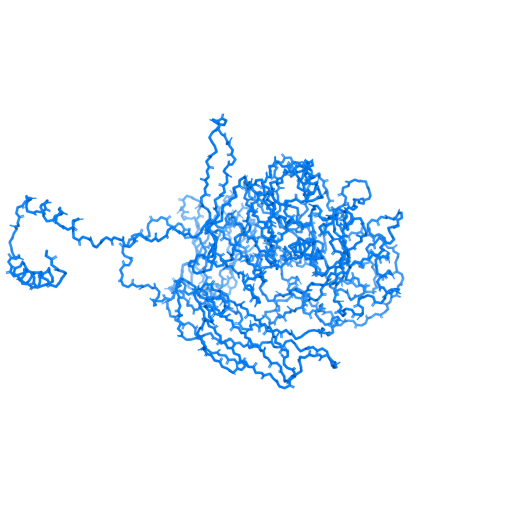.00 86.25 382 SER A O 1
ATOM 3000 N N . GLY A 1 383 ? 15.384 3.481 1.241 1.00 88.50 383 GLY A N 1
ATOM 3001 C CA . GLY A 1 383 ? 15.568 2.261 0.474 1.00 88.50 383 GLY A CA 1
ATOM 3002 C C . GLY A 1 383 ? 16.551 2.501 -0.672 1.00 88.50 383 GLY A C 1
ATOM 3003 O O . GLY A 1 383 ? 16.465 3.516 -1.362 1.00 88.50 383 GLY A O 1
ATOM 3004 N N . ARG A 1 384 ? 17.476 1.568 -0.887 1.00 85.56 384 ARG A N 1
ATOM 3005 C CA . ARG A 1 384 ? 18.519 1.675 -1.919 1.00 85.56 384 ARG A CA 1
ATOM 3006 C C . ARG A 1 384 ? 18.413 0.577 -2.953 1.00 85.56 384 ARG A C 1
ATOM 3008 O O . ARG A 1 384 ? 17.800 -0.472 -2.709 1.00 85.56 384 ARG A O 1
ATOM 3015 N N . HIS A 1 385 ? 19.029 0.810 -4.109 1.00 86.50 385 HIS A N 1
ATOM 3016 C CA . HIS A 1 385 ? 19.184 -0.222 -5.131 1.00 86.50 385 HIS A CA 1
ATOM 3017 C C . HIS A 1 385 ? 20.042 -1.392 -4.640 1.00 86.50 385 HIS A C 1
ATOM 3019 O O . HIS A 1 385 ? 20.499 -1.446 -3.501 1.00 86.50 385 HIS A O 1
ATOM 3025 N N . SER A 1 386 ? 20.197 -2.405 -5.484 1.00 83.75 386 SER A N 1
ATOM 3026 C CA . SER A 1 386 ? 21.098 -3.522 -5.219 1.00 83.75 386 SER A CA 1
ATOM 3027 C C . SER A 1 386 ? 22.572 -3.111 -5.298 1.00 83.75 386 SER A C 1
ATOM 3029 O O . SER A 1 386 ? 22.942 -2.149 -5.978 1.00 83.75 386 SER A O 1
ATOM 3031 N N . ARG A 1 387 ? 23.429 -3.884 -4.621 1.00 75.50 387 ARG A N 1
ATOM 3032 C CA . ARG A 1 387 ? 24.853 -3.558 -4.429 1.00 75.50 387 ARG A CA 1
ATOM 3033 C C . ARG A 1 387 ? 25.702 -3.450 -5.696 1.00 75.50 387 ARG A C 1
ATOM 3035 O O . ARG A 1 387 ? 26.792 -2.893 -5.684 1.00 75.50 387 ARG A O 1
ATOM 3042 N N . ASP A 1 388 ? 25.220 -3.983 -6.813 1.00 68.94 388 ASP A N 1
ATOM 3043 C CA . ASP A 1 388 ? 25.857 -3.823 -8.122 1.00 68.94 388 ASP A CA 1
ATOM 3044 C C . ASP A 1 388 ? 25.804 -2.376 -8.645 1.00 68.94 388 ASP A C 1
ATOM 3046 O O . ASP A 1 388 ? 26.571 -2.026 -9.546 1.00 68.94 388 ASP A O 1
ATOM 3050 N N . ARG A 1 389 ? 24.909 -1.544 -8.093 1.00 63.44 389 ARG A N 1
ATOM 3051 C CA . ARG A 1 389 ? 24.736 -0.129 -8.455 1.00 63.44 389 ARG A CA 1
ATOM 3052 C C . ARG A 1 389 ? 24.946 0.848 -7.306 1.00 63.44 389 ARG A C 1
ATOM 3054 O O . ARG A 1 389 ? 25.258 2.004 -7.587 1.00 63.44 389 ARG A O 1
ATOM 3061 N N . ASP A 1 390 ? 24.814 0.378 -6.072 1.00 61.47 390 ASP A N 1
ATOM 3062 C CA . ASP A 1 390 ? 25.052 1.138 -4.849 1.00 61.47 390 ASP A CA 1
ATOM 3063 C C . ASP A 1 390 ? 26.004 0.355 -3.921 1.00 61.47 390 ASP A C 1
ATOM 3065 O O . ASP A 1 390 ? 25.614 -0.635 -3.317 1.00 61.47 390 ASP A O 1
ATOM 3069 N N . ASP A 1 391 ? 27.266 0.779 -3.816 1.00 62.41 391 ASP A N 1
ATOM 3070 C CA . ASP A 1 391 ? 28.274 0.126 -2.959 1.00 62.41 391 ASP A CA 1
ATOM 3071 C C . ASP A 1 391 ? 28.442 0.837 -1.600 1.00 62.41 391 ASP A C 1
ATOM 3073 O O . ASP A 1 391 ? 29.498 0.745 -0.969 1.00 62.41 391 ASP A O 1
ATOM 3077 N N . PHE A 1 392 ? 27.439 1.600 -1.143 1.00 65.56 392 PHE A N 1
ATOM 3078 C CA . PHE A 1 392 ? 27.481 2.195 0.190 1.00 65.56 392 PHE A CA 1
ATOM 3079 C C . PHE A 1 392 ? 27.459 1.100 1.277 1.00 65.56 392 PHE A C 1
ATOM 3081 O O . PHE A 1 392 ? 26.772 0.076 1.197 1.00 65.56 392 PHE A O 1
ATOM 3088 N N . ASP A 1 393 ? 28.244 1.307 2.336 1.00 67.69 393 ASP A N 1
ATOM 3089 C CA . ASP A 1 393 ? 28.352 0.373 3.465 1.00 67.69 393 ASP A CA 1
ATOM 3090 C C . ASP A 1 393 ? 27.216 0.608 4.474 1.00 67.69 393 ASP A C 1
ATOM 3092 O O . ASP A 1 393 ? 27.427 1.061 5.597 1.00 67.69 393 ASP A O 1
ATOM 3096 N N . VAL A 1 394 ? 25.984 0.368 4.023 1.00 74.38 394 VAL A N 1
ATOM 3097 C CA . VAL A 1 394 ? 24.755 0.431 4.828 1.00 74.38 394 VAL A CA 1
ATOM 3098 C C . VAL A 1 394 ? 23.971 -0.875 4.710 1.00 74.38 394 VAL A C 1
ATOM 3100 O O . VAL A 1 394 ? 24.146 -1.629 3.753 1.00 74.38 394 VAL A O 1
ATOM 3103 N N . CYS A 1 395 ? 23.098 -1.171 5.672 1.00 81.81 395 CYS A N 1
ATOM 3104 C CA . CYS A 1 395 ? 22.351 -2.433 5.693 1.00 81.81 395 CYS A CA 1
ATOM 3105 C C . CYS A 1 395 ? 21.193 -2.500 4.686 1.00 81.81 395 CYS A C 1
ATOM 3107 O O . CYS A 1 395 ? 20.692 -3.587 4.427 1.00 81.81 395 CYS A O 1
ATOM 3109 N N . GLY A 1 396 ? 20.717 -1.374 4.145 1.00 87.19 396 GLY A N 1
ATOM 3110 C CA . GLY A 1 396 ? 19.572 -1.342 3.232 1.00 87.19 396 GLY A CA 1
ATOM 3111 C C . GLY A 1 396 ? 20.013 -1.387 1.778 1.00 87.19 396 GLY A C 1
ATOM 3112 O O . GLY A 1 396 ? 20.566 -0.404 1.313 1.00 87.19 396 GLY A O 1
ATOM 3113 N N . HIS A 1 397 ? 19.755 -2.495 1.075 1.00 87.62 397 HIS A N 1
ATOM 3114 C CA . HIS A 1 397 ? 19.985 -2.637 -0.369 1.00 87.62 397 HIS A CA 1
ATOM 3115 C C . HIS A 1 397 ? 18.964 -3.578 -1.004 1.00 87.62 397 HIS A C 1
ATOM 3117 O O . HIS A 1 397 ? 18.458 -4.501 -0.360 1.00 87.62 397 HIS A O 1
ATOM 3123 N N . GLY A 1 398 ? 18.669 -3.364 -2.287 1.00 89.69 398 GLY A N 1
ATOM 3124 C CA . GLY A 1 398 ? 17.883 -4.284 -3.106 1.00 89.69 398 GLY A CA 1
ATOM 3125 C C . GLY A 1 398 ? 18.564 -5.652 -3.212 1.00 89.69 398 GLY A C 1
ATOM 3126 O O . GLY A 1 398 ? 19.788 -5.748 -3.198 1.00 89.69 398 GLY A O 1
ATOM 3127 N N . PHE A 1 399 ? 17.782 -6.723 -3.345 1.00 88.62 399 PHE A N 1
ATOM 3128 C CA . PHE A 1 399 ? 18.313 -8.086 -3.333 1.00 88.62 399 PHE A CA 1
ATOM 3129 C C . PHE A 1 399 ? 17.774 -8.910 -4.498 1.00 88.62 399 PHE A C 1
ATOM 3131 O O . PHE A 1 399 ? 16.585 -8.860 -4.822 1.00 88.62 399 PHE A O 1
ATOM 3138 N N . MET A 1 400 ? 18.667 -9.688 -5.103 1.00 85.75 400 MET A N 1
ATOM 3139 C CA . MET A 1 400 ? 18.353 -10.679 -6.126 1.00 85.75 400 MET A CA 1
ATOM 3140 C C . MET A 1 400 ? 18.532 -12.071 -5.524 1.00 85.75 400 MET A C 1
ATOM 3142 O O . MET A 1 400 ? 19.558 -12.358 -4.908 1.00 85.75 400 MET A O 1
ATOM 3146 N N . PHE A 1 401 ? 17.551 -12.943 -5.719 1.00 77.81 401 PHE A N 1
ATOM 3147 C CA . PHE A 1 401 ? 17.561 -14.317 -5.234 1.00 77.81 401 PHE A CA 1
ATOM 3148 C C . PHE A 1 401 ? 17.430 -15.286 -6.414 1.00 77.81 401 PHE A C 1
ATOM 3150 O O . PHE A 1 401 ? 16.794 -15.002 -7.423 1.00 77.81 401 PHE A O 1
ATOM 3157 N N . SER A 1 402 ? 18.070 -16.451 -6.322 1.00 64.69 402 SER A N 1
ATOM 3158 C CA . SER A 1 402 ? 18.104 -17.407 -7.430 1.00 64.69 402 SER A CA 1
ATOM 3159 C C . SER A 1 402 ? 16.813 -18.229 -7.485 1.00 64.69 402 SER A C 1
ATOM 3161 O O . SER A 1 402 ? 16.757 -19.308 -6.894 1.00 64.69 402 SER A O 1
ATOM 3163 N N . ASN A 1 403 ? 15.801 -17.726 -8.184 1.00 59.06 403 ASN A N 1
ATOM 3164 C CA . ASN A 1 403 ? 14.614 -18.495 -8.554 1.00 59.06 403 ASN A CA 1
ATOM 3165 C C . ASN A 1 403 ? 14.714 -19.010 -10.004 1.00 59.06 403 ASN A C 1
ATOM 3167 O O . ASN A 1 403 ? 15.320 -18.349 -10.844 1.00 59.06 403 ASN A O 1
ATOM 3171 N N . GLU A 1 404 ? 14.159 -20.192 -10.297 1.00 56.16 404 GLU A N 1
ATOM 3172 C CA . GLU A 1 404 ? 14.195 -20.793 -11.645 1.00 56.16 404 GLU A CA 1
ATOM 3173 C C . GLU A 1 404 ? 13.077 -20.264 -12.567 1.00 56.16 404 GLU A C 1
ATOM 3175 O O . GLU A 1 404 ? 13.246 -20.287 -13.786 1.00 56.16 404 GLU A O 1
ATOM 3180 N N . ILE A 1 405 ? 11.944 -19.804 -12.012 1.00 58.78 405 ILE A N 1
ATOM 3181 C CA . ILE A 1 405 ? 10.767 -19.301 -12.748 1.00 58.78 405 ILE A CA 1
ATOM 3182 C C . ILE A 1 405 ? 10.109 -18.174 -11.934 1.00 58.78 405 ILE A C 1
ATOM 3184 O O . ILE A 1 405 ? 9.945 -18.318 -10.730 1.00 58.78 405 ILE A O 1
ATOM 3188 N N . GLY A 1 406 ? 9.681 -17.084 -12.582 1.00 60.94 406 GLY A N 1
ATOM 3189 C CA . GLY A 1 406 ? 8.916 -16.008 -11.938 1.00 60.94 406 GLY A CA 1
ATOM 3190 C C . GLY A 1 406 ? 9.780 -14.880 -11.351 1.00 60.94 406 GLY A C 1
ATOM 3191 O O . GLY A 1 406 ? 10.930 -14.697 -11.763 1.00 60.94 406 GLY A O 1
ATOM 3192 N N . PRO A 1 407 ? 9.238 -14.080 -10.412 1.00 64.75 407 PRO A N 1
ATOM 3193 C CA . PRO A 1 407 ? 9.971 -12.971 -9.818 1.00 64.75 407 PRO A CA 1
ATOM 3194 C C . PRO A 1 407 ? 11.194 -13.481 -9.058 1.00 64.75 407 PRO A C 1
ATOM 3196 O O . PRO A 1 407 ? 11.087 -14.374 -8.221 1.00 64.75 407 PRO A O 1
ATOM 3199 N N . ASN A 1 408 ? 12.356 -12.894 -9.316 1.00 76.44 408 ASN A N 1
ATOM 3200 C CA . ASN A 1 408 ? 13.638 -13.367 -8.784 1.00 76.44 408 ASN A CA 1
ATOM 3201 C C . ASN A 1 408 ? 14.393 -12.285 -7.992 1.00 76.44 408 ASN A C 1
ATOM 3203 O O . ASN A 1 408 ? 15.584 -12.404 -7.705 1.00 76.44 408 ASN A O 1
ATOM 3207 N N . ARG A 1 409 ? 13.715 -11.186 -7.658 1.00 84.31 409 ARG A N 1
ATOM 3208 C CA . ARG A 1 409 ? 14.314 -10.050 -6.954 1.00 84.31 409 ARG A CA 1
ATOM 3209 C C . ARG A 1 409 ? 13.277 -9.141 -6.320 1.00 84.31 409 ARG A C 1
ATOM 3211 O O . ARG A 1 409 ? 12.093 -9.184 -6.656 1.00 84.31 409 ARG A O 1
ATOM 3218 N N . THR A 1 410 ? 13.746 -8.290 -5.421 1.00 90.31 410 THR A N 1
ATOM 3219 C CA . THR A 1 410 ? 12.919 -7.345 -4.666 1.00 90.31 410 THR A CA 1
ATOM 3220 C C . THR A 1 410 ? 12.649 -6.055 -5.450 1.00 90.31 410 THR A C 1
ATOM 3222 O O . THR A 1 410 ? 13.288 -5.774 -6.464 1.00 90.31 410 THR A O 1
ATOM 3225 N N . ALA A 1 411 ? 11.683 -5.254 -4.996 1.00 90.38 411 ALA A N 1
ATOM 3226 C CA . ALA A 1 411 ? 11.182 -4.071 -5.702 1.00 90.38 411 ALA A CA 1
ATOM 3227 C C . ALA A 1 411 ? 12.261 -3.010 -5.997 1.00 90.38 411 ALA A C 1
ATOM 3229 O O . ALA A 1 411 ? 12.178 -2.314 -7.010 1.00 90.38 411 ALA A O 1
ATOM 3230 N N . LEU A 1 412 ? 13.286 -2.911 -5.145 1.00 89.00 412 LEU A N 1
ATOM 3231 C CA . LEU A 1 412 ? 14.415 -1.987 -5.305 1.00 89.00 412 LEU A CA 1
ATOM 3232 C C . LEU A 1 412 ? 15.618 -2.599 -6.045 1.00 89.00 412 LEU A C 1
ATOM 3234 O O . LEU A 1 412 ? 16.551 -1.880 -6.381 1.00 89.00 412 LEU A O 1
ATOM 3238 N N . ALA A 1 413 ? 15.610 -3.899 -6.350 1.00 85.50 413 ALA A N 1
ATOM 3239 C CA . ALA A 1 413 ? 16.688 -4.518 -7.116 1.00 85.50 413 ALA A CA 1
ATOM 3240 C C . ALA A 1 413 ? 16.651 -4.099 -8.600 1.00 85.50 413 ALA A C 1
ATOM 3242 O O . ALA A 1 413 ? 15.585 -3.912 -9.213 1.00 85.50 413 ALA A O 1
ATOM 3243 N N . THR A 1 414 ? 17.837 -3.935 -9.183 1.00 73.75 414 THR A N 1
ATOM 3244 C CA . THR A 1 414 ? 18.017 -3.395 -10.536 1.00 73.75 414 THR A CA 1
ATOM 3245 C C . THR A 1 414 ? 17.658 -4.414 -11.623 1.00 73.75 414 THR A C 1
ATOM 3247 O O . THR A 1 414 ? 17.667 -5.624 -11.411 1.00 73.75 414 THR A O 1
ATOM 3250 N N . LEU A 1 415 ? 17.272 -3.894 -12.797 1.00 65.12 415 LEU A N 1
ATOM 3251 C CA . LEU A 1 415 ? 17.072 -4.615 -14.061 1.00 65.12 415 LEU A CA 1
ATOM 3252 C C . LEU A 1 415 ? 18.326 -4.463 -14.925 1.00 65.12 415 LEU A C 1
ATOM 3254 O O . LEU A 1 415 ? 18.684 -3.334 -15.272 1.00 65.12 415 LEU A O 1
ATOM 3258 N N . THR A 1 416 ? 18.959 -5.566 -15.325 1.00 60.38 416 THR A N 1
ATOM 3259 C CA . THR A 1 416 ? 19.877 -5.580 -16.470 1.00 60.38 416 THR A CA 1
ATOM 3260 C C . THR A 1 416 ? 19.160 -6.064 -17.734 1.00 60.38 416 THR A C 1
ATOM 3262 O O . THR A 1 416 ? 18.096 -6.677 -17.677 1.00 60.38 416 THR A O 1
ATOM 3265 N N . ASN A 1 417 ? 19.721 -5.769 -18.911 1.00 54.78 417 ASN A N 1
ATOM 3266 C CA . ASN A 1 417 ? 19.107 -6.151 -20.190 1.00 54.78 417 ASN A CA 1
ATOM 3267 C C . ASN A 1 417 ? 19.001 -7.677 -20.354 1.00 54.78 417 ASN A C 1
ATOM 3269 O O . ASN A 1 417 ? 18.048 -8.157 -20.953 1.00 54.78 417 ASN A O 1
ATOM 3273 N N . ASN A 1 418 ? 19.961 -8.428 -19.802 1.00 56.28 418 ASN A N 1
ATOM 3274 C CA . ASN A 1 418 ? 19.952 -9.890 -19.868 1.00 56.28 418 ASN A CA 1
ATOM 3275 C C . ASN A 1 418 ? 18.829 -10.486 -19.007 1.00 56.28 418 ASN A C 1
ATOM 3277 O O . ASN A 1 418 ? 18.275 -11.520 -19.365 1.00 56.28 418 ASN A O 1
ATOM 3281 N N . ASP A 1 419 ? 18.486 -9.819 -17.906 1.00 59.25 419 ASP A N 1
ATOM 3282 C CA . ASP A 1 419 ? 17.466 -10.263 -16.953 1.00 59.25 419 ASP A CA 1
ATOM 3283 C C . ASP A 1 419 ? 16.073 -10.210 -17.595 1.00 59.25 419 ASP A C 1
ATOM 3285 O O . ASP A 1 419 ? 15.266 -11.129 -17.480 1.00 59.25 419 ASP A O 1
ATOM 3289 N N . GLN A 1 420 ? 15.801 -9.154 -18.363 1.00 55.97 420 GLN A N 1
ATOM 3290 C CA . GLN A 1 420 ? 14.538 -9.019 -19.082 1.00 55.97 420 GLN A CA 1
ATOM 3291 C C . GLN A 1 420 ? 14.372 -10.077 -20.182 1.00 55.97 420 GLN A C 1
ATOM 3293 O O . GLN A 1 420 ? 13.290 -10.647 -20.318 1.00 55.97 420 GLN A O 1
ATOM 3298 N N . ASP A 1 421 ? 15.432 -10.363 -20.943 1.00 53.75 421 ASP A N 1
ATOM 3299 C CA . ASP A 1 421 ? 15.410 -11.390 -21.994 1.00 53.75 421 ASP A CA 1
ATOM 3300 C C . ASP A 1 421 ? 15.149 -12.803 -21.421 1.00 53.75 421 ASP A C 1
ATOM 3302 O O . ASP A 1 421 ? 14.677 -13.686 -22.141 1.00 53.75 421 ASP A O 1
ATOM 3306 N N . ASN A 1 422 ? 15.398 -13.003 -20.119 1.00 55.09 422 ASN A N 1
ATOM 3307 C CA . ASN A 1 422 ? 15.111 -14.235 -19.380 1.00 55.09 422 ASN A CA 1
ATOM 3308 C C . ASN A 1 422 ? 13.721 -14.254 -18.708 1.00 55.09 422 ASN A C 1
ATOM 3310 O O . ASN A 1 422 ? 13.371 -15.257 -18.086 1.00 55.09 422 ASN A O 1
ATOM 3314 N N . GLY A 1 423 ? 12.923 -13.184 -18.826 1.00 55.66 423 GLY A N 1
ATOM 3315 C CA . GLY A 1 423 ? 11.605 -13.076 -18.188 1.00 55.66 423 GLY A CA 1
ATOM 3316 C C . GLY A 1 423 ? 11.648 -12.728 -16.694 1.00 55.66 423 GLY A C 1
ATOM 3317 O O . GLY A 1 423 ? 10.710 -13.039 -15.965 1.00 55.66 423 GLY A O 1
ATOM 3318 N N . GLU A 1 424 ? 12.726 -12.103 -16.212 1.00 65.62 424 GLU A N 1
ATOM 3319 C CA . GLU A 1 424 ? 12.896 -11.779 -14.792 1.00 65.62 424 GLU A CA 1
ATOM 3320 C C . GLU A 1 424 ? 12.031 -10.583 -14.357 1.00 65.62 424 GLU A C 1
ATOM 3322 O O . GLU A 1 424 ? 12.222 -9.436 -14.782 1.00 65.62 424 GLU A O 1
ATOM 3327 N N . SER A 1 425 ? 11.100 -10.813 -13.430 1.00 71.38 425 SER A N 1
ATOM 3328 C CA . SER A 1 425 ? 10.201 -9.785 -12.890 1.00 71.38 425 SER A CA 1
ATOM 3329 C C . SER A 1 425 ? 10.563 -9.385 -11.452 1.00 71.38 425 SER A C 1
ATOM 3331 O O . SER A 1 425 ? 11.483 -9.928 -10.836 1.00 71.38 425 SER A O 1
ATOM 3333 N N . ARG A 1 426 ? 9.900 -8.351 -10.922 1.00 81.75 426 ARG A N 1
ATOM 3334 C CA . ARG A 1 426 ? 10.080 -7.896 -9.536 1.00 81.75 426 ARG A CA 1
ATOM 3335 C C . ARG A 1 426 ? 8.989 -8.478 -8.658 1.00 81.75 426 ARG A C 1
ATOM 3337 O O . ARG A 1 426 ? 7.805 -8.323 -8.952 1.00 81.75 426 ARG A O 1
ATOM 3344 N N . ALA A 1 427 ? 9.388 -9.071 -7.542 1.00 85.62 427 ALA A N 1
ATOM 3345 C CA . ALA A 1 427 ? 8.456 -9.392 -6.482 1.00 85.62 427 ALA A CA 1
ATOM 3346 C C . ALA A 1 427 ? 8.046 -8.086 -5.790 1.00 85.62 427 ALA A C 1
ATOM 3348 O O . ALA A 1 427 ? 8.897 -7.240 -5.499 1.00 85.62 427 ALA A O 1
ATOM 3349 N N . LEU A 1 428 ? 6.752 -7.926 -5.506 1.00 89.38 428 LEU A N 1
ATOM 3350 C CA . LEU A 1 428 ? 6.234 -6.784 -4.753 1.00 89.38 428 LEU A CA 1
ATOM 3351 C C . LEU A 1 428 ? 6.588 -6.923 -3.264 1.00 89.38 428 LEU A C 1
ATOM 3353 O O . LEU A 1 428 ? 5.746 -7.247 -2.437 1.00 89.38 428 LEU A O 1
ATOM 3357 N N . ARG A 1 429 ? 7.873 -6.765 -2.952 1.00 91.88 429 ARG A N 1
ATOM 3358 C CA . ARG A 1 429 ? 8.466 -6.864 -1.616 1.00 91.88 429 ARG A CA 1
ATOM 3359 C C . ARG A 1 429 ? 9.782 -6.102 -1.580 1.00 91.88 429 ARG A C 1
ATOM 3361 O O . ARG A 1 429 ? 10.500 -6.053 -2.580 1.00 91.88 429 ARG A O 1
ATOM 3368 N N . PHE A 1 430 ? 10.132 -5.566 -0.426 1.00 94.94 430 PHE A N 1
ATOM 3369 C CA . PHE A 1 430 ? 11.481 -5.110 -0.104 1.00 94.94 430 PHE A CA 1
ATOM 3370 C C . PHE A 1 430 ? 12.337 -6.255 0.446 1.00 94.94 430 PHE A C 1
ATOM 3372 O O . PHE A 1 430 ? 11.826 -7.298 0.857 1.00 94.94 430 PHE A O 1
ATOM 3379 N N . SER A 1 431 ? 13.653 -6.082 0.405 1.00 94.31 431 SER A N 1
ATOM 3380 C CA . SER A 1 431 ? 14.595 -7.086 0.890 1.00 94.31 431 SER A CA 1
ATOM 3381 C C . SER A 1 431 ? 14.550 -7.211 2.408 1.00 94.31 431 SER A C 1
ATOM 3383 O O . SER A 1 431 ? 14.573 -6.202 3.111 1.00 94.31 431 SER A O 1
ATOM 3385 N N . ASN A 1 432 ? 14.449 -8.451 2.890 1.00 93.06 432 ASN A N 1
ATOM 3386 C CA . ASN A 1 432 ? 14.479 -8.799 4.306 1.00 93.06 432 ASN A CA 1
ATOM 3387 C C . ASN A 1 432 ? 15.081 -10.215 4.484 1.00 93.06 432 ASN A C 1
ATOM 3389 O O . ASN A 1 432 ? 14.532 -11.175 3.933 1.00 93.0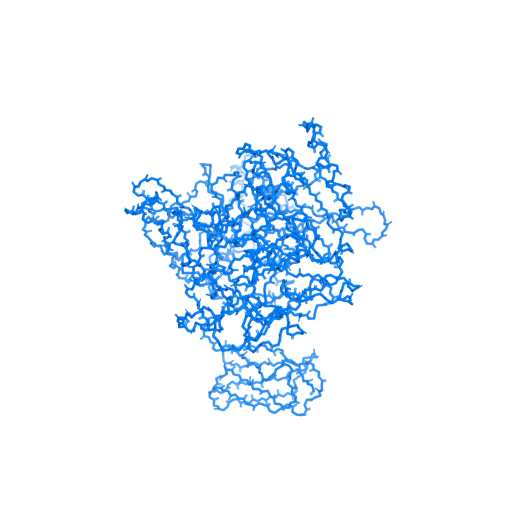6 432 ASN A O 1
ATOM 3393 N N . PRO A 1 433 ? 16.182 -10.387 5.243 1.00 91.81 433 PRO A N 1
ATOM 3394 C CA . PRO A 1 433 ? 16.796 -11.697 5.482 1.00 91.81 433 PRO A CA 1
ATOM 3395 C C . PRO A 1 433 ? 15.922 -12.680 6.271 1.00 91.81 433 PRO A C 1
ATOM 3397 O O . PRO A 1 433 ? 16.168 -13.883 6.199 1.00 91.81 433 PRO A O 1
ATOM 3400 N N . ASP A 1 434 ? 14.930 -12.190 7.014 1.00 90.00 434 ASP A N 1
ATOM 3401 C CA . ASP A 1 434 ? 14.045 -13.009 7.849 1.00 90.00 434 ASP A CA 1
ATOM 3402 C C . ASP A 1 434 ? 12.740 -13.404 7.130 1.00 90.00 434 ASP A C 1
ATOM 3404 O O . ASP A 1 434 ? 11.909 -14.121 7.695 1.00 90.00 434 ASP A O 1
ATOM 3408 N N . VAL A 1 435 ? 12.552 -12.963 5.878 1.00 87.38 435 VAL A N 1
ATOM 3409 C CA . VAL A 1 435 ? 11.378 -13.281 5.055 1.00 87.38 435 VAL A CA 1
ATOM 3410 C C . VAL A 1 435 ? 11.781 -14.071 3.821 1.00 87.38 435 VAL A C 1
ATOM 3412 O O . VAL A 1 435 ? 12.599 -13.619 3.015 1.00 87.38 435 VAL A O 1
ATOM 3415 N N . ASP A 1 436 ? 11.129 -15.220 3.640 1.00 85.38 436 ASP A N 1
ATOM 3416 C CA . ASP A 1 436 ? 11.325 -16.093 2.490 1.00 85.38 436 ASP A CA 1
ATOM 3417 C C . ASP A 1 436 ? 10.316 -15.792 1.365 1.00 85.38 436 ASP A C 1
ATOM 3419 O O . ASP A 1 436 ? 9.136 -15.504 1.590 1.00 85.38 436 ASP A O 1
ATOM 3423 N N . PHE A 1 437 ? 10.770 -15.924 0.122 1.00 81.94 437 PHE A N 1
ATOM 3424 C CA . PHE A 1 437 ? 9.942 -16.056 -1.070 1.00 81.94 437 PHE A CA 1
ATOM 3425 C C . PHE A 1 437 ? 10.275 -17.370 -1.756 1.00 81.94 437 PHE A C 1
ATOM 3427 O O . PHE A 1 437 ? 11.433 -17.606 -2.087 1.00 81.94 437 PHE A O 1
ATOM 3434 N N . GLU A 1 438 ? 9.281 -18.240 -1.933 1.00 77.12 438 GLU A N 1
ATOM 3435 C CA . GLU A 1 438 ? 9.469 -19.537 -2.602 1.00 77.12 438 GLU A CA 1
ATOM 3436 C C . GLU A 1 438 ? 10.644 -20.365 -2.027 1.00 77.12 438 GLU A C 1
ATOM 3438 O O . GLU A 1 438 ? 11.334 -21.099 -2.729 1.00 77.12 438 GLU A O 1
ATOM 3443 N N . GLY A 1 439 ? 10.880 -20.245 -0.713 1.00 79.12 439 GLY A N 1
ATOM 3444 C CA . GLY A 1 439 ? 11.951 -20.951 0.001 1.00 79.12 439 GLY A CA 1
ATOM 3445 C C . GLY A 1 439 ? 13.330 -20.278 -0.044 1.00 79.12 439 GLY A C 1
ATOM 3446 O O . GLY A 1 439 ? 14.308 -20.878 0.411 1.00 79.12 439 GLY A O 1
ATOM 3447 N N . PHE A 1 440 ? 13.423 -19.054 -0.568 1.00 82.62 440 PHE A N 1
ATOM 3448 C CA . PHE A 1 440 ? 14.640 -18.244 -0.580 1.00 82.62 440 PHE A CA 1
ATOM 3449 C C . PHE A 1 440 ? 14.475 -16.992 0.276 1.00 82.62 440 PHE A C 1
ATOM 3451 O O . PHE A 1 440 ? 13.540 -16.224 0.061 1.00 82.62 440 PHE A O 1
ATOM 3458 N N . ALA A 1 441 ? 15.426 -16.742 1.177 1.00 88.62 441 ALA A N 1
ATOM 3459 C CA . ALA A 1 441 ? 15.496 -15.476 1.895 1.00 88.62 441 ALA A CA 1
ATOM 3460 C C . ALA A 1 441 ? 15.556 -14.313 0.895 1.00 88.62 441 ALA A C 1
ATOM 3462 O O . ALA A 1 441 ? 16.277 -14.369 -0.104 1.00 88.62 441 ALA A O 1
ATOM 3463 N N . THR A 1 442 ? 14.797 -13.257 1.168 1.00 90.06 442 THR A N 1
ATOM 3464 C CA . THR A 1 442 ? 14.650 -12.110 0.260 1.00 90.06 442 THR A CA 1
ATOM 3465 C C . THR A 1 442 ? 15.675 -11.009 0.512 1.00 90.06 442 THR A C 1
ATOM 3467 O O . THR A 1 442 ? 15.578 -9.938 -0.081 1.00 90.06 442 THR A O 1
ATOM 3470 N N . GLY A 1 443 ? 16.666 -11.262 1.365 1.00 90.88 443 GLY A N 1
ATOM 3471 C CA . GLY A 1 443 ? 17.725 -10.324 1.704 1.00 90.88 443 GLY A CA 1
ATOM 3472 C C . GLY A 1 443 ? 18.868 -10.981 2.470 1.00 90.88 443 GLY A C 1
ATOM 3473 O O . GLY A 1 443 ? 18.858 -12.182 2.756 1.00 90.88 443 GLY A O 1
ATOM 3474 N N . THR A 1 444 ? 19.845 -10.163 2.839 1.00 88.81 444 THR A N 1
ATOM 3475 C CA . THR A 1 444 ? 20.894 -10.504 3.805 1.00 88.81 444 THR A CA 1
ATOM 3476 C C . THR A 1 444 ? 20.866 -9.486 4.944 1.00 88.81 444 THR A C 1
ATOM 3478 O O . THR A 1 444 ? 20.079 -8.544 4.918 1.00 88.81 444 THR A O 1
ATOM 3481 N N . VAL A 1 445 ? 21.713 -9.654 5.963 1.00 85.50 445 VAL A N 1
ATOM 3482 C CA . VAL A 1 445 ? 21.866 -8.622 7.008 1.00 85.50 445 VAL A CA 1
ATOM 3483 C C . VAL A 1 445 ? 22.303 -7.271 6.425 1.00 85.50 445 VAL A C 1
ATOM 3485 O O . VAL A 1 445 ? 21.973 -6.232 6.984 1.00 85.50 445 VAL A O 1
ATOM 3488 N N . ASP A 1 446 ? 22.973 -7.311 5.274 1.00 85.50 446 ASP A N 1
ATOM 3489 C CA . ASP A 1 446 ? 23.502 -6.156 4.562 1.00 85.50 446 ASP A CA 1
ATOM 3490 C C . ASP A 1 446 ? 22.608 -5.755 3.364 1.00 85.50 446 ASP A C 1
ATOM 3492 O O . ASP A 1 446 ? 22.901 -4.781 2.673 1.00 85.50 446 ASP A O 1
ATOM 3496 N N . ASP A 1 447 ? 21.518 -6.490 3.112 1.00 89.69 447 ASP A N 1
ATOM 3497 C CA . ASP A 1 447 ? 20.524 -6.218 2.068 1.00 89.69 447 ASP A CA 1
ATOM 3498 C C . ASP A 1 447 ? 19.119 -6.304 2.685 1.00 89.69 447 ASP A C 1
ATOM 3500 O O . ASP A 1 447 ? 18.382 -7.272 2.488 1.00 89.69 447 ASP A O 1
ATOM 3504 N N . ASN A 1 448 ? 18.776 -5.309 3.500 1.00 91.88 448 ASN A N 1
ATOM 3505 C CA . ASN A 1 448 ? 17.566 -5.252 4.311 1.00 91.88 448 ASN A CA 1
ATOM 3506 C C . ASN A 1 448 ? 16.881 -3.881 4.201 1.00 91.88 448 ASN A C 1
ATOM 3508 O O . ASN A 1 448 ? 16.817 -3.104 5.156 1.00 91.88 448 ASN A O 1
ATOM 3512 N N . ASN A 1 449 ? 16.363 -3.563 3.011 1.00 92.69 449 ASN A N 1
ATOM 3513 C CA . ASN A 1 449 ? 15.593 -2.332 2.809 1.00 92.69 449 ASN A CA 1
ATOM 3514 C C . ASN A 1 449 ? 14.340 -2.291 3.684 1.00 92.69 449 ASN A C 1
ATOM 3516 O O . ASN A 1 449 ? 13.889 -1.214 4.046 1.00 92.69 449 ASN A O 1
ATOM 3520 N N . ALA A 1 450 ? 13.769 -3.444 4.021 1.00 93.38 450 ALA A N 1
ATOM 3521 C CA . ALA A 1 450 ? 12.561 -3.505 4.822 1.00 93.38 450 ALA A CA 1
ATOM 3522 C C . ALA A 1 450 ? 12.781 -2.937 6.241 1.00 93.38 450 ALA A C 1
ATOM 3524 O O . ALA A 1 450 ? 11.963 -2.148 6.712 1.00 93.38 450 ALA A O 1
ATOM 3525 N N . LEU A 1 451 ? 13.923 -3.254 6.866 1.00 89.56 451 LEU A N 1
ATOM 3526 C CA . LEU A 1 451 ? 14.331 -2.687 8.155 1.00 89.56 451 LEU A CA 1
ATOM 3527 C C . LEU A 1 451 ? 14.538 -1.171 8.080 1.00 89.56 451 LEU A C 1
ATOM 3529 O O . LEU A 1 451 ? 13.989 -0.431 8.895 1.00 89.56 451 LEU A O 1
ATOM 3533 N N . VAL A 1 452 ? 15.292 -0.713 7.079 1.00 88.94 452 VAL A N 1
ATOM 3534 C CA . VAL A 1 452 ? 15.572 0.717 6.891 1.00 88.94 452 VAL A CA 1
ATOM 3535 C C . VAL A 1 452 ? 14.276 1.493 6.666 1.00 88.94 452 VAL A C 1
ATOM 3537 O O . VAL A 1 452 ? 14.056 2.505 7.321 1.00 88.94 452 VAL A O 1
ATOM 3540 N N . ILE A 1 453 ? 13.369 0.980 5.829 1.00 91.62 453 ILE A N 1
ATOM 3541 C CA . ILE A 1 453 ? 12.070 1.610 5.572 1.00 91.62 453 ILE A CA 1
ATOM 3542 C C . ILE A 1 453 ? 11.242 1.719 6.855 1.00 91.62 453 ILE A C 1
ATOM 3544 O O . ILE A 1 453 ? 10.677 2.779 7.129 1.00 91.62 453 ILE A O 1
ATOM 3548 N N . ASN A 1 454 ? 11.182 0.647 7.650 1.00 89.44 454 ASN A N 1
ATOM 3549 C CA . ASN A 1 454 ? 10.467 0.646 8.923 1.00 89.44 454 ASN A CA 1
ATOM 3550 C C . ASN A 1 454 ? 11.023 1.713 9.877 1.00 89.44 454 ASN A C 1
ATOM 3552 O O . ASN A 1 454 ? 10.266 2.510 10.421 1.00 89.44 454 ASN A O 1
ATOM 3556 N N . ASN A 1 455 ? 12.344 1.774 10.028 1.00 86.12 455 ASN A N 1
ATOM 3557 C CA . ASN A 1 455 ? 12.999 2.723 10.924 1.00 86.12 455 ASN A CA 1
ATOM 3558 C C . ASN A 1 455 ? 12.858 4.176 10.448 1.00 86.12 455 ASN A C 1
ATOM 3560 O O . ASN A 1 455 ? 12.590 5.070 11.254 1.00 86.12 455 ASN A O 1
ATOM 3564 N N . SER A 1 456 ? 12.977 4.409 9.140 1.00 87.94 456 SER A N 1
ATOM 3565 C CA . SER A 1 456 ? 12.799 5.724 8.522 1.00 87.94 456 SER A CA 1
ATOM 3566 C C . SER A 1 456 ? 11.385 6.265 8.703 1.00 87.94 456 SER A C 1
ATOM 3568 O O . SER A 1 456 ? 11.202 7.476 8.826 1.00 87.94 456 SER A O 1
ATOM 3570 N N . ALA A 1 457 ? 10.377 5.394 8.749 1.00 89.75 457 ALA A N 1
ATOM 3571 C CA . ALA A 1 457 ? 8.988 5.815 8.836 1.00 89.75 457 ALA A CA 1
ATOM 3572 C C . ALA A 1 457 ? 8.670 6.628 10.102 1.00 89.75 457 ALA A C 1
ATOM 3574 O O . ALA A 1 457 ? 7.969 7.635 10.013 1.00 89.75 457 ALA A O 1
ATOM 3575 N N . CYS A 1 458 ? 9.258 6.260 11.244 1.00 83.44 458 CYS A N 1
ATOM 3576 C CA . CYS A 1 458 ? 9.131 7.020 12.491 1.00 83.44 458 CYS A CA 1
ATOM 3577 C C . CYS A 1 458 ? 9.805 8.400 12.441 1.00 83.44 458 CYS A C 1
ATOM 3579 O O . CYS A 1 458 ? 9.465 9.287 13.213 1.00 83.44 458 CYS A O 1
ATOM 3581 N N . LEU A 1 459 ? 10.769 8.606 11.541 1.00 85.75 459 LEU A N 1
ATOM 3582 C CA . LEU A 1 459 ? 11.377 9.925 11.336 1.00 85.75 459 LEU A CA 1
ATOM 3583 C C . LEU A 1 459 ? 10.519 10.797 10.427 1.00 85.75 459 LEU A C 1
ATOM 3585 O O . LEU A 1 459 ? 10.462 12.013 10.595 1.00 85.75 459 LEU A O 1
ATOM 3589 N N . ILE A 1 460 ? 9.884 10.166 9.444 1.00 89.75 460 ILE A N 1
ATOM 3590 C CA . ILE A 1 460 ? 9.082 10.839 8.430 1.00 89.75 460 ILE A CA 1
ATOM 3591 C C . ILE A 1 460 ? 7.753 11.322 9.004 1.00 89.75 460 ILE A C 1
ATOM 3593 O O . ILE A 1 460 ? 7.343 12.428 8.672 1.00 89.75 460 ILE A O 1
ATOM 3597 N N . GLU A 1 461 ? 7.087 10.539 9.857 1.00 88.38 461 GLU A N 1
ATOM 3598 C CA . GLU A 1 461 ? 5.796 10.945 10.445 1.00 88.38 461 GLU A CA 1
ATOM 3599 C C . GLU A 1 461 ? 5.882 12.234 11.283 1.00 88.38 461 GLU A C 1
ATOM 3601 O O . GLU A 1 461 ? 4.886 12.927 11.489 1.00 88.38 461 GLU A O 1
ATOM 3606 N N . ASP A 1 462 ? 7.085 12.582 11.749 1.00 87.44 462 ASP A N 1
ATOM 3607 C CA . ASP A 1 462 ? 7.354 13.791 12.525 1.00 87.44 462 ASP A CA 1
ATOM 3608 C C . ASP A 1 462 ? 7.600 15.033 11.646 1.00 87.44 462 ASP A C 1
ATOM 3610 O O . ASP A 1 462 ? 7.786 16.140 12.166 1.00 87.44 462 ASP A O 1
ATOM 3614 N N . TYR A 1 463 ? 7.582 14.898 10.314 1.00 89.75 463 TYR A N 1
ATOM 3615 C CA . TYR A 1 463 ? 7.762 16.024 9.393 1.00 89.75 463 TYR A CA 1
ATOM 3616 C C . TYR A 1 463 ? 6.647 17.052 9.547 1.00 89.75 463 TYR A C 1
ATOM 3618 O O . TYR A 1 463 ? 6.917 18.250 9.693 1.00 89.75 463 TYR A O 1
ATOM 3626 N N . TYR A 1 464 ? 5.395 16.604 9.587 1.00 89.44 464 TYR A N 1
ATOM 3627 C CA . TYR A 1 464 ? 4.277 17.437 9.996 1.00 89.44 464 TYR A CA 1
ATOM 3628 C C . TYR A 1 464 ? 3.381 16.694 10.972 1.00 89.44 464 TYR A C 1
ATOM 3630 O O . TYR A 1 464 ? 2.938 15.587 10.718 1.00 89.44 464 TYR A O 1
ATOM 3638 N N . ALA A 1 465 ? 2.967 17.365 12.055 1.00 86.31 465 ALA A N 1
ATOM 3639 C CA . ALA A 1 465 ? 1.969 16.744 12.926 1.00 86.31 465 ALA A CA 1
ATOM 3640 C C . ALA A 1 465 ? 0.680 16.438 12.133 1.00 86.31 465 ALA A C 1
ATOM 3642 O O . ALA A 1 465 ? 0.232 17.289 11.356 1.00 86.31 465 ALA A O 1
ATOM 3643 N N . SER A 1 466 ? 0.076 15.279 12.383 1.00 85.25 466 SER A N 1
ATOM 3644 C CA . SER A 1 466 ? -1.079 14.756 11.648 1.00 85.25 466 SER A CA 1
ATOM 3645 C C . SER A 1 466 ? -2.223 15.780 11.470 1.00 85.25 466 SER A C 1
ATOM 3647 O O . SER A 1 466 ? -2.642 16.419 12.444 1.00 85.25 466 SER A O 1
ATOM 3649 N N . PRO A 1 467 ? -2.794 15.936 10.260 1.00 85.00 467 PRO A N 1
ATOM 3650 C CA . PRO A 1 467 ? -3.990 16.745 10.033 1.00 85.00 467 PRO A CA 1
ATOM 3651 C C . PRO A 1 467 ? -5.305 16.068 10.455 1.00 85.00 467 PRO A C 1
ATOM 3653 O O . PRO A 1 467 ? -6.325 16.753 10.537 1.00 85.00 467 PRO A O 1
ATOM 3656 N N . PHE A 1 468 ? -5.310 14.757 10.721 1.00 87.81 468 PHE A N 1
ATOM 3657 C CA . PHE A 1 468 ? -6.535 13.993 10.992 1.00 87.81 468 PHE A CA 1
ATOM 3658 C C . PHE A 1 468 ? -6.414 13.110 12.234 1.00 87.81 468 PHE A C 1
ATOM 3660 O O . PHE A 1 468 ? -5.327 12.637 12.574 1.00 87.81 468 PHE A O 1
ATOM 3667 N N . LEU A 1 469 ? -7.551 12.837 12.878 1.00 90.94 469 LEU A N 1
ATOM 3668 C CA . LEU A 1 469 ? -7.639 11.777 13.875 1.00 90.94 469 LEU A CA 1
ATOM 3669 C C . LEU A 1 469 ? -7.335 10.432 13.210 1.00 90.94 469 LEU A C 1
ATOM 3671 O O . LEU A 1 469 ? -7.944 10.082 12.202 1.00 90.94 469 LEU A O 1
ATOM 3675 N N . GLY A 1 470 ? -6.408 9.678 13.788 1.00 89.56 470 GLY A N 1
ATOM 3676 C CA . GLY A 1 470 ? -6.099 8.317 13.369 1.00 89.56 470 GLY A CA 1
ATOM 3677 C C . GLY A 1 470 ? -6.054 7.373 14.559 1.00 89.56 470 GLY A C 1
ATOM 3678 O O . GLY A 1 470 ? -5.957 7.795 15.714 1.00 89.56 470 GLY A O 1
ATOM 3679 N N . VAL A 1 471 ? -6.120 6.077 14.280 1.00 89.75 471 VAL A N 1
ATOM 3680 C CA . VAL A 1 471 ? -5.898 5.053 15.295 1.00 89.75 471 VAL A CA 1
ATOM 3681 C C . VAL A 1 471 ? -5.230 3.838 14.680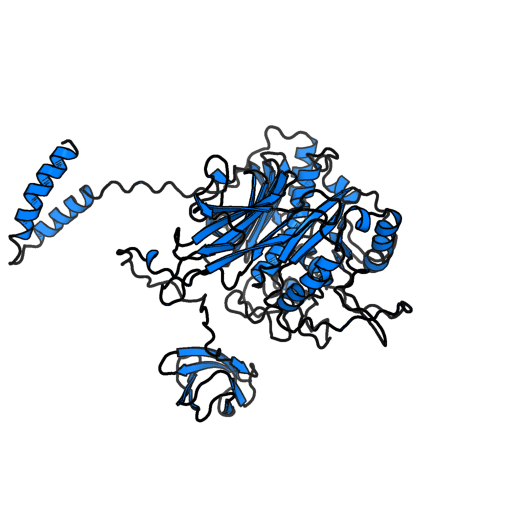 1.00 89.75 471 VAL A C 1
ATOM 3683 O O . VAL A 1 471 ? -5.567 3.444 13.567 1.00 89.75 471 VAL A O 1
ATOM 3686 N N . GLN A 1 472 ? -4.303 3.240 15.416 1.00 87.44 472 GLN A N 1
ATOM 3687 C CA . GLN A 1 472 ? -3.735 1.936 15.105 1.00 87.44 472 GLN A CA 1
ATOM 3688 C C . GLN A 1 472 ? -3.934 0.985 16.289 1.00 87.44 472 GLN A C 1
ATOM 3690 O O . GLN A 1 472 ? -4.092 1.414 17.436 1.00 87.44 472 GLN A O 1
ATOM 3695 N N . ILE A 1 473 ? -3.967 -0.319 16.012 1.00 87.31 473 ILE A N 1
ATOM 3696 C CA . ILE A 1 473 ? -3.965 -1.346 17.056 1.00 87.31 473 ILE A CA 1
ATOM 3697 C C . ILE A 1 473 ? -2.505 -1.740 17.312 1.00 87.31 473 ILE A C 1
ATOM 3699 O O . ILE A 1 473 ? -1.882 -2.359 16.457 1.00 87.31 473 ILE A O 1
ATOM 3703 N N . GLY A 1 474 ? -1.962 -1.355 18.469 1.00 79.75 474 GLY A N 1
ATOM 3704 C CA . GLY A 1 474 ? -0.587 -1.647 18.885 1.00 79.75 474 GLY A CA 1
ATOM 3705 C C . GLY A 1 474 ? -0.407 -3.028 19.531 1.00 79.75 474 GLY A C 1
ATOM 3706 O O . GLY A 1 474 ? -1.373 -3.772 19.723 1.00 79.75 474 GLY A O 1
ATOM 3707 N N . ASN A 1 475 ? 0.841 -3.337 19.925 1.00 67.38 475 ASN A N 1
ATOM 3708 C CA . ASN A 1 475 ? 1.304 -4.637 20.455 1.00 67.38 475 ASN A CA 1
ATOM 3709 C C . ASN A 1 475 ? 1.159 -5.805 19.457 1.00 67.38 475 ASN A C 1
ATOM 3711 O O . ASN A 1 475 ? 0.631 -6.875 19.770 1.00 67.38 475 ASN A O 1
ATOM 3715 N N . LEU A 1 476 ? 1.675 -5.595 18.244 1.00 60.84 476 LEU A N 1
ATOM 3716 C CA . LEU A 1 476 ? 1.530 -6.477 17.081 1.00 60.84 476 LEU A CA 1
ATOM 3717 C C . LEU A 1 476 ? 2.476 -7.690 17.055 1.00 60.84 476 LEU A C 1
ATOM 3719 O O . LEU A 1 476 ? 2.565 -8.360 16.030 1.00 60.84 476 LEU A O 1
ATOM 3723 N N . SER A 1 477 ? 3.176 -8.015 18.150 1.00 49.38 477 SER A N 1
ATOM 3724 C CA . SER A 1 477 ? 4.143 -9.123 18.194 1.00 49.38 477 SER A CA 1
ATOM 3725 C C . SER A 1 477 ? 3.477 -10.468 17.850 1.00 49.38 477 SER A C 1
ATOM 3727 O O . SER A 1 477 ? 2.919 -11.150 18.716 1.00 49.38 477 SER A O 1
ATOM 3729 N N . GLY A 1 478 ? 3.535 -10.831 16.564 1.00 54.97 478 GLY A N 1
ATOM 3730 C CA . GLY A 1 478 ? 2.893 -11.981 15.937 1.00 54.97 478 GLY A CA 1
ATOM 3731 C C . GLY A 1 478 ? 1.366 -11.917 15.996 1.00 54.97 478 GLY A C 1
ATOM 3732 O O . GLY A 1 478 ? 0.782 -12.156 17.052 1.00 54.97 478 GLY A O 1
ATOM 3733 N N . GLN A 1 479 ? 0.700 -11.738 14.852 1.00 64.94 479 GLN A N 1
ATOM 3734 C CA . GLN A 1 479 ? -0.762 -11.888 14.704 1.00 64.94 479 GLN A CA 1
ATOM 3735 C C . GLN A 1 479 ? -1.291 -13.274 15.136 1.00 64.94 479 GLN A C 1
ATOM 3737 O O . GLN A 1 479 ? -2.493 -13.520 15.155 1.00 64.94 479 GLN A O 1
ATOM 3742 N N . VAL A 1 480 ? -0.399 -14.201 15.488 1.00 73.50 480 VAL A N 1
ATOM 3743 C CA . VAL A 1 480 ? -0.704 -15.548 15.955 1.00 73.50 480 VAL A CA 1
ATOM 3744 C C . VAL A 1 480 ? -1.072 -15.542 17.441 1.00 73.50 480 VAL A C 1
ATOM 3746 O O . VAL A 1 480 ? -0.247 -15.235 18.308 1.00 73.50 480 VAL A O 1
ATOM 3749 N N . LEU A 1 481 ? -2.309 -15.933 17.742 1.00 82.00 481 LEU A N 1
ATOM 3750 C CA . LEU A 1 481 ? -2.855 -16.029 19.096 1.00 82.00 481 LEU A CA 1
ATOM 3751 C C . LEU A 1 481 ? -2.293 -17.224 19.881 1.00 82.00 481 LEU A C 1
ATOM 3753 O O . LEU A 1 481 ? -2.091 -17.133 21.090 1.00 82.00 481 LEU A O 1
ATOM 3757 N N . CYS A 1 482 ? -2.019 -18.341 19.210 1.00 80.62 482 CYS A N 1
ATOM 3758 C CA . CYS A 1 482 ? -1.608 -19.584 19.860 1.00 80.62 482 CYS A CA 1
ATOM 3759 C C . CYS A 1 482 ? -0.231 -20.045 19.399 1.00 80.62 482 CYS A C 1
ATOM 3761 O O . CYS A 1 482 ? 0.061 -20.078 18.209 1.00 80.62 482 CYS A O 1
ATOM 3763 N N . GLY A 1 483 ? 0.626 -20.417 20.350 1.00 69.56 483 GLY A N 1
ATOM 3764 C CA . GLY A 1 483 ? 1.919 -21.018 20.024 1.00 69.56 483 GLY A CA 1
ATOM 3765 C C . GLY A 1 483 ? 1.769 -22.457 19.521 1.00 69.56 483 GLY A C 1
ATOM 3766 O O . GLY A 1 483 ? 0.699 -23.051 19.613 1.00 69.56 483 GLY A O 1
ATOM 3767 N N . LEU A 1 484 ? 2.876 -23.066 19.088 1.00 67.88 484 LEU A N 1
ATOM 3768 C CA . LEU A 1 484 ? 2.922 -24.461 18.609 1.00 67.88 484 LEU A CA 1
ATOM 3769 C C . LEU A 1 484 ? 2.383 -25.501 19.613 1.00 67.88 484 LEU A C 1
ATOM 3771 O O . LEU A 1 484 ? 2.034 -26.610 19.226 1.00 67.88 484 LEU A O 1
ATOM 3775 N N . SER A 1 485 ? 2.317 -25.164 20.905 1.00 71.12 485 SER A N 1
ATOM 3776 C CA . SER A 1 485 ? 1.719 -26.022 21.938 1.00 71.12 485 SER A CA 1
ATOM 3777 C C . SER A 1 485 ? 0.185 -26.011 21.942 1.00 71.12 485 SER A C 1
ATOM 3779 O O . SER A 1 485 ? -0.424 -26.705 22.751 1.00 71.12 485 SER A O 1
ATOM 3781 N N . GLY A 1 486 ? -0.438 -25.197 21.089 1.00 68.69 486 GLY A N 1
ATOM 3782 C CA . GLY A 1 486 ? -1.879 -24.981 21.028 1.00 68.69 486 GLY A CA 1
ATOM 3783 C C . GLY A 1 486 ? -2.469 -24.190 22.187 1.00 68.69 486 GLY A C 1
ATOM 3784 O O . GLY A 1 486 ? -3.677 -23.949 22.211 1.00 68.69 486 GLY A O 1
ATOM 3785 N N . ASN A 1 487 ? -1.633 -23.753 23.128 1.00 76.94 487 ASN A N 1
ATOM 3786 C CA . ASN A 1 487 ? -2.050 -22.892 24.220 1.00 76.94 487 ASN A CA 1
ATOM 3787 C C . ASN A 1 487 ? -2.193 -21.451 23.732 1.00 76.94 487 ASN A C 1
ATOM 3789 O O . ASN A 1 487 ? -1.331 -20.934 23.012 1.00 76.94 487 ASN A O 1
ATOM 3793 N N . VAL A 1 488 ? -3.271 -20.804 24.171 1.00 77.12 488 VAL A N 1
ATOM 3794 C CA . VAL A 1 488 ? -3.512 -19.388 23.906 1.00 77.12 488 VAL A CA 1
ATOM 3795 C C . VAL A 1 488 ? -2.465 -18.554 24.637 1.00 77.12 488 VAL A C 1
ATOM 3797 O O . VAL A 1 488 ? -2.383 -18.574 25.867 1.00 77.12 488 VAL A O 1
ATOM 3800 N N . ASN A 1 489 ? -1.680 -17.796 23.875 1.00 77.94 489 ASN A N 1
ATOM 3801 C CA . ASN A 1 489 ? -0.864 -16.726 24.419 1.00 77.94 489 ASN A CA 1
ATOM 3802 C C . ASN A 1 489 ? -1.781 -15.514 24.548 1.00 77.94 489 ASN A C 1
ATOM 3804 O O . ASN A 1 489 ? -2.270 -15.008 23.544 1.00 77.94 489 ASN A O 1
ATOM 3808 N N . SER A 1 490 ? -2.042 -15.070 25.777 1.00 82.31 490 SER A N 1
ATOM 3809 C CA . SER A 1 490 ? -2.815 -13.850 26.020 1.00 82.31 490 SER A CA 1
ATOM 3810 C C . SER A 1 490 ? -2.285 -12.699 25.154 1.00 82.31 490 SER A C 1
ATOM 3812 O O . SER A 1 490 ? -1.083 -12.421 25.169 1.00 82.31 490 SER A O 1
ATOM 3814 N N . LYS A 1 491 ? -3.164 -12.054 24.380 1.00 84.56 491 LYS A N 1
ATOM 3815 C CA . LYS A 1 491 ? -2.816 -10.918 23.516 1.00 84.56 491 LYS A CA 1
ATOM 3816 C C . LYS A 1 491 ? -3.394 -9.642 24.093 1.00 84.56 491 LYS A C 1
ATOM 3818 O O . LYS A 1 491 ? -4.610 -9.500 24.187 1.00 84.56 491 LYS A O 1
ATOM 3823 N N . ASN A 1 492 ? -2.521 -8.712 24.459 1.00 88.31 492 ASN A N 1
ATOM 3824 C CA . ASN A 1 492 ? -2.920 -7.373 24.866 1.00 88.31 492 ASN A CA 1
ATOM 3825 C C . ASN A 1 492 ? -2.921 -6.474 23.637 1.00 88.31 492 ASN A C 1
ATOM 3827 O O . ASN A 1 492 ? -1.864 -6.252 23.062 1.00 88.31 492 ASN A O 1
ATOM 3831 N N . LEU A 1 493 ? -4.088 -5.966 23.259 1.00 90.81 493 LEU A N 1
ATOM 3832 C CA . LEU A 1 493 ? -4.234 -5.001 22.175 1.00 90.81 493 LEU A CA 1
ATOM 3833 C C . LEU A 1 493 ? -4.443 -3.619 22.785 1.00 90.81 493 LEU A C 1
ATOM 3835 O O . LEU A 1 493 ? -5.265 -3.460 23.691 1.00 90.81 493 LEU A O 1
ATOM 3839 N N . THR A 1 494 ? -3.711 -2.628 22.287 1.00 91.81 494 THR A N 1
ATOM 3840 C CA . THR A 1 494 ? -3.781 -1.243 22.769 1.00 91.81 494 THR A CA 1
ATOM 3841 C C . THR A 1 494 ? -4.169 -0.321 21.624 1.00 91.81 494 THR A C 1
ATOM 3843 O O . THR A 1 494 ? -3.764 -0.529 20.485 1.00 91.81 494 THR A O 1
ATOM 3846 N N . ALA A 1 495 ? -4.994 0.678 21.917 1.00 92.94 495 ALA A N 1
ATOM 3847 C CA . ALA A 1 495 ? -5.331 1.738 20.986 1.00 92.94 495 ALA A CA 1
ATOM 3848 C C . ALA A 1 495 ? -4.205 2.778 20.957 1.00 92.94 495 ALA A C 1
ATOM 3850 O O . ALA A 1 495 ? -4.062 3.548 21.909 1.00 92.94 495 ALA A O 1
ATOM 3851 N N . GLU A 1 496 ? -3.471 2.836 19.851 1.00 90.69 496 GLU A N 1
ATOM 3852 C CA . GLU A 1 496 ? -2.484 3.881 19.581 1.00 90.69 496 GLU A CA 1
ATOM 3853 C C . GLU A 1 496 ? -3.178 5.022 18.832 1.00 90.69 496 GLU A C 1
ATOM 3855 O O . GLU A 1 496 ? -3.486 4.920 17.642 1.00 90.69 496 GLU A O 1
ATOM 3860 N N . VAL A 1 497 ? -3.529 6.088 19.559 1.00 91.06 497 VAL A N 1
ATOM 3861 C CA . VAL A 1 497 ? -4.299 7.212 19.008 1.00 91.06 497 VAL A CA 1
ATOM 3862 C C . VAL A 1 497 ? -3.365 8.251 18.402 1.00 91.06 497 VAL A C 1
ATOM 3864 O O . VAL A 1 497 ? -2.604 8.901 19.118 1.00 91.06 497 VAL A O 1
ATOM 3867 N N . ILE A 1 498 ? -3.511 8.481 17.101 1.00 88.62 498 ILE A N 1
ATOM 3868 C CA . ILE A 1 498 ? -2.800 9.530 16.372 1.00 88.62 498 ILE A CA 1
ATOM 3869 C C . ILE A 1 498 ? -3.621 10.807 16.499 1.00 88.62 498 ILE A C 1
ATOM 3871 O O . ILE A 1 498 ? -4.672 10.963 15.868 1.00 88.62 498 ILE A O 1
ATOM 3875 N N . GLN A 1 499 ? -3.163 11.705 17.368 1.00 89.62 499 GLN A N 1
ATOM 3876 C CA . GLN A 1 499 ? -3.877 12.947 17.630 1.00 89.62 499 GLN A CA 1
ATOM 3877 C C . GLN A 1 499 ? -3.653 13.944 16.488 1.00 89.62 499 GLN A C 1
ATOM 3879 O O . GLN A 1 499 ? -2.514 14.137 16.057 1.00 89.62 499 GLN A O 1
ATOM 3884 N N . PRO A 1 500 ? -4.713 14.615 16.017 1.00 90.25 500 PRO A N 1
ATOM 3885 C CA . PRO A 1 500 ? -4.566 15.686 15.055 1.00 90.25 500 PRO A CA 1
ATOM 3886 C C . PRO A 1 500 ? -3.880 16.893 15.702 1.00 90.25 500 PRO A C 1
ATOM 3888 O O . PRO A 1 500 ? -3.925 17.102 16.919 1.00 90.25 500 PRO A O 1
ATOM 3891 N N . ALA A 1 501 ? -3.252 17.719 14.875 1.00 88.00 501 ALA A N 1
ATOM 3892 C CA . ALA A 1 501 ? -2.576 18.918 15.334 1.00 88.00 501 ALA A CA 1
ATOM 3893 C C . ALA A 1 501 ? -3.522 19.894 16.052 1.00 88.00 501 ALA A C 1
ATOM 3895 O O . ALA A 1 501 ? -4.718 19.975 15.764 1.00 88.00 501 ALA A O 1
ATOM 3896 N N . PHE A 1 502 ? -2.960 20.699 16.958 1.00 88.19 502 PHE A N 1
ATOM 3897 C CA . PHE A 1 502 ? -3.731 21.664 17.739 1.00 88.19 502 PHE A CA 1
ATOM 3898 C C . PHE A 1 502 ? -4.605 22.569 16.854 1.00 88.19 502 PHE A C 1
ATOM 3900 O O . PHE A 1 502 ? -4.115 23.215 15.927 1.00 88.19 502 PHE A O 1
ATOM 3907 N N . GLY A 1 503 ? -5.895 22.647 17.191 1.00 88.88 503 GLY A N 1
ATOM 3908 C CA . GLY A 1 503 ? -6.885 23.453 16.474 1.00 88.88 503 GLY A CA 1
ATOM 3909 C C . GLY A 1 503 ? -7.609 22.728 15.335 1.00 88.88 503 GLY A C 1
ATOM 3910 O O . GLY A 1 503 ? -8.490 23.335 14.728 1.00 88.88 503 GLY A O 1
ATOM 3911 N N . LEU A 1 504 ? -7.278 21.463 15.059 1.00 91.31 504 LEU A N 1
ATOM 3912 C CA . LEU A 1 504 ? -8.005 20.609 14.116 1.00 91.31 504 LEU A CA 1
ATOM 3913 C C . LEU A 1 504 ? -9.016 19.696 14.846 1.00 91.31 504 LEU A C 1
ATOM 3915 O O . LEU A 1 504 ? -8.810 19.403 16.027 1.00 91.31 504 LEU A O 1
ATOM 3919 N N . PRO A 1 505 ? -10.111 19.267 14.181 1.00 93.69 505 PRO A N 1
ATOM 3920 C CA . PRO A 1 505 ? -11.085 18.327 14.748 1.00 93.69 505 PRO A CA 1
ATOM 3921 C C . PRO A 1 505 ? -10.459 16.977 15.107 1.00 93.69 505 PRO A C 1
ATOM 3923 O O . PRO A 1 505 ? -9.526 16.540 14.438 1.00 93.69 505 PRO A O 1
ATOM 3926 N N . GLY A 1 506 ? -11.006 16.301 16.119 1.00 94.69 506 GLY A N 1
ATOM 3927 C CA . GLY A 1 506 ? -10.534 15.003 16.602 1.00 94.69 506 GLY A CA 1
ATOM 3928 C C . GLY A 1 506 ? -9.843 15.078 17.957 1.00 94.69 506 GLY A C 1
ATOM 3929 O O . GLY A 1 506 ? -8.877 14.361 18.200 1.00 94.69 506 GLY A O 1
ATOM 3930 N N . THR A 1 507 ? -10.307 15.962 18.841 1.00 94.25 507 THR A N 1
ATOM 3931 C CA . THR A 1 507 ? -9.630 16.270 20.110 1.00 94.25 507 THR A CA 1
ATOM 3932 C C . THR A 1 507 ? -10.087 15.398 21.296 1.00 94.25 507 THR A C 1
ATOM 3934 O O . THR A 1 507 ? -11.263 15.021 21.395 1.00 94.25 507 THR A O 1
ATOM 3937 N N . PRO A 1 508 ? -9.184 15.077 22.248 1.00 94.56 508 PRO A N 1
ATOM 3938 C CA . PRO A 1 508 ? -9.512 14.251 23.414 1.00 94.56 508 PRO A CA 1
ATOM 3939 C C . PRO A 1 508 ? -10.542 14.925 24.349 1.00 94.56 508 PRO A C 1
ATOM 3941 O O . PRO A 1 508 ? -10.696 16.146 24.309 1.00 94.56 508 PRO A O 1
ATOM 3944 N N . PRO A 1 509 ? -11.189 14.178 25.270 1.00 96.44 509 PRO A N 1
ATOM 3945 C CA . PRO A 1 509 ? -11.022 12.744 25.531 1.00 96.44 509 PRO A CA 1
ATOM 3946 C C . PRO A 1 509 ? -11.613 11.848 24.436 1.00 96.44 509 PRO A C 1
ATOM 3948 O O . PRO A 1 509 ? -12.552 12.236 23.746 1.00 96.44 509 PRO A O 1
ATOM 3951 N N . TYR A 1 510 ? -11.076 10.631 24.324 1.00 97.62 510 TYR A N 1
ATOM 3952 C CA . TYR A 1 510 ? -11.545 9.610 23.387 1.00 97.62 510 TYR A CA 1
ATOM 3953 C C . TYR A 1 510 ? -12.404 8.559 24.090 1.00 97.62 510 TYR A C 1
ATOM 3955 O O . TYR A 1 510 ? -12.164 8.194 25.243 1.00 97.62 510 TYR A O 1
ATOM 3963 N N . THR A 1 511 ? -13.388 8.046 23.363 1.00 98.31 511 THR A N 1
ATOM 3964 C CA . THR A 1 511 ? -14.110 6.814 23.693 1.00 98.31 511 THR A CA 1
ATOM 3965 C C . THR A 1 511 ? -13.637 5.693 22.777 1.00 98.31 511 THR A C 1
ATOM 3967 O O . THR A 1 511 ? -13.247 5.958 21.641 1.00 98.31 511 THR A O 1
ATOM 3970 N N . TYR A 1 512 ? -13.655 4.458 23.278 1.00 98.38 512 TYR A N 1
ATOM 3971 C CA . TYR A 1 512 ? -13.131 3.283 22.583 1.00 98.38 512 TYR A CA 1
ATOM 3972 C C . TYR A 1 512 ? -14.228 2.230 22.462 1.00 98.38 512 TYR A C 1
ATOM 3974 O O . TYR A 1 512 ? -14.984 2.000 23.409 1.00 98.38 512 TYR A O 1
ATOM 3982 N N . GLU A 1 513 ? -14.288 1.561 21.319 1.00 98.00 513 GLU A N 1
ATOM 3983 C CA . GLU A 1 513 ? -15.139 0.399 21.096 1.00 98.00 513 GLU A CA 1
ATOM 3984 C C . GLU A 1 513 ? -14.355 -0.656 20.316 1.00 98.00 513 GLU A C 1
ATOM 3986 O O . GLU A 1 513 ? -13.953 -0.433 19.174 1.00 98.00 513 GLU A O 1
ATOM 3991 N N . TRP A 1 514 ? -14.143 -1.808 20.945 1.00 97.56 514 TRP A N 1
ATOM 3992 C CA . TRP A 1 514 ? -13.496 -2.964 20.340 1.00 97.56 514 TRP A CA 1
ATOM 3993 C C . TRP A 1 514 ? -14.546 -3.992 19.961 1.00 97.56 514 TRP A C 1
ATOM 3995 O O . TRP A 1 514 ? -15.380 -4.368 20.792 1.00 97.56 514 TRP A O 1
ATOM 4005 N N . ARG A 1 515 ? -14.486 -4.481 18.728 1.00 96.81 515 ARG A N 1
ATOM 4006 C CA . ARG A 1 515 ? -15.393 -5.496 18.196 1.00 96.81 515 ARG A CA 1
ATOM 4007 C C . ARG A 1 515 ? -14.624 -6.603 17.500 1.00 96.81 515 ARG A C 1
ATOM 4009 O O . ARG A 1 515 ? -13.509 -6.374 17.049 1.00 96.81 515 ARG A O 1
ATOM 4016 N N . TRP A 1 516 ? -15.237 -7.773 17.367 1.00 95.75 516 TRP A N 1
ATOM 4017 C CA . TRP A 1 516 ? -14.724 -8.829 16.498 1.00 95.75 516 TRP A CA 1
ATOM 4018 C C . TRP A 1 516 ? -15.817 -9.453 15.628 1.00 95.75 516 TRP A C 1
ATOM 4020 O O . TRP A 1 516 ? -17.001 -9.380 15.970 1.00 95.75 516 TRP A O 1
ATOM 4030 N N . ASN A 1 517 ? -15.416 -10.061 14.515 1.00 94.00 517 ASN A N 1
ATOM 4031 C CA . ASN A 1 517 ? -16.229 -10.967 13.702 1.00 94.00 517 ASN A CA 1
ATOM 4032 C C . ASN A 1 517 ? -15.325 -11.967 12.949 1.00 94.00 517 ASN A C 1
ATOM 4034 O O . ASN A 1 517 ? -14.100 -11.924 13.074 1.00 94.00 517 ASN A O 1
ATOM 4038 N N . ASP A 1 518 ? -15.930 -12.877 12.193 1.00 91.50 518 ASP A N 1
ATOM 4039 C CA . ASP A 1 518 ? -15.250 -13.940 11.447 1.00 91.50 518 ASP A CA 1
ATOM 4040 C C . ASP A 1 518 ? -14.792 -13.517 10.044 1.00 91.50 518 ASP A C 1
ATOM 4042 O O . ASP A 1 518 ? -13.831 -14.068 9.529 1.00 91.50 518 ASP A O 1
ATOM 4046 N N . ASN A 1 519 ? -15.439 -12.538 9.409 1.00 88.50 519 ASN A N 1
ATOM 4047 C CA . ASN A 1 519 ? -15.215 -12.212 7.992 1.00 88.50 519 ASN A CA 1
ATOM 4048 C C . ASN A 1 519 ? -14.589 -10.833 7.716 1.00 88.50 519 ASN A C 1
ATOM 4050 O O . ASN A 1 519 ? -14.323 -10.511 6.561 1.00 88.50 519 ASN A O 1
ATOM 4054 N N . GLY A 1 520 ? -14.382 -10.010 8.746 1.00 88.81 520 GLY A N 1
ATOM 4055 C CA . GLY A 1 520 ? -13.782 -8.677 8.641 1.00 88.81 520 GLY A CA 1
ATOM 4056 C C . GLY A 1 520 ? -14.738 -7.572 8.195 1.00 88.81 520 GLY A C 1
ATOM 4057 O O . GLY A 1 520 ? -14.378 -6.399 8.221 1.00 88.81 520 GLY A O 1
ATOM 4058 N N . ILE A 1 521 ? -15.985 -7.903 7.851 1.00 89.94 521 ILE A N 1
ATOM 4059 C CA . ILE A 1 521 ? -16.982 -6.936 7.383 1.00 89.94 521 ILE A CA 1
ATOM 4060 C C . ILE A 1 521 ? -17.778 -6.399 8.569 1.00 89.94 521 ILE A C 1
ATOM 4062 O O . ILE A 1 521 ? -18.701 -7.046 9.061 1.00 89.94 521 ILE A O 1
ATOM 4066 N N . PHE A 1 522 ? -17.436 -5.193 9.017 1.00 89.38 522 PHE A N 1
ATOM 4067 C CA . PHE A 1 522 ? -18.112 -4.505 10.118 1.00 89.38 522 PHE A CA 1
ATOM 4068 C C . PHE A 1 522 ? -19.105 -3.463 9.585 1.00 89.38 522 PHE A C 1
ATOM 4070 O O . PHE A 1 522 ? -18.768 -2.284 9.457 1.00 89.38 522 PHE A O 1
ATOM 4077 N N . ASN A 1 523 ? -20.329 -3.892 9.273 1.00 86.81 523 ASN A N 1
ATOM 4078 C CA . ASN A 1 523 ? -21.402 -3.032 8.757 1.00 86.81 523 ASN A CA 1
ATOM 4079 C C . ASN A 1 523 ? -22.675 -3.126 9.626 1.00 86.81 523 ASN A C 1
ATOM 4081 O O . ASN A 1 523 ? -22.680 -3.750 10.683 1.00 86.81 523 ASN A O 1
ATOM 4085 N N . SER A 1 524 ? -23.770 -2.469 9.235 1.00 86.12 524 SER A N 1
ATOM 4086 C CA . SER A 1 524 ? -25.012 -2.497 10.027 1.00 86.12 524 SER A CA 1
ATOM 4087 C C . SER A 1 524 ? -25.689 -3.875 10.060 1.00 86.12 524 SER A C 1
ATOM 4089 O O . SER A 1 524 ? -26.379 -4.181 11.032 1.00 86.12 524 SER A O 1
ATOM 4091 N N . GLY A 1 525 ? -25.490 -4.699 9.025 1.00 86.38 525 GLY A N 1
ATOM 4092 C CA . GLY A 1 525 ? -25.981 -6.078 8.948 1.00 86.38 525 GLY A CA 1
ATOM 4093 C C . GLY A 1 525 ? -25.101 -7.077 9.703 1.00 86.38 525 GLY A C 1
ATOM 4094 O O . GLY A 1 525 ? -25.614 -8.053 10.245 1.00 86.38 525 GLY A O 1
ATOM 4095 N N . ASN A 1 526 ? -23.802 -6.796 9.798 1.00 88.50 526 ASN A N 1
ATOM 4096 C CA . ASN A 1 526 ? -22.813 -7.561 10.546 1.00 88.50 526 ASN A CA 1
ATOM 4097 C C . ASN A 1 526 ? -21.938 -6.626 11.402 1.00 88.50 526 ASN A C 1
ATOM 4099 O O . ASN A 1 526 ? -20.780 -6.371 11.073 1.00 88.50 526 ASN A O 1
ATOM 4103 N N . PRO A 1 527 ? -22.459 -6.077 12.512 1.00 90.31 527 PRO A N 1
ATOM 4104 C CA . PRO A 1 527 ? -21.706 -5.116 13.314 1.00 90.31 527 PRO A CA 1
ATOM 4105 C C . PRO A 1 527 ? -20.596 -5.766 14.147 1.00 90.31 527 PRO A C 1
ATOM 4107 O O . PRO A 1 527 ? -19.868 -5.047 14.823 1.00 90.31 527 PRO A O 1
ATOM 4110 N N . GLY A 1 528 ? -20.483 -7.097 14.163 1.00 94.06 528 GLY A N 1
ATOM 4111 C CA . GLY A 1 528 ? -19.598 -7.830 15.066 1.00 94.06 528 GLY A CA 1
ATOM 4112 C C . GLY A 1 528 ? -20.015 -7.763 16.542 1.00 94.06 528 GLY A C 1
ATOM 4113 O O . GLY A 1 528 ? -20.983 -7.099 16.931 1.00 94.06 528 GLY A O 1
ATOM 4114 N N . VAL A 1 529 ? -19.261 -8.464 17.387 1.00 97.06 529 VAL A N 1
ATOM 4115 C CA . VAL A 1 529 ? -19.490 -8.589 18.834 1.00 97.06 529 VAL A CA 1
ATOM 4116 C C . VAL A 1 529 ? -18.545 -7.664 19.598 1.00 97.06 529 VAL A C 1
ATOM 4118 O O . VAL A 1 529 ? -17.335 -7.720 19.401 1.00 97.06 529 VAL A O 1
ATOM 4121 N N . VAL A 1 530 ? -19.082 -6.835 20.500 1.00 97.69 530 VAL A N 1
ATOM 4122 C CA . VAL A 1 530 ? -18.280 -5.944 21.359 1.00 97.69 530 VAL A CA 1
ATOM 4123 C C . VAL A 1 530 ? -17.486 -6.757 22.384 1.00 97.69 530 VAL A C 1
ATOM 4125 O O . VAL A 1 530 ? -18.066 -7.556 23.117 1.00 97.69 530 VAL A O 1
ATOM 4128 N N . ILE A 1 531 ? -16.179 -6.511 22.468 1.00 97.38 531 ILE A N 1
ATOM 4129 C CA . ILE A 1 531 ? -15.240 -7.193 23.381 1.00 97.38 531 ILE A CA 1
ATOM 4130 C C . ILE A 1 531 ? -14.547 -6.256 24.371 1.00 97.38 531 ILE A C 1
ATOM 4132 O O . ILE A 1 531 ? -13.888 -6.722 25.297 1.00 97.38 531 ILE A O 1
ATOM 4136 N N . GLY A 1 532 ? -14.723 -4.942 24.237 1.00 97.38 532 GLY A N 1
ATOM 4137 C CA . GLY A 1 532 ? -14.234 -3.990 25.228 1.00 97.38 532 GLY A CA 1
ATOM 4138 C C . GLY A 1 532 ? -14.481 -2.538 24.847 1.00 97.38 532 GLY A C 1
ATOM 4139 O O . GLY A 1 532 ? -14.794 -2.222 23.703 1.00 97.38 532 GLY A O 1
ATOM 4140 N N . THR A 1 533 ? -14.336 -1.650 25.830 1.00 97.81 533 THR A N 1
ATOM 4141 C CA . THR A 1 533 ? -14.518 -0.194 25.667 1.00 97.81 533 THR A CA 1
ATOM 4142 C C . THR A 1 533 ? -13.411 0.626 26.335 1.00 97.81 533 THR A C 1
ATOM 4144 O O . THR A 1 533 ? -13.544 1.834 26.525 1.00 97.81 533 THR A O 1
ATOM 4147 N N . ALA A 1 534 ? -12.343 -0.036 26.776 1.00 97.81 534 ALA A N 1
ATOM 4148 C CA . ALA A 1 534 ? -11.168 0.612 27.343 1.00 97.81 534 ALA A CA 1
ATOM 4149 C C . ALA A 1 534 ? -10.148 0.925 26.236 1.00 97.81 534 ALA A C 1
ATOM 4151 O O . ALA A 1 534 ? -10.265 0.422 25.120 1.00 97.81 534 ALA A O 1
ATOM 4152 N N . SER A 1 535 ? -9.128 1.727 26.548 1.00 95.56 535 SER A N 1
ATOM 4153 C CA . SER A 1 535 ? -8.024 2.011 25.619 1.00 95.56 535 SER A CA 1
ATOM 4154 C C . SER A 1 535 ? -7.161 0.783 25.313 1.00 95.56 535 SER A C 1
ATOM 4156 O O . SER A 1 535 ? -6.387 0.805 24.365 1.00 95.56 535 SER A O 1
ATOM 4158 N N . SER A 1 536 ? -7.292 -0.292 26.089 1.00 95.44 536 SER A N 1
ATOM 4159 C CA . SER A 1 536 ? -6.682 -1.588 25.814 1.00 95.44 536 SER A CA 1
ATOM 4160 C C . SER A 1 536 ? -7.621 -2.731 26.188 1.00 95.44 536 SER A C 1
ATOM 4162 O O . SER A 1 536 ? -8.484 -2.595 27.061 1.00 95.44 536 SER A O 1
ATOM 4164 N N . ILE A 1 537 ? -7.457 -3.865 25.513 1.00 95.06 537 ILE A N 1
ATOM 4165 C CA . ILE A 1 537 ? -8.175 -5.111 25.782 1.00 95.06 537 ILE A CA 1
ATOM 4166 C C . ILE A 1 537 ? -7.202 -6.284 25.825 1.00 95.06 537 ILE A C 1
ATOM 4168 O O . ILE A 1 537 ? -6.105 -6.225 25.274 1.00 95.06 537 ILE A O 1
ATOM 4172 N N . THR A 1 538 ? -7.637 -7.376 26.442 1.00 92.19 538 THR A N 1
ATOM 4173 C CA . THR A 1 538 ? -6.889 -8.631 26.462 1.00 92.19 538 THR A CA 1
ATOM 4174 C C . THR A 1 538 ? -7.728 -9.735 25.830 1.00 92.19 538 THR A C 1
ATOM 4176 O O . THR A 1 538 ? -8.837 -10.013 26.287 1.00 92.19 538 THR A O 1
ATOM 4179 N N . ILE A 1 539 ? -7.186 -10.392 24.809 1.00 90.12 539 ILE A N 1
ATOM 4180 C CA . ILE A 1 539 ? -7.766 -11.576 24.175 1.00 90.12 539 ILE A CA 1
ATOM 4181 C C . ILE A 1 539 ? -7.103 -12.815 24.773 1.00 90.12 539 ILE A C 1
ATOM 4183 O O . ILE A 1 539 ? -5.888 -12.984 24.700 1.00 90.12 539 ILE A O 1
ATOM 4187 N N . ASN A 1 540 ? -7.917 -13.683 25.372 1.00 88.00 540 ASN A N 1
ATOM 4188 C CA . ASN A 1 540 ? -7.465 -14.894 26.071 1.00 88.00 540 ASN A CA 1
ATOM 4189 C C . ASN A 1 540 ? -8.016 -16.190 25.460 1.00 88.00 540 ASN A C 1
ATOM 4191 O O . ASN A 1 540 ? -7.812 -17.263 26.019 1.00 88.00 540 ASN A O 1
ATOM 4195 N N . THR A 1 541 ? -8.741 -16.102 24.347 1.00 86.69 541 THR A N 1
ATOM 4196 C CA . THR A 1 541 ? -9.329 -17.252 23.653 1.00 86.69 541 THR A CA 1
ATOM 4197 C C . THR A 1 541 ? -9.470 -16.941 22.168 1.00 86.69 541 THR A C 1
ATOM 4199 O O . THR A 1 541 ? -9.567 -15.769 21.795 1.00 86.69 541 THR A O 1
ATOM 4202 N N . ALA A 1 542 ? -9.445 -17.976 21.330 1.00 89.31 542 ALA A N 1
ATOM 4203 C CA . ALA A 1 542 ? -9.764 -17.841 19.917 1.00 89.31 542 ALA A CA 1
ATOM 4204 C C . ALA A 1 542 ? -11.275 -17.659 19.761 1.00 89.31 542 ALA A C 1
ATOM 4206 O O . ALA A 1 542 ? -12.051 -18.473 20.257 1.00 89.31 542 ALA A O 1
ATOM 4207 N N . TYR A 1 543 ? -11.691 -16.586 19.091 1.00 90.94 543 TYR A N 1
ATOM 4208 C CA . TYR A 1 543 ? -13.112 -16.332 18.860 1.00 90.94 543 TYR A CA 1
ATOM 4209 C C . TYR A 1 543 ? -13.665 -17.068 17.636 1.00 90.94 543 TYR A C 1
ATOM 4211 O O . TYR A 1 543 ? -14.835 -17.443 17.634 1.00 90.94 543 TYR A O 1
ATOM 4219 N N . ASP A 1 544 ? -12.819 -17.294 16.633 1.00 90.69 544 ASP A N 1
ATOM 4220 C CA . ASP A 1 544 ? -13.099 -18.127 15.464 1.00 90.69 544 ASP A CA 1
ATOM 4221 C C . ASP A 1 544 ? -11.782 -18.693 14.899 1.00 90.69 544 ASP A C 1
ATOM 4223 O O . ASP A 1 544 ? -10.698 -18.273 15.323 1.00 90.69 544 ASP A O 1
ATOM 4227 N N . CYS A 1 545 ? -11.868 -19.672 13.997 1.00 87.19 545 CYS A N 1
ATOM 4228 C CA . CYS A 1 545 ? -10.741 -20.423 13.441 1.00 87.19 545 CYS A CA 1
ATOM 4229 C C . CYS A 1 545 ? -10.903 -20.623 11.930 1.00 87.19 545 CYS A C 1
ATOM 4231 O O . CYS A 1 545 ? -11.999 -20.983 11.513 1.00 87.19 545 CYS A O 1
ATOM 4233 N N . PRO A 1 546 ? -9.832 -20.520 11.114 1.00 86.06 546 PRO A N 1
ATOM 4234 C CA . PRO A 1 546 ? -8.414 -20.373 11.477 1.00 86.06 546 PRO A CA 1
ATOM 4235 C C . PRO A 1 546 ? -7.979 -18.929 11.775 1.00 86.06 546 PRO A C 1
ATOM 4237 O O . PRO A 1 546 ? -6.823 -18.687 12.132 1.00 86.06 546 PRO A O 1
ATOM 4240 N N . SER A 1 547 ? -8.882 -17.968 11.620 1.00 88.12 547 SER A N 1
ATOM 4241 C CA . SER A 1 547 ? -8.645 -16.565 11.933 1.00 88.12 547 SER A CA 1
ATOM 4242 C C . SER A 1 547 ? -9.953 -15.847 12.247 1.00 88.12 547 SER A C 1
ATOM 4244 O O . SER A 1 547 ? -11.041 -16.335 11.946 1.00 88.12 547 SER A O 1
ATOM 4246 N N . PHE A 1 548 ? -9.827 -14.669 12.849 1.00 91.19 548 PHE A N 1
ATOM 4247 C CA . PHE A 1 548 ? -10.919 -13.725 13.068 1.00 91.19 548 PHE A CA 1
ATOM 4248 C C . PHE A 1 548 ? -10.397 -12.292 12.976 1.00 91.19 548 PHE A C 1
ATOM 4250 O O . PHE A 1 548 ? -9.188 -12.062 13.004 1.00 91.19 548 PHE A O 1
ATOM 4257 N N . PHE A 1 549 ? -11.297 -11.319 12.900 1.00 92.38 549 PHE A N 1
ATOM 4258 C CA . PHE A 1 549 ? -10.946 -9.909 12.763 1.00 92.38 549 PHE A CA 1
ATOM 4259 C C . PHE A 1 549 ? -11.312 -9.145 14.020 1.00 92.38 549 PHE A C 1
ATOM 4261 O O . PHE A 1 549 ? -12.378 -9.360 14.594 1.00 92.38 549 PHE A O 1
ATOM 4268 N N . VAL A 1 550 ? -10.450 -8.218 14.424 1.00 93.00 550 VAL A N 1
ATOM 4269 C CA . VAL A 1 550 ? -10.691 -7.281 15.521 1.00 93.00 550 VAL A CA 1
ATOM 4270 C C . VAL A 1 550 ? -10.708 -5.871 14.954 1.00 93.00 550 VAL A C 1
ATOM 4272 O O . VAL A 1 550 ? -9.752 -5.452 14.309 1.00 93.00 550 VAL A O 1
ATOM 4275 N N . ARG A 1 551 ? -11.784 -5.131 15.224 1.00 94.00 551 ARG A N 1
ATOM 4276 C CA . ARG A 1 551 ? -11.932 -3.722 14.863 1.00 94.00 551 ARG A CA 1
ATOM 4277 C C . ARG A 1 551 ? -11.939 -2.854 16.107 1.00 94.00 551 ARG A C 1
ATOM 4279 O O . ARG A 1 551 ? -12.718 -3.079 17.032 1.00 94.00 551 ARG A O 1
ATOM 4286 N N . LEU A 1 552 ? -11.108 -1.826 16.087 1.00 94.31 552 LEU A N 1
ATOM 4287 C CA . LEU A 1 552 ? -11.123 -0.718 17.021 1.00 94.31 552 LEU A CA 1
ATOM 4288 C C . LEU A 1 552 ? -11.796 0.477 16.352 1.00 94.31 552 LEU A C 1
ATOM 4290 O O . LEU A 1 552 ? -11.408 0.885 15.260 1.00 94.31 552 LEU A O 1
ATOM 4294 N N . LYS A 1 553 ? -12.775 1.071 17.028 1.00 95.69 553 LYS A N 1
ATOM 4295 C CA . LYS A 1 553 ? -13.283 2.406 16.724 1.00 95.69 553 LYS A CA 1
ATOM 4296 C C . LYS A 1 553 ? -12.988 3.329 17.893 1.00 95.69 553 LYS A C 1
ATOM 4298 O O . LYS A 1 553 ? -13.321 3.007 19.035 1.00 95.69 553 LYS A O 1
ATOM 4303 N N . ILE A 1 554 ? -12.421 4.491 17.595 1.00 96.81 554 ILE A N 1
ATOM 4304 C CA . ILE A 1 554 ? -12.333 5.592 18.551 1.00 96.81 554 ILE A CA 1
ATOM 4305 C C . ILE A 1 554 ? -13.268 6.720 18.146 1.00 96.81 554 ILE A C 1
ATOM 4307 O O . ILE A 1 554 ? -13.589 6.899 16.970 1.00 96.81 554 ILE A O 1
ATOM 4311 N N . THR A 1 555 ? -13.743 7.480 19.122 1.00 97.50 555 T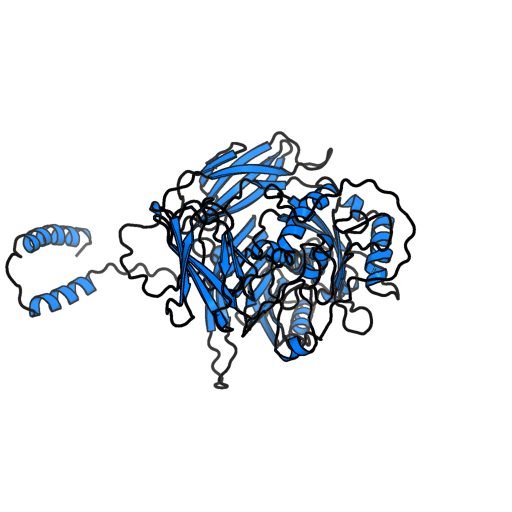HR A N 1
ATOM 4312 C CA . THR A 1 555 ? -14.526 8.693 18.873 1.00 97.50 555 THR A CA 1
ATOM 4313 C C . THR A 1 555 ? -14.078 9.782 19.831 1.00 97.50 555 THR A C 1
ATOM 4315 O O . THR A 1 555 ? -14.040 9.562 21.045 1.00 97.50 555 THR A O 1
ATOM 4318 N N . SER A 1 556 ? -13.687 10.923 19.273 1.00 97.44 556 SER A N 1
ATOM 4319 C CA . SER A 1 556 ? -13.233 12.107 19.994 1.00 97.44 556 SER A CA 1
ATOM 4320 C C . SER A 1 556 ? -14.396 12.872 20.623 1.00 97.44 556 SER A C 1
ATOM 4322 O O . SER A 1 556 ? -15.573 12.623 20.351 1.00 97.44 556 SER A O 1
ATOM 4324 N N . SER A 1 557 ? -14.065 13.831 21.485 1.00 96.19 557 SER A N 1
ATOM 4325 C CA . SER A 1 557 ? -15.061 14.625 22.211 1.00 96.19 557 SER A CA 1
ATOM 4326 C C . SER A 1 557 ? -15.865 15.580 21.320 1.00 96.19 557 SER A C 1
ATOM 4328 O O . SER A 1 557 ? -16.989 15.944 21.667 1.00 96.19 557 SER A O 1
ATOM 4330 N N . ASP A 1 558 ? -15.308 15.949 20.166 1.00 96.06 558 ASP A N 1
ATOM 4331 C CA . ASP A 1 558 ? -15.932 16.763 19.120 1.00 96.06 558 ASP A CA 1
ATOM 4332 C C . ASP A 1 558 ? -16.671 15.932 18.052 1.00 96.06 558 ASP A C 1
ATOM 4334 O O . ASP A 1 558 ? -17.301 16.506 17.166 1.00 96.06 558 ASP A O 1
ATOM 4338 N N . GLY A 1 559 ? -16.692 14.600 18.187 1.00 95.25 559 GLY A N 1
ATOM 4339 C CA . GLY A 1 559 ? -17.519 13.698 17.381 1.00 95.25 559 GLY A CA 1
ATOM 4340 C C . GLY A 1 559 ? -16.835 13.089 16.156 1.00 95.25 559 GLY A C 1
ATOM 4341 O O . GLY A 1 559 ? -17.469 12.288 15.469 1.00 95.25 559 GLY A O 1
ATOM 4342 N N . GLU A 1 560 ? -15.566 13.408 15.904 1.00 95.00 560 GLU A N 1
ATOM 4343 C CA . GLU A 1 560 ? -14.771 12.721 14.884 1.00 95.00 560 GLU A CA 1
ATOM 4344 C C . GLU A 1 560 ? -14.499 11.272 15.295 1.00 95.00 560 GLU A C 1
ATOM 4346 O O . GLU A 1 560 ? -14.390 10.935 16.479 1.00 95.00 560 GLU A O 1
ATOM 4351 N N . SER A 1 561 ? -14.371 10.385 14.313 1.00 93.75 561 SER A N 1
ATOM 4352 C CA . SER A 1 561 ? -14.075 8.979 14.570 1.00 93.75 561 SER A CA 1
ATOM 4353 C C . SER A 1 561 ? -13.036 8.438 13.611 1.00 93.75 561 SER A C 1
ATOM 4355 O O . SER A 1 561 ? -13.065 8.766 12.432 1.00 93.75 561 SER A O 1
ATOM 4357 N N . ALA A 1 562 ? -12.188 7.551 14.119 1.00 90.88 562 ALA A N 1
ATOM 4358 C CA . ALA A 1 562 ? -11.245 6.772 13.331 1.00 90.88 562 ALA A CA 1
ATOM 4359 C C . ALA A 1 562 ? -11.435 5.289 13.648 1.00 90.88 562 ALA A C 1
ATOM 4361 O O . ALA A 1 562 ? -11.840 4.933 14.765 1.00 90.88 562 ALA A O 1
ATOM 4362 N N . THR A 1 563 ? -11.158 4.426 12.673 1.00 92.19 563 THR A N 1
ATOM 4363 C CA . THR A 1 563 ? -11.210 2.978 12.871 1.00 92.19 563 THR A CA 1
ATOM 4364 C C . THR A 1 563 ? -9.935 2.302 12.405 1.00 92.19 563 THR A C 1
ATOM 4366 O O . THR A 1 563 ? -9.221 2.831 11.569 1.00 92.19 563 THR A O 1
ATOM 4369 N N . SER A 1 564 ? -9.642 1.143 12.983 1.00 89.06 564 SER A N 1
ATOM 4370 C CA . SER A 1 564 ? -8.554 0.269 12.562 1.00 89.06 564 SER A CA 1
ATOM 4371 C C . SER A 1 564 ? -9.020 -1.170 12.705 1.00 89.06 564 SER A C 1
ATOM 4373 O O . SER A 1 564 ? -9.702 -1.502 13.678 1.00 89.06 564 SER A O 1
ATOM 4375 N N . THR A 1 565 ? -8.700 -2.009 11.727 1.00 89.50 565 THR A N 1
ATOM 4376 C CA . THR A 1 565 ? -9.056 -3.431 11.728 1.00 89.50 565 THR A CA 1
ATOM 4377 C C . THR A 1 565 ? -7.790 -4.255 11.556 1.00 89.50 565 THR A C 1
ATOM 4379 O O . THR A 1 565 ? -6.902 -3.885 10.791 1.00 89.50 565 THR A O 1
ATOM 4382 N N . MET A 1 566 ? -7.700 -5.363 12.285 1.00 86.12 566 MET A N 1
ATOM 4383 C CA . MET A 1 566 ? -6.605 -6.319 12.166 1.00 86.12 566 MET A CA 1
ATOM 4384 C C . MET A 1 566 ? -7.130 -7.749 12.122 1.00 86.12 566 MET A C 1
ATOM 4386 O O . MET A 1 566 ? -8.152 -8.065 12.739 1.00 86.12 566 MET A O 1
ATOM 4390 N N . THR A 1 567 ? -6.391 -8.623 11.451 1.00 86.88 567 THR A N 1
ATOM 4391 C CA . THR A 1 567 ? -6.627 -10.068 11.468 1.00 86.88 567 THR A CA 1
ATOM 4392 C C . THR A 1 567 ? -5.837 -10.701 12.615 1.00 86.88 567 THR A C 1
ATOM 4394 O O . THR A 1 567 ? -4.682 -10.357 12.859 1.00 86.88 567 THR A O 1
ATOM 4397 N N . ILE A 1 568 ? -6.453 -11.644 13.324 1.00 86.50 568 ILE A N 1
ATOM 4398 C CA . ILE A 1 568 ? -5.807 -12.488 14.329 1.00 86.50 568 ILE A CA 1
ATOM 4399 C C . ILE A 1 568 ? -5.819 -13.923 13.813 1.00 86.50 568 ILE A C 1
ATOM 4401 O O . ILE A 1 568 ? -6.879 -14.498 13.565 1.00 86.50 568 ILE A O 1
ATOM 4405 N N . ASN A 1 569 ? -4.636 -14.514 13.674 1.00 84.31 569 ASN A N 1
ATOM 4406 C CA . ASN A 1 569 ? -4.466 -15.908 13.296 1.00 84.31 569 ASN A CA 1
ATOM 4407 C C . ASN A 1 569 ? -4.608 -16.806 14.532 1.00 84.31 569 ASN A C 1
ATOM 4409 O O . ASN A 1 569 ? -3.862 -16.695 15.507 1.00 84.31 569 ASN A O 1
ATOM 4413 N N . SER A 1 570 ? -5.565 -17.722 14.483 1.00 87.19 570 SER A N 1
ATOM 4414 C CA . SER A 1 570 ? -5.882 -18.684 15.537 1.00 87.19 570 SER A CA 1
ATOM 4415 C C . SER A 1 570 ? -5.658 -20.134 15.101 1.00 87.19 570 SER A C 1
ATOM 4417 O O . SER A 1 570 ? -5.920 -21.036 15.884 1.00 87.19 570 SER A O 1
ATOM 4419 N N . THR A 1 571 ? -5.111 -20.385 13.906 1.00 82.19 571 THR A N 1
ATOM 4420 C CA . THR A 1 571 ? -4.933 -21.730 13.314 1.00 82.19 571 THR A CA 1
ATOM 4421 C C . THR A 1 571 ? -4.291 -22.736 14.270 1.00 82.19 571 THR A C 1
ATOM 4423 O O . THR A 1 571 ? -4.657 -23.907 14.291 1.00 82.19 571 THR A O 1
ATOM 4426 N N . LEU A 1 572 ? -3.326 -22.285 15.075 1.00 81.31 572 LEU A N 1
ATOM 4427 C CA . LEU A 1 572 ? -2.589 -23.147 15.996 1.00 81.31 572 LEU A CA 1
ATOM 4428 C C . LEU A 1 572 ? -3.323 -23.411 17.312 1.00 81.31 572 LEU A C 1
ATOM 4430 O O . LEU A 1 572 ? -2.835 -24.204 18.107 1.00 81.31 572 LEU A O 1
ATOM 4434 N N . CYS A 1 573 ? -4.452 -22.761 17.590 1.00 80.94 573 CYS A N 1
ATOM 4435 C CA . CYS A 1 573 ? -5.145 -22.916 18.860 1.00 80.94 573 CYS A CA 1
ATOM 4436 C C . CYS A 1 573 ? -5.715 -24.325 19.012 1.00 80.94 573 CYS A C 1
ATOM 4438 O O . CYS A 1 573 ? -6.354 -24.864 18.114 1.00 80.94 573 CYS A O 1
ATOM 4440 N N . SER A 1 574 ? -5.515 -24.917 20.188 1.00 77.94 574 SER A N 1
ATOM 4441 C CA . SER A 1 574 ? -6.047 -26.245 20.515 1.00 77.94 574 SER A CA 1
ATOM 4442 C C . SER A 1 574 ? -7.571 -26.311 20.379 1.00 77.94 574 SER A C 1
ATOM 4444 O O . SER A 1 574 ? -8.084 -27.306 19.878 1.00 77.94 574 SER A O 1
ATOM 4446 N N . ASP A 1 575 ? -8.267 -25.220 20.706 1.00 68.88 575 ASP A N 1
ATOM 4447 C CA . ASP A 1 575 ? -9.719 -25.071 20.540 1.00 68.88 575 ASP A CA 1
ATOM 4448 C C . ASP A 1 575 ? -10.175 -25.090 19.065 1.00 68.88 575 ASP A C 1
ATOM 4450 O O . ASP A 1 575 ? -11.335 -25.386 18.782 1.00 68.88 575 ASP A O 1
ATOM 4454 N N . CYS A 1 576 ? -9.270 -24.824 18.115 1.00 70.25 576 CYS A N 1
ATOM 4455 C CA . CYS A 1 576 ? -9.535 -24.915 16.676 1.00 70.25 576 CYS A CA 1
ATOM 4456 C C . CYS A 1 576 ? -9.427 -26.348 16.136 1.00 70.25 576 CYS A C 1
ATOM 4458 O O . CYS A 1 576 ? -9.946 -26.650 15.061 1.00 70.25 576 CYS A O 1
ATOM 4460 N N . ASN A 1 577 ? -8.793 -27.254 16.888 1.00 57.62 577 ASN A N 1
ATOM 4461 C CA . ASN A 1 577 ? -8.738 -28.675 16.569 1.00 57.62 577 ASN A CA 1
ATOM 4462 C C . ASN A 1 577 ? -9.960 -29.367 17.169 1.00 57.62 577 ASN A C 1
ATOM 4464 O O . ASN A 1 577 ? -9.869 -30.064 18.180 1.00 57.62 577 ASN A O 1
ATOM 4468 N N . GLY A 1 578 ? -11.122 -29.167 16.546 1.00 44.28 578 GLY A N 1
ATOM 4469 C CA . GLY A 1 578 ? -12.312 -29.936 16.888 1.00 44.28 578 GLY A CA 1
ATOM 4470 C C . GLY A 1 578 ? -11.991 -31.434 16.887 1.00 44.28 578 GLY A C 1
ATOM 4471 O O . GLY A 1 578 ? -11.378 -31.950 15.950 1.00 44.28 578 GLY A O 1
ATOM 4472 N N . GLU A 1 579 ? -12.401 -32.137 17.942 1.00 40.16 579 GLU A N 1
ATOM 4473 C CA . GLU A 1 579 ? -12.431 -33.596 17.997 1.00 40.16 579 GLU A CA 1
ATOM 4474 C C . GLU A 1 579 ? -13.210 -34.128 16.774 1.00 40.16 579 GLU A C 1
ATOM 4476 O O . GLU A 1 579 ? -14.435 -34.195 16.826 1.00 40.16 579 GLU A O 1
ATOM 4481 N N . ASN A 1 580 ? -12.515 -34.405 15.653 1.00 35.12 580 ASN A N 1
ATOM 4482 C CA . ASN A 1 580 ? -12.859 -35.286 14.514 1.00 35.12 580 ASN A CA 1
ATOM 4483 C C . ASN A 1 580 ? -12.156 -34.960 13.169 1.00 35.12 580 ASN A C 1
ATOM 4485 O O . ASN A 1 580 ? -12.575 -35.496 12.145 1.00 35.12 580 ASN A O 1
ATOM 4489 N N . SER A 1 581 ? -11.057 -34.203 13.095 1.00 34.34 581 SER A N 1
ATOM 4490 C CA . SER A 1 581 ? -10.220 -34.183 11.873 1.00 34.34 581 SER A CA 1
ATOM 4491 C C . SER A 1 581 ? -9.195 -35.329 11.873 1.00 34.34 581 SER A C 1
ATOM 4493 O O . SER A 1 581 ? -7.986 -35.142 11.938 1.00 34.34 581 SER A O 1
ATOM 4495 N N . SER A 1 582 ? -9.697 -36.564 11.787 1.00 31.16 582 SER A N 1
ATOM 4496 C CA . SER A 1 582 ? -8.886 -37.753 11.463 1.00 31.16 582 SER A CA 1
ATOM 4497 C C . SER A 1 582 ? -8.907 -38.067 9.964 1.00 31.16 582 SER A C 1
ATOM 4499 O O . SER A 1 582 ? -8.966 -39.226 9.561 1.00 31.16 582 SER A O 1
ATOM 4501 N N . GLU A 1 583 ? -8.843 -37.035 9.123 1.00 31.73 583 GLU A N 1
ATOM 4502 C CA . GLU A 1 583 ? -8.376 -37.205 7.751 1.00 31.73 583 GLU A CA 1
ATOM 4503 C C . GLU A 1 583 ? -6.908 -36.808 7.708 1.00 31.73 583 GLU A C 1
ATOM 4505 O O . GLU A 1 583 ? -6.535 -35.662 7.941 1.00 31.73 583 GLU A O 1
ATOM 4510 N N . SER A 1 584 ? -6.082 -37.828 7.492 1.00 31.73 584 SER A N 1
ATOM 4511 C CA . SER A 1 584 ? -4.650 -37.756 7.261 1.00 31.73 584 SER A CA 1
ATOM 4512 C C . SER A 1 584 ? -4.241 -36.501 6.491 1.00 31.73 584 SER A C 1
ATOM 4514 O O . SER A 1 584 ? -4.330 -36.452 5.265 1.00 31.73 584 SER A O 1
ATOM 4516 N N . ALA A 1 585 ? -3.656 -35.548 7.216 1.00 31.61 585 ALA A N 1
ATOM 4517 C CA . ALA A 1 585 ? -2.640 -34.647 6.697 1.00 31.61 585 ALA A CA 1
ATOM 4518 C C . ALA A 1 585 ? -1.404 -35.482 6.311 1.00 31.61 585 ALA A C 1
ATOM 4520 O O . ALA A 1 585 ? -0.389 -35.519 6.998 1.00 31.61 585 ALA A O 1
ATOM 4521 N N . THR A 1 586 ? -1.520 -36.245 5.230 1.00 30.22 586 THR A N 1
ATOM 4522 C CA . THR A 1 586 ? -0.394 -36.850 4.522 1.00 30.22 586 THR A CA 1
ATOM 4523 C C . THR A 1 586 ? -0.371 -36.205 3.149 1.00 30.22 586 THR A C 1
ATOM 4525 O O . THR A 1 586 ? -1.018 -36.700 2.229 1.00 30.22 586 THR A O 1
ATOM 4528 N N . GLY A 1 587 ? 0.306 -35.062 3.037 1.00 28.19 587 GLY A N 1
ATOM 4529 C CA . GLY A 1 587 ? 0.475 -34.381 1.752 1.00 28.19 587 GLY A CA 1
ATOM 4530 C C . GLY A 1 587 ? 0.749 -32.879 1.793 1.00 28.19 587 GLY A C 1
ATOM 4531 O O . GLY A 1 587 ? 1.005 -32.317 0.737 1.00 28.19 587 GLY A O 1
ATOM 4532 N N . ILE A 1 588 ? 0.725 -32.225 2.957 1.00 30.09 588 ILE A N 1
ATOM 4533 C CA . ILE A 1 588 ? 1.169 -30.831 3.065 1.00 30.09 588 ILE A CA 1
ATOM 4534 C C . ILE A 1 588 ? 2.660 -30.877 3.396 1.00 30.09 588 ILE A C 1
ATOM 4536 O O . ILE A 1 588 ? 3.032 -31.281 4.497 1.00 30.09 588 ILE A O 1
ATOM 4540 N N . GLU A 1 589 ? 3.510 -30.559 2.418 1.00 29.89 589 GLU A N 1
ATOM 4541 C CA . GLU A 1 589 ? 4.916 -30.277 2.695 1.00 29.89 589 GLU A CA 1
ATOM 4542 C C . GLU A 1 589 ? 4.976 -29.090 3.660 1.00 29.89 589 GLU A C 1
ATOM 4544 O O . GLU A 1 589 ? 4.561 -27.978 3.339 1.00 29.89 589 GLU A O 1
ATOM 4549 N N . GLU A 1 590 ? 5.446 -29.377 4.874 1.00 36.19 590 GLU A N 1
ATOM 4550 C CA . GLU A 1 590 ? 5.759 -28.416 5.923 1.00 36.19 590 GLU A CA 1
ATOM 4551 C C . GLU A 1 590 ? 6.795 -27.416 5.411 1.00 36.19 590 GLU A C 1
ATOM 4553 O O . GLU A 1 590 ? 8.004 -27.615 5.515 1.00 36.19 590 GLU A O 1
ATOM 4558 N N . THR A 1 591 ? 6.308 -26.298 4.896 1.00 34.72 591 THR A N 1
ATOM 4559 C CA . THR A 1 591 ? 7.052 -25.048 4.897 1.00 34.72 591 THR A CA 1
ATOM 4560 C C . THR A 1 591 ? 6.111 -24.010 5.491 1.00 34.72 591 THR A C 1
ATOM 4562 O O . THR A 1 591 ? 4.943 -23.973 5.118 1.00 34.72 591 THR A O 1
ATOM 4565 N N . TYR A 1 592 ? 6.639 -23.195 6.406 1.00 28.06 592 TYR A N 1
ATOM 4566 C CA . TYR A 1 592 ? 6.052 -21.999 7.026 1.00 28.06 592 TYR A CA 1
ATOM 4567 C C . TYR A 1 592 ? 5.541 -22.067 8.490 1.00 28.06 592 TYR A C 1
ATOM 4569 O O . TYR A 1 592 ? 4.683 -22.855 8.872 1.00 28.06 592 TYR A O 1
ATOM 4577 N N . PHE A 1 593 ? 6.086 -21.115 9.267 1.00 31.86 593 PHE A N 1
ATOM 4578 C CA . PHE A 1 593 ? 5.801 -20.670 10.643 1.00 31.86 593 PHE A CA 1
ATOM 4579 C C . PHE A 1 593 ? 6.351 -21.482 11.827 1.00 31.86 593 PHE A C 1
ATOM 4581 O O . PHE A 1 593 ? 5.623 -22.028 12.655 1.00 31.86 593 PHE A O 1
ATOM 4588 N N . LYS A 1 594 ? 7.673 -21.401 12.026 1.00 28.41 594 LYS A N 1
ATOM 4589 C CA . LYS A 1 594 ? 8.273 -21.585 13.355 1.00 28.41 594 LYS A CA 1
ATOM 4590 C C . LYS A 1 594 ? 8.268 -20.246 14.099 1.00 28.41 594 LYS A C 1
ATOM 4592 O O . LYS A 1 594 ? 9.213 -19.472 13.993 1.00 28.41 594 LYS A O 1
ATOM 4597 N N . SER A 1 595 ? 7.216 -19.976 14.873 1.00 31.88 595 SER A N 1
ATOM 4598 C CA . SER A 1 595 ? 7.250 -18.925 15.896 1.00 31.88 595 SER A CA 1
ATOM 4599 C C . SER A 1 595 ? 8.254 -19.345 16.973 1.00 31.88 595 SER A C 1
ATOM 4601 O O . SER A 1 595 ? 7.957 -20.179 17.834 1.00 31.88 595 SER A O 1
ATOM 4603 N N . VAL A 1 596 ? 9.476 -18.830 16.892 1.00 29.27 596 VAL A N 1
ATOM 4604 C CA . VAL A 1 596 ? 10.490 -19.065 17.915 1.00 29.27 596 VAL A CA 1
ATOM 4605 C C . VAL A 1 596 ? 10.170 -18.165 19.100 1.00 29.27 596 VAL A C 1
ATOM 4607 O O . VAL A 1 596 ? 10.507 -16.989 19.115 1.00 29.27 596 VAL A O 1
ATOM 4610 N N . THR A 1 597 ? 9.538 -18.734 20.129 1.00 33.62 597 THR A N 1
ATOM 4611 C CA . THR A 1 597 ? 9.807 -18.291 21.502 1.00 33.62 597 THR A CA 1
ATOM 4612 C C . THR A 1 597 ? 11.313 -18.315 21.674 1.00 33.62 597 THR A C 1
ATOM 4614 O O . THR A 1 597 ? 11.878 -19.400 21.536 1.00 33.62 597 THR A O 1
ATOM 4617 N N . GLU A 1 598 ? 11.905 -17.142 21.901 1.00 34.44 598 GLU A N 1
ATOM 4618 C CA . GLU A 1 598 ? 13.309 -16.784 22.148 1.00 34.44 598 GLU A CA 1
ATOM 4619 C C . GLU A 1 598 ? 14.195 -17.917 22.718 1.00 34.44 598 GLU A C 1
ATOM 4621 O O . GLU A 1 598 ? 14.703 -17.904 23.835 1.00 34.44 598 GLU A O 1
ATOM 4626 N N . THR A 1 599 ? 14.390 -18.949 21.911 1.00 43.44 599 THR A N 1
ATOM 4627 C CA . THR A 1 599 ? 15.373 -20.005 22.066 1.00 43.44 599 THR A CA 1
ATOM 4628 C C . THR A 1 599 ? 16.352 -19.681 20.974 1.00 43.44 599 THR A C 1
ATOM 4630 O O . THR A 1 599 ? 15.973 -19.696 19.806 1.00 43.44 599 THR A O 1
ATOM 4633 N N . GLN A 1 600 ? 17.565 -19.286 21.367 1.00 55.84 600 GLN A N 1
ATOM 4634 C CA . GLN A 1 600 ? 18.596 -18.777 20.465 1.00 55.84 600 GLN A CA 1
ATOM 4635 C C . GLN A 1 600 ? 18.560 -19.522 19.124 1.00 55.84 600 GLN A C 1
ATOM 4637 O O . GLN A 1 600 ? 18.870 -20.718 19.054 1.00 55.84 600 GLN A O 1
ATOM 4642 N N . LEU A 1 601 ? 18.093 -18.818 18.088 1.00 67.12 601 LEU A N 1
ATOM 4643 C CA . LEU A 1 601 ? 18.005 -19.346 16.737 1.00 67.12 601 LEU A CA 1
ATOM 4644 C C . LEU A 1 601 ? 19.385 -19.850 16.333 1.00 67.12 601 LEU A C 1
ATOM 4646 O O . LEU A 1 601 ? 20.390 -19.157 16.523 1.00 67.12 601 LEU A O 1
ATOM 4650 N N . LEU A 1 602 ? 19.432 -21.064 15.791 1.00 80.50 602 LEU A N 1
ATOM 4651 C CA . LEU A 1 602 ? 20.662 -21.605 15.246 1.00 80.50 602 LEU A CA 1
ATOM 4652 C C . LEU A 1 602 ? 21.024 -20.804 13.991 1.00 80.50 602 LEU A C 1
ATOM 4654 O O . LEU A 1 602 ? 20.403 -20.980 12.949 1.00 80.50 602 LEU A O 1
ATOM 4658 N N . LYS A 1 603 ? 22.026 -19.929 14.085 1.00 85.69 603 LYS A N 1
ATOM 4659 C CA . LYS A 1 603 ? 22.555 -19.178 12.935 1.00 85.69 603 LYS A CA 1
ATOM 4660 C C . LYS A 1 603 ? 23.892 -19.776 12.513 1.00 85.69 603 LYS A C 1
ATOM 4662 O O . LYS A 1 603 ? 24.680 -20.183 13.371 1.00 85.69 603 LYS A O 1
ATOM 4667 N N . ILE A 1 604 ? 24.156 -19.817 11.207 1.00 88.75 604 ILE A N 1
ATOM 4668 C CA . ILE A 1 604 ? 25.425 -20.308 10.657 1.00 88.75 604 ILE A CA 1
ATOM 4669 C C . ILE A 1 604 ? 26.030 -19.287 9.694 1.00 88.75 604 ILE A C 1
ATOM 4671 O O . ILE A 1 604 ? 25.323 -18.745 8.852 1.00 88.75 604 ILE A O 1
ATOM 4675 N N . TYR A 1 605 ? 27.327 -19.009 9.819 1.00 85.69 605 TYR A N 1
ATOM 4676 C CA . TYR A 1 605 ? 28.022 -18.041 8.964 1.00 85.69 605 TYR A CA 1
ATOM 4677 C C . TYR A 1 605 ? 29.541 -18.305 8.904 1.00 85.69 605 TYR A C 1
ATOM 4679 O O . TYR A 1 605 ? 30.106 -18.857 9.846 1.00 85.69 605 TYR A O 1
ATOM 4687 N N . PRO A 1 606 ? 30.245 -17.914 7.827 1.00 83.38 606 PRO A N 1
ATOM 4688 C CA . PRO A 1 606 ? 29.688 -17.402 6.576 1.00 83.38 606 PRO A CA 1
ATOM 4689 C C . PRO A 1 606 ? 28.961 -18.507 5.796 1.00 83.38 606 PRO A C 1
ATOM 4691 O O . PRO A 1 606 ? 29.282 -19.684 5.941 1.00 83.38 606 PRO A O 1
ATOM 4694 N N . ASN A 1 607 ? 27.990 -18.129 4.969 1.00 83.75 607 ASN A N 1
ATOM 4695 C CA . ASN A 1 607 ? 27.346 -19.007 3.998 1.00 83.75 607 ASN A CA 1
ATOM 4696 C C . ASN A 1 607 ? 27.172 -18.216 2.685 1.00 83.75 607 ASN A C 1
ATOM 4698 O O . ASN A 1 607 ? 26.379 -17.282 2.690 1.00 83.75 607 ASN A O 1
ATOM 4702 N N . PRO A 1 608 ? 27.892 -18.533 1.590 1.00 88.06 608 PRO A N 1
ATOM 4703 C CA . PRO A 1 608 ? 28.746 -19.707 1.402 1.00 88.06 608 PRO A CA 1
ATOM 4704 C C . PRO A 1 608 ? 30.013 -19.740 2.279 1.00 88.06 608 PRO A C 1
ATOM 4706 O O . PRO A 1 608 ? 30.651 -18.724 2.544 1.00 88.06 608 PRO A O 1
ATOM 4709 N N . ALA A 1 609 ? 30.399 -20.936 2.717 1.00 89.88 609 ALA A N 1
ATOM 4710 C CA . ALA A 1 609 ? 31.533 -21.191 3.598 1.00 89.88 609 ALA A CA 1
ATOM 4711 C C . ALA A 1 609 ? 32.725 -21.776 2.818 1.00 89.88 609 ALA A C 1
ATOM 4713 O O . ALA A 1 609 ? 32.543 -22.676 2.004 1.00 89.88 609 ALA A O 1
ATOM 4714 N N . LYS A 1 610 ? 33.962 -21.325 3.081 1.00 88.62 610 LYS A N 1
ATOM 4715 C CA . LYS A 1 610 ? 35.173 -21.837 2.388 1.00 88.62 610 LYS A CA 1
ATOM 4716 C C . LYS A 1 610 ? 35.892 -22.968 3.122 1.00 88.62 610 LYS A C 1
ATOM 4718 O O . LYS A 1 610 ? 36.345 -23.915 2.496 1.00 88.62 610 LYS A O 1
ATOM 4723 N N . GLY A 1 611 ? 36.019 -22.882 4.442 1.00 88.44 611 GLY A N 1
ATOM 4724 C CA . GLY A 1 611 ? 36.803 -23.854 5.225 1.00 88.44 611 GLY A CA 1
ATOM 4725 C C . GLY A 1 611 ? 36.402 -23.968 6.691 1.00 88.44 611 GLY A C 1
ATOM 4726 O O . GLY A 1 611 ? 36.770 -24.924 7.372 1.00 88.44 611 GLY A O 1
ATOM 4727 N N . GLN A 1 612 ? 35.589 -23.031 7.167 1.00 92.19 612 GLN A N 1
ATOM 4728 C CA . GLN A 1 612 ? 35.055 -23.010 8.516 1.00 92.19 612 GLN A CA 1
ATOM 4729 C C . GLN A 1 612 ? 33.618 -22.503 8.492 1.00 92.19 612 GLN A C 1
ATOM 4731 O O . GLN A 1 612 ? 33.268 -21.678 7.647 1.00 92.19 612 GLN A O 1
ATOM 4736 N N . LEU A 1 613 ? 32.823 -22.990 9.433 1.00 92.88 613 LEU A N 1
ATOM 4737 C CA . LEU A 1 613 ? 31.457 -22.567 9.679 1.00 92.88 613 LEU A CA 1
ATOM 4738 C C . LEU A 1 613 ? 31.346 -22.169 11.148 1.00 92.88 613 LEU A C 1
ATOM 4740 O O . LEU A 1 613 ? 31.689 -22.955 12.028 1.00 92.88 613 LEU A O 1
ATOM 4744 N N . ILE A 1 614 ? 30.892 -20.956 11.421 1.00 90.38 614 ILE A N 1
ATOM 4745 C CA . ILE A 1 614 ? 30.572 -20.498 12.768 1.00 90.38 614 ILE A CA 1
ATOM 4746 C C . ILE A 1 614 ? 29.099 -20.796 13.002 1.00 90.38 614 ILE A C 1
ATOM 4748 O O . ILE A 1 614 ? 28.248 -20.335 12.254 1.00 90.38 614 ILE A O 1
ATOM 4752 N N . VAL A 1 615 ? 28.813 -21.571 14.039 1.00 89.88 615 VAL A N 1
ATOM 4753 C CA . VAL A 1 615 ? 27.471 -21.901 14.507 1.00 89.88 615 VAL A CA 1
ATOM 4754 C C . VAL A 1 615 ? 27.218 -21.100 15.778 1.00 89.88 615 VAL A C 1
ATOM 4756 O O . VAL A 1 615 ? 27.966 -21.227 16.749 1.00 89.88 615 VAL A O 1
ATOM 4759 N N . SER A 1 616 ? 26.189 -20.260 15.786 1.00 85.25 616 SER A N 1
ATOM 4760 C CA . SER A 1 616 ? 25.766 -19.501 16.966 1.00 85.25 616 SER A CA 1
ATOM 4761 C C . SER A 1 616 ? 24.361 -19.894 17.400 1.00 85.25 616 SER A C 1
ATOM 4763 O O . SER A 1 616 ? 23.553 -20.313 16.577 1.00 85.25 616 SER A O 1
ATOM 4765 N N . GLY A 1 617 ? 24.072 -19.717 18.687 1.00 79.50 617 GLY A N 1
ATOM 4766 C CA . GLY A 1 617 ? 22.771 -20.036 19.271 1.00 79.50 617 GLY A CA 1
ATOM 4767 C C . GLY A 1 617 ? 22.637 -21.480 19.744 1.00 79.50 617 GLY A C 1
ATOM 4768 O O . GLY A 1 617 ? 21.530 -21.948 19.962 1.00 79.50 617 GLY A O 1
ATOM 4769 N N . ALA A 1 618 ? 23.745 -22.208 19.890 1.00 81.31 618 ALA A N 1
ATOM 4770 C CA . ALA A 1 618 ? 23.738 -23.585 20.360 1.00 81.31 618 ALA A CA 1
ATOM 4771 C C . ALA A 1 618 ? 24.195 -23.700 21.828 1.00 81.31 618 ALA A C 1
ATOM 4773 O O . ALA A 1 618 ? 25.046 -22.940 22.304 1.00 81.31 618 ALA A O 1
ATOM 4774 N N . ASN A 1 619 ? 23.604 -24.652 22.547 1.00 82.94 619 ASN A N 1
ATOM 4775 C CA . ASN A 1 619 ? 23.800 -24.879 23.972 1.00 82.94 619 ASN A CA 1
ATOM 4776 C C . ASN A 1 619 ? 24.916 -25.906 24.242 1.00 82.94 619 ASN A C 1
ATOM 4778 O O . ASN A 1 619 ? 25.239 -26.736 23.385 1.00 82.94 619 ASN A O 1
ATOM 4782 N N . PRO A 1 620 ? 25.510 -25.901 25.452 1.00 79.44 620 PRO A N 1
ATOM 4783 C CA . PRO A 1 620 ? 26.408 -26.969 25.876 1.00 79.44 620 PRO A CA 1
ATOM 4784 C C . PRO A 1 620 ? 25.726 -28.337 25.760 1.00 79.44 620 PRO A C 1
ATOM 4786 O O . PRO A 1 620 ? 24.608 -28.511 26.235 1.00 79.44 620 PRO A O 1
ATOM 4789 N N . ASN A 1 621 ? 26.441 -29.317 25.204 1.00 80.56 621 ASN A N 1
ATOM 4790 C CA . ASN A 1 621 ? 25.987 -30.683 24.904 1.00 80.56 621 ASN A CA 1
ATOM 4791 C C . ASN A 1 621 ? 25.114 -30.874 23.660 1.00 80.56 621 ASN A C 1
ATOM 4793 O O . ASN A 1 621 ? 24.868 -32.034 23.318 1.00 80.56 621 ASN A O 1
ATOM 4797 N N . ASP A 1 622 ? 24.744 -29.812 22.942 1.00 87.44 622 ASP A N 1
ATOM 4798 C CA . ASP A 1 622 ? 24.115 -29.967 21.632 1.00 87.44 622 ASP A CA 1
ATOM 4799 C C . ASP A 1 622 ? 25.045 -30.724 20.669 1.00 87.44 622 ASP A C 1
ATOM 4801 O O . ASP A 1 622 ? 26.281 -30.609 20.707 1.00 87.44 622 ASP A O 1
ATOM 4805 N N . LEU A 1 623 ? 24.437 -31.508 19.783 1.00 88.19 623 LEU A N 1
ATOM 4806 C CA . LEU A 1 623 ? 25.123 -32.192 18.695 1.00 88.19 623 LEU A CA 1
ATOM 4807 C C . LEU A 1 623 ? 24.827 -31.473 17.388 1.00 88.19 623 LEU A C 1
ATOM 4809 O O . LEU A 1 623 ? 23.675 -31.322 16.999 1.00 88.19 623 LEU A O 1
ATOM 4813 N N . ILE A 1 624 ? 25.876 -31.069 16.687 1.00 91.38 624 ILE A N 1
ATOM 4814 C CA . ILE A 1 624 ? 25.787 -30.565 15.325 1.00 91.38 624 ILE A CA 1
ATOM 4815 C C . ILE A 1 624 ? 26.125 -31.699 14.369 1.00 91.38 624 ILE A C 1
ATOM 4817 O O . ILE A 1 624 ? 27.177 -32.324 14.476 1.00 91.38 624 ILE A O 1
ATOM 4821 N N . GLU A 1 625 ? 25.248 -31.964 13.417 1.00 93.12 625 GLU A N 1
ATOM 4822 C CA . GLU A 1 625 ? 25.410 -33.011 12.420 1.00 93.12 625 GLU A CA 1
ATOM 4823 C C . GLU A 1 625 ? 25.289 -3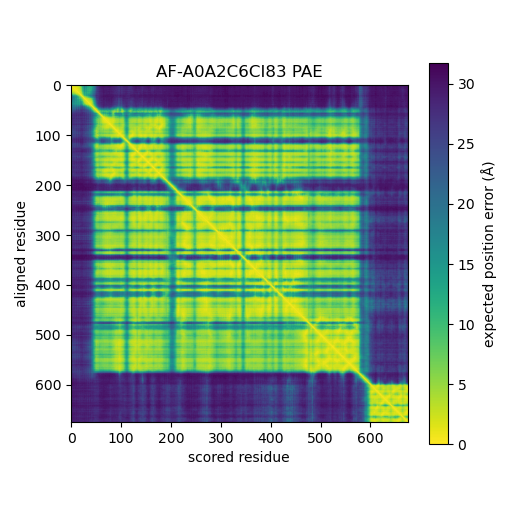2.404 11.026 1.00 93.12 625 GLU A C 1
ATOM 4825 O O . GLU A 1 625 ? 24.323 -31.713 10.738 1.00 93.12 625 GLU A O 1
ATOM 4830 N N . ILE A 1 626 ? 26.248 -32.656 10.142 1.00 93.69 626 ILE A N 1
ATOM 4831 C CA . ILE A 1 626 ? 26.211 -32.172 8.760 1.00 93.69 626 ILE A CA 1
ATOM 4832 C C . ILE A 1 626 ? 25.885 -33.344 7.842 1.00 93.69 626 ILE A C 1
ATOM 4834 O O . ILE A 1 626 ? 26.522 -34.394 7.931 1.00 93.69 626 ILE A O 1
ATOM 4838 N N . PHE A 1 627 ? 24.930 -33.151 6.940 1.00 91.25 627 PHE A N 1
ATOM 4839 C CA . PHE A 1 627 ? 24.471 -34.110 5.945 1.00 91.25 627 PHE A CA 1
ATOM 4840 C C . PHE A 1 627 ? 24.699 -33.568 4.536 1.00 91.25 627 PHE A C 1
ATOM 4842 O O . PHE A 1 627 ? 24.633 -32.360 4.308 1.00 91.25 627 PHE A O 1
ATOM 4849 N N . ASN A 1 628 ? 24.938 -34.459 3.577 1.00 87.88 628 ASN A N 1
ATOM 4850 C CA . ASN A 1 628 ? 24.809 -34.111 2.162 1.00 87.88 628 ASN A CA 1
ATOM 4851 C C . ASN A 1 628 ? 23.330 -34.127 1.723 1.00 87.88 628 ASN A C 1
ATOM 4853 O O . ASN A 1 628 ? 22.451 -34.549 2.476 1.00 87.88 628 ASN A O 1
ATOM 4857 N N . LEU A 1 629 ? 23.052 -33.707 0.485 1.00 82.06 629 LEU A N 1
ATOM 4858 C CA . LEU A 1 629 ? 21.693 -33.698 -0.078 1.00 82.06 629 LEU A CA 1
ATOM 4859 C C . LEU A 1 629 ? 21.070 -35.096 -0.238 1.00 82.06 629 LEU A C 1
ATOM 4861 O O . LEU A 1 629 ? 19.860 -35.213 -0.384 1.00 82.06 629 LEU A O 1
ATOM 4865 N N . GLN A 1 630 ? 21.868 -36.164 -0.179 1.00 79.50 630 GLN A N 1
ATOM 4866 C CA . GLN A 1 630 ? 21.374 -37.545 -0.164 1.00 79.50 630 GLN A CA 1
ATOM 4867 C C . GLN A 1 630 ? 20.984 -38.017 1.251 1.00 79.50 630 GLN A C 1
ATOM 4869 O O . GLN A 1 630 ? 20.708 -39.200 1.448 1.00 79.50 630 GLN A O 1
ATOM 4874 N N . GLY A 1 631 ? 21.010 -37.130 2.254 1.00 75.31 631 GLY A N 1
ATOM 4875 C CA . GLY A 1 631 ? 20.713 -37.454 3.651 1.00 75.31 631 GLY A CA 1
ATOM 4876 C C . GLY A 1 631 ? 21.810 -38.267 4.346 1.00 75.31 631 GLY A C 1
ATOM 4877 O O . GLY A 1 631 ? 21.605 -38.772 5.450 1.00 75.31 631 GLY A O 1
ATOM 4878 N N . GLN A 1 632 ? 22.989 -38.412 3.732 1.00 79.69 632 GLN A N 1
ATOM 4879 C CA . GLN A 1 632 ? 24.120 -39.104 4.342 1.00 79.69 632 GLN A CA 1
ATOM 4880 C C . GLN A 1 632 ? 24.823 -38.164 5.315 1.00 79.69 632 GLN A C 1
ATOM 4882 O O . GLN A 1 632 ? 25.225 -37.061 4.949 1.00 79.69 632 GLN A O 1
ATOM 4887 N N . LYS A 1 633 ? 25.001 -38.621 6.555 1.00 91.25 633 LYS A N 1
ATOM 4888 C CA . LYS A 1 633 ? 25.715 -37.885 7.600 1.00 91.25 633 LYS A CA 1
ATOM 4889 C C . LYS A 1 633 ? 27.215 -37.880 7.303 1.00 91.25 633 LYS A C 1
ATOM 4891 O O . LYS A 1 633 ? 27.826 -38.942 7.213 1.00 91.25 633 LYS A O 1
ATOM 4896 N N . ILE A 1 634 ? 27.789 -36.692 7.163 1.00 91.44 634 ILE A N 1
ATOM 4897 C CA . ILE A 1 634 ? 29.187 -36.466 6.785 1.00 91.44 634 ILE A CA 1
ATOM 4898 C C . ILE A 1 634 ? 30.038 -36.057 7.988 1.00 91.44 634 ILE A C 1
ATOM 4900 O O . ILE A 1 634 ? 31.179 -36.497 8.101 1.00 91.44 634 ILE A O 1
ATOM 4904 N N . LEU A 1 635 ? 29.498 -35.241 8.898 1.00 89.19 635 LEU A N 1
ATOM 4905 C CA . LEU A 1 635 ? 30.240 -34.728 10.052 1.00 89.19 635 LEU A CA 1
ATOM 4906 C C . LEU A 1 635 ? 29.352 -34.693 11.294 1.00 89.19 635 LEU A C 1
ATOM 4908 O O . LEU A 1 635 ? 28.159 -34.420 11.197 1.00 89.19 635 LEU A O 1
ATOM 4912 N N . VAL A 1 636 ? 29.938 -34.969 12.459 1.00 90.56 636 VAL A N 1
ATOM 4913 C CA . VAL A 1 636 ? 29.295 -34.797 13.768 1.00 90.56 636 VAL A CA 1
ATOM 4914 C C . VAL A 1 636 ? 30.236 -34.022 14.672 1.00 90.56 636 VAL A C 1
ATOM 4916 O O . VAL A 1 636 ? 31.412 -34.364 14.787 1.00 90.56 636 VAL A O 1
ATOM 4919 N N . TYR A 1 637 ? 29.713 -32.992 15.322 1.00 87.75 637 TYR A N 1
ATOM 4920 C CA . TYR A 1 637 ? 30.449 -32.111 16.206 1.00 87.75 637 TYR A CA 1
ATOM 4921 C C . TYR A 1 637 ? 29.670 -31.913 17.505 1.00 87.75 637 TYR A C 1
ATOM 4923 O O . TYR A 1 637 ? 28.518 -31.489 17.488 1.00 87.75 637 TYR A O 1
ATOM 4931 N N . LYS A 1 638 ? 30.294 -32.219 18.645 1.00 86.56 638 LYS A N 1
ATOM 4932 C CA . LYS A 1 638 ? 29.679 -32.020 19.961 1.00 86.56 638 LYS A CA 1
ATOM 4933 C C . LYS A 1 638 ? 30.087 -30.670 20.534 1.00 86.56 638 LYS A C 1
ATOM 4935 O O . LYS A 1 638 ? 31.277 -30.367 20.615 1.00 86.56 638 LYS A O 1
ATOM 4940 N N . ILE A 1 639 ? 29.110 -29.888 20.976 1.00 84.44 639 ILE A N 1
ATOM 4941 C CA . ILE A 1 639 ? 29.351 -28.568 21.552 1.00 84.44 639 ILE A CA 1
ATOM 4942 C C . ILE A 1 639 ? 29.764 -28.696 23.016 1.00 84.44 639 ILE A C 1
ATOM 4944 O O . ILE A 1 639 ? 29.047 -29.268 23.838 1.00 84.44 639 ILE A O 1
ATOM 4948 N N . ALA A 1 640 ? 30.943 -28.161 23.335 1.00 75.81 640 ALA A N 1
ATOM 4949 C CA . ALA A 1 640 ? 31.512 -28.207 24.680 1.00 75.81 640 ALA A CA 1
ATOM 4950 C C . ALA A 1 640 ? 31.106 -27.006 25.554 1.00 75.81 640 ALA A C 1
ATOM 4952 O O . ALA A 1 640 ? 30.906 -27.178 26.751 1.00 75.81 640 ALA A O 1
ATOM 4953 N N . ASN A 1 641 ? 30.969 -25.813 24.964 1.00 74.38 641 ASN A N 1
ATOM 4954 C CA . ASN A 1 641 ? 30.704 -24.555 25.670 1.00 74.38 641 ASN A CA 1
ATOM 4955 C C . ASN A 1 641 ? 29.553 -23.790 25.005 1.00 74.38 641 ASN A C 1
ATOM 4957 O O . ASN A 1 641 ? 29.316 -23.952 23.811 1.00 74.38 641 ASN A O 1
ATOM 4961 N N . GLN A 1 642 ? 28.871 -22.937 25.771 1.00 68.62 642 GLN A N 1
ATOM 4962 C CA . GLN A 1 642 ? 27.783 -22.092 25.275 1.00 68.62 642 GLN A CA 1
ATOM 4963 C C . GLN A 1 642 ? 28.326 -20.976 24.367 1.00 68.62 642 GLN A C 1
ATOM 4965 O O . GLN A 1 642 ? 29.373 -20.397 24.662 1.00 68.62 642 GLN A O 1
ATOM 4970 N N . GLY A 1 643 ? 27.599 -20.644 23.296 1.00 69.81 643 GLY A N 1
ATOM 4971 C CA . GLY A 1 643 ? 27.881 -19.479 22.451 1.00 69.81 643 GLY A CA 1
ATOM 4972 C C . GLY A 1 643 ? 28.249 -19.821 21.004 1.00 69.81 643 GLY A C 1
ATOM 4973 O O . GLY A 1 643 ? 27.606 -20.656 20.372 1.00 69.81 643 GLY A O 1
ATOM 4974 N N . LYS A 1 644 ? 29.246 -19.111 20.455 1.00 78.31 644 LYS A N 1
ATOM 4975 C CA . LYS A 1 644 ? 29.721 -19.264 19.068 1.00 78.31 644 LYS A CA 1
ATOM 4976 C C . LYS A 1 644 ? 30.723 -20.416 18.972 1.00 78.31 644 LYS A C 1
ATOM 4978 O O . LYS A 1 644 ? 31.730 -20.422 19.678 1.00 78.31 644 LYS A O 1
ATOM 4983 N N . VAL A 1 645 ? 30.470 -21.362 18.074 1.00 86.62 645 VAL A N 1
ATOM 4984 C CA . VAL A 1 645 ? 31.322 -22.532 17.829 1.00 86.62 645 VAL A CA 1
ATOM 4985 C C . VAL A 1 645 ? 31.833 -22.501 16.399 1.00 86.62 645 VAL A C 1
ATOM 4987 O O . VAL A 1 645 ? 31.043 -22.436 15.466 1.00 86.62 645 VAL A O 1
ATOM 4990 N N . THR A 1 646 ? 33.145 -22.610 16.215 1.00 90.00 646 THR A N 1
ATOM 4991 C CA . THR A 1 646 ? 33.750 -22.734 14.884 1.00 90.00 646 THR A CA 1
ATOM 4992 C C . THR A 1 646 ? 33.965 -24.206 14.541 1.00 90.00 646 THR A C 1
ATOM 4994 O O . THR A 1 646 ? 34.688 -24.912 15.241 1.00 90.00 646 THR A O 1
ATOM 4997 N N . ILE A 1 647 ? 33.358 -24.661 13.448 1.00 92.00 647 ILE A N 1
ATOM 4998 C CA . ILE A 1 647 ? 33.471 -26.017 12.907 1.00 92.00 647 ILE A CA 1
ATOM 4999 C C . ILE A 1 647 ? 34.338 -25.963 11.647 1.00 92.00 647 ILE A C 1
ATOM 5001 O O . ILE A 1 647 ? 34.033 -25.228 10.710 1.00 92.00 647 ILE A O 1
ATOM 5005 N N . SER A 1 648 ? 35.414 -26.753 11.603 1.00 91.81 648 SER A N 1
ATOM 5006 C CA . SER A 1 648 ? 36.207 -26.930 10.379 1.00 91.81 648 SER A CA 1
ATOM 5007 C C . SER A 1 648 ? 35.431 -27.782 9.376 1.00 91.81 648 SER A C 1
ATOM 5009 O O . SER A 1 648 ? 34.990 -28.881 9.704 1.00 91.81 648 SER A O 1
ATOM 5011 N N . ILE A 1 649 ? 35.304 -27.285 8.147 1.00 95.56 649 ILE A N 1
ATOM 5012 C CA . ILE A 1 649 ? 34.636 -27.959 7.023 1.00 95.56 649 ILE A CA 1
ATOM 5013 C C . ILE A 1 649 ? 35.569 -28.114 5.812 1.00 95.56 649 ILE A C 1
ATOM 5015 O O . ILE A 1 649 ? 35.109 -28.314 4.691 1.00 95.56 649 ILE A O 1
ATOM 5019 N N . ASN A 1 650 ? 36.885 -28.007 6.023 1.00 91.81 650 ASN A N 1
ATOM 5020 C CA . ASN A 1 650 ? 37.893 -28.136 4.963 1.00 91.81 650 ASN A CA 1
ATOM 5021 C C . ASN A 1 650 ? 37.818 -29.480 4.221 1.00 91.81 650 ASN A C 1
ATOM 5023 O O . ASN A 1 650 ? 38.121 -29.539 3.033 1.00 91.81 650 ASN A O 1
ATOM 5027 N N . ASP A 1 651 ? 37.373 -30.535 4.905 1.00 90.44 651 ASP A N 1
ATOM 5028 C CA . ASP A 1 651 ? 37.266 -31.885 4.344 1.00 90.44 651 ASP A CA 1
ATOM 5029 C C . ASP A 1 651 ? 35.962 -32.110 3.553 1.00 90.44 651 ASP A C 1
ATOM 5031 O O . ASP A 1 651 ? 35.778 -33.159 2.930 1.00 90.44 651 ASP A O 1
ATOM 5035 N N . LEU A 1 652 ? 35.043 -31.134 3.559 1.00 92.06 652 LEU A N 1
ATOM 5036 C CA . LEU A 1 652 ? 33.840 -31.166 2.732 1.00 92.06 652 LEU A CA 1
ATOM 5037 C C . LEU A 1 652 ? 34.180 -30.736 1.301 1.00 92.06 652 LEU A C 1
ATOM 5039 O O . LEU A 1 652 ? 34.856 -29.730 1.074 1.00 92.06 652 LEU A O 1
ATOM 5043 N N . LYS A 1 653 ? 33.671 -31.485 0.321 1.00 91.75 653 LYS A N 1
ATOM 5044 C CA . LYS A 1 653 ? 33.732 -31.085 -1.090 1.00 91.75 653 LYS A CA 1
ATOM 5045 C C . LYS A 1 653 ? 32.850 -29.853 -1.323 1.00 91.75 653 LYS A C 1
ATOM 5047 O O . LYS A 1 653 ? 31.913 -29.609 -0.572 1.00 91.75 653 LYS A O 1
ATOM 5052 N N . THR A 1 654 ? 33.126 -29.096 -2.380 1.00 89.88 654 THR A N 1
ATOM 5053 C CA . THR A 1 654 ? 32.235 -28.026 -2.851 1.00 89.88 654 THR A CA 1
ATOM 5054 C C . THR A 1 654 ? 30.830 -28.585 -3.100 1.00 89.88 654 THR A C 1
ATOM 5056 O O . THR A 1 654 ? 30.689 -29.630 -3.741 1.00 89.88 654 THR A O 1
ATOM 5059 N N . GLY A 1 655 ? 29.799 -27.921 -2.576 1.00 88.06 655 GLY A N 1
ATOM 5060 C CA . GLY A 1 655 ? 28.411 -28.377 -2.683 1.00 88.06 655 GLY A CA 1
ATOM 5061 C C . GLY A 1 655 ? 27.504 -27.884 -1.557 1.00 88.06 655 GLY A C 1
ATOM 5062 O O . GLY A 1 655 ? 27.922 -27.147 -0.667 1.00 88.06 655 GLY A O 1
ATOM 5063 N N . THR A 1 656 ? 26.238 -28.291 -1.600 1.00 86.88 656 THR A N 1
ATOM 5064 C CA . THR A 1 656 ? 25.221 -27.928 -0.605 1.00 86.88 656 THR A CA 1
ATOM 5065 C C . THR A 1 656 ? 25.106 -28.988 0.487 1.00 86.88 656 THR A C 1
ATOM 5067 O O . THR A 1 656 ? 25.092 -30.189 0.208 1.00 86.88 656 THR A O 1
ATOM 5070 N N . TYR A 1 657 ? 24.976 -28.532 1.728 1.00 91.94 657 TYR A N 1
ATOM 5071 C CA . TYR A 1 657 ? 24.900 -29.359 2.924 1.00 91.94 657 TYR A CA 1
ATOM 5072 C C . TYR A 1 657 ? 23.750 -28.913 3.831 1.00 91.94 657 TYR A C 1
ATOM 5074 O O . TYR A 1 657 ? 23.357 -27.746 3.838 1.00 91.94 657 TYR A O 1
ATOM 5082 N N . LEU A 1 658 ? 23.234 -29.850 4.622 1.00 90.31 658 LEU A N 1
ATOM 5083 C CA . LEU A 1 658 ? 22.270 -29.593 5.689 1.00 90.31 658 LEU A CA 1
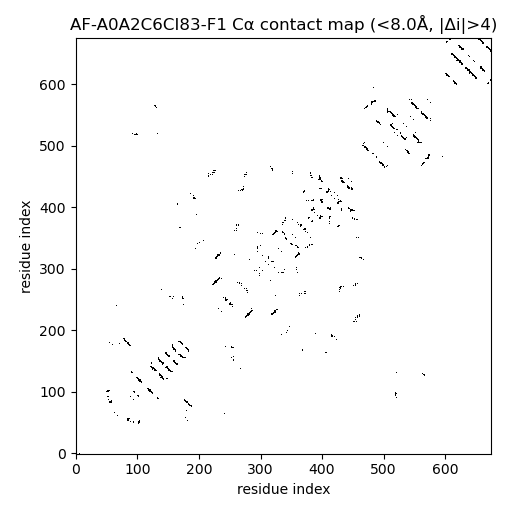ATOM 5084 C C . LEU A 1 658 ? 22.972 -29.758 7.030 1.00 90.31 658 LEU A C 1
ATOM 5086 O O . LEU A 1 658 ? 23.534 -30.813 7.308 1.00 90.31 658 LEU A O 1
ATOM 5090 N N . LEU A 1 659 ? 22.937 -28.735 7.869 1.00 92.56 659 LEU A N 1
ATOM 5091 C CA . LEU A 1 659 ? 23.393 -28.791 9.246 1.00 92.56 659 LEU A CA 1
ATOM 5092 C C . LEU A 1 659 ? 22.184 -28.988 10.154 1.00 92.56 659 LEU A C 1
ATOM 5094 O O . LEU A 1 659 ? 21.235 -28.216 10.100 1.00 92.56 659 LEU A O 1
ATOM 5098 N N . ARG A 1 660 ? 22.229 -30.009 11.003 1.00 90.94 660 ARG A N 1
ATOM 5099 C CA . ARG A 1 660 ? 21.224 -30.307 12.015 1.00 90.94 660 ARG A CA 1
ATOM 5100 C C . ARG A 1 660 ? 21.791 -30.069 13.404 1.00 90.94 660 ARG A C 1
ATOM 5102 O O . ARG A 1 660 ? 22.811 -30.665 13.741 1.00 90.94 660 ARG A O 1
ATOM 5109 N N . ARG A 1 661 ? 21.114 -29.280 14.232 1.00 88.50 661 ARG A N 1
ATOM 5110 C CA . ARG A 1 661 ? 21.323 -29.291 15.686 1.00 88.50 661 ARG A CA 1
ATOM 5111 C C . ARG A 1 661 ? 20.378 -30.304 16.305 1.00 88.50 661 ARG A C 1
ATOM 5113 O O . ARG A 1 661 ? 19.182 -30.235 16.055 1.00 88.50 661 ARG A O 1
ATOM 5120 N N . VAL A 1 662 ? 20.914 -31.199 17.120 1.00 84.06 662 VAL A N 1
ATOM 5121 C CA . VAL A 1 662 ? 20.167 -32.147 17.945 1.00 84.06 662 VAL A CA 1
ATOM 5122 C C . VAL A 1 662 ? 20.391 -31.764 19.404 1.00 84.06 662 VAL A C 1
ATOM 5124 O O . VAL A 1 662 ? 21.521 -31.836 19.894 1.00 84.06 662 VAL A O 1
ATOM 5127 N N . SER A 1 663 ? 19.319 -31.358 20.080 1.00 78.44 663 SER A N 1
ATOM 5128 C CA . SER A 1 663 ? 19.278 -31.133 21.529 1.00 78.44 663 SER A CA 1
ATOM 5129 C C . SER A 1 663 ? 18.238 -32.053 22.184 1.00 78.44 663 SER A C 1
ATOM 5131 O O . SER A 1 663 ? 17.551 -32.816 21.503 1.00 78.44 663 SER A O 1
ATOM 5133 N N . GLU A 1 664 ? 18.099 -31.995 23.511 1.00 58.84 664 GLU A N 1
ATOM 5134 C CA . GLU A 1 664 ? 17.045 -32.733 24.230 1.00 58.84 664 GLU A CA 1
ATOM 5135 C C . GLU A 1 664 ? 15.625 -32.224 23.914 1.00 58.84 664 GLU A C 1
ATOM 5137 O O . GLU A 1 664 ? 14.654 -32.936 24.157 1.00 58.84 664 GLU A O 1
ATOM 5142 N N . VAL A 1 665 ? 15.499 -31.005 23.372 1.00 50.81 665 VAL A N 1
ATOM 5143 C CA . VAL A 1 665 ? 14.219 -30.284 23.240 1.00 50.81 665 VAL A CA 1
ATOM 5144 C C . VAL A 1 665 ? 13.918 -29.842 21.805 1.00 50.81 665 VAL A C 1
ATOM 5146 O O . VAL A 1 665 ? 12.766 -29.582 21.473 1.00 50.81 665 VAL A O 1
ATOM 5149 N N . THR A 1 666 ? 14.934 -29.744 20.943 1.00 64.44 666 THR A N 1
ATOM 5150 C CA . THR A 1 666 ? 14.822 -29.190 19.586 1.00 64.44 666 THR A CA 1
ATOM 5151 C C . THR A 1 666 ? 15.684 -29.948 18.579 1.00 64.44 666 THR A C 1
ATOM 5153 O O . THR A 1 666 ? 16.823 -30.326 18.861 1.00 64.44 666 THR A O 1
ATOM 5156 N N . ASN A 1 667 ? 15.141 -30.113 17.370 1.00 70.06 667 ASN A N 1
ATOM 5157 C CA . ASN A 1 667 ? 15.897 -30.458 16.173 1.00 70.06 667 ASN A CA 1
ATOM 5158 C C . ASN A 1 667 ? 15.763 -29.305 15.180 1.00 70.06 667 ASN A C 1
ATOM 5160 O O . ASN A 1 667 ? 14.667 -29.051 14.684 1.00 70.06 667 ASN A O 1
ATOM 5164 N N . ASP A 1 668 ? 16.865 -28.623 14.885 1.00 79.31 668 ASP A N 1
ATOM 5165 C CA . ASP A 1 668 ? 16.873 -27.530 13.911 1.00 79.31 668 ASP A CA 1
ATOM 5166 C C . ASP A 1 668 ? 17.685 -27.926 12.696 1.00 79.31 668 ASP A C 1
ATOM 5168 O O . ASP A 1 668 ? 18.726 -28.561 12.849 1.00 79.31 668 ASP A O 1
ATOM 5172 N N . PHE A 1 669 ? 17.242 -27.509 11.514 1.00 82.06 669 PHE A N 1
ATOM 5173 C CA . PHE A 1 669 ? 17.968 -27.692 10.265 1.00 82.06 669 PHE A CA 1
ATOM 5174 C C . PHE A 1 669 ? 18.304 -26.336 9.662 1.00 82.06 669 PHE A C 1
ATOM 5176 O O . PHE A 1 669 ? 17.454 -25.453 9.607 1.00 82.06 669 PHE A O 1
ATOM 5183 N N . VAL A 1 670 ? 19.538 -26.185 9.192 1.00 85.00 670 VAL A N 1
ATOM 5184 C CA . VAL A 1 670 ? 20.003 -24.997 8.479 1.00 85.00 670 VAL A CA 1
ATOM 5185 C C . VAL A 1 670 ? 20.851 -25.443 7.292 1.00 85.00 670 VAL A C 1
ATOM 5187 O O . VAL A 1 670 ? 21.760 -26.262 7.429 1.00 85.00 670 VAL A O 1
ATOM 5190 N N . LYS A 1 671 ? 20.544 -24.931 6.103 1.00 88.19 671 LYS A N 1
ATOM 5191 C CA . LYS A 1 671 ? 21.261 -25.241 4.859 1.00 88.19 671 LYS A CA 1
ATOM 5192 C C . LYS A 1 671 ? 22.479 -24.325 4.709 1.00 88.19 671 LYS A C 1
ATOM 5194 O O . LYS A 1 671 ? 22.368 -23.128 4.944 1.00 88.19 671 LYS A O 1
ATOM 5199 N N . PHE A 1 672 ? 23.615 -24.858 4.255 1.00 88.75 672 PHE A N 1
ATOM 5200 C CA . PHE A 1 672 ? 24.752 -24.041 3.809 1.00 88.75 672 PHE A CA 1
ATOM 5201 C C . PHE A 1 672 ? 25.422 -24.579 2.546 1.00 88.75 672 PHE A C 1
ATOM 5203 O O . PHE A 1 672 ? 25.278 -25.746 2.181 1.00 88.75 672 PHE A O 1
ATOM 5210 N N . VAL A 1 673 ? 26.178 -23.710 1.881 1.00 87.19 673 VAL A N 1
ATOM 5211 C CA . VAL A 1 673 ? 26.951 -24.000 0.674 1.00 87.19 673 VAL A CA 1
ATOM 5212 C C . VAL A 1 673 ? 28.438 -23.965 1.014 1.00 87.19 673 VAL A C 1
ATOM 5214 O O . VAL A 1 673 ? 28.934 -22.976 1.543 1.00 87.19 673 VAL A O 1
ATOM 5217 N N . LYS A 1 674 ? 29.167 -25.039 0.704 1.00 90.44 674 LYS A N 1
ATOM 5218 C CA . LYS A 1 674 ? 30.633 -25.099 0.740 1.00 90.44 674 LYS A CA 1
ATOM 5219 C C . LYS A 1 674 ? 31.176 -24.687 -0.628 1.00 90.44 674 LYS A C 1
ATOM 5221 O O . LYS A 1 674 ? 30.810 -25.314 -1.622 1.00 90.44 674 LYS A O 1
ATOM 5226 N N . GLN A 1 675 ? 32.063 -23.692 -0.660 1.00 86.56 675 GLN A N 1
ATOM 5227 C CA . GLN A 1 675 ? 32.842 -23.299 -1.844 1.00 86.56 675 GLN A CA 1
ATOM 5228 C C . GLN A 1 675 ? 34.192 -23.994 -1.873 1.00 86.56 675 GLN A C 1
ATOM 5230 O O . GLN A 1 675 ? 34.912 -23.93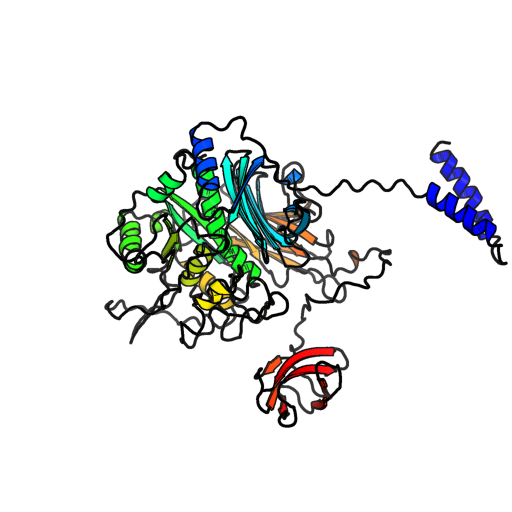7 -0.847 1.00 86.56 675 GLN A O 1
#

Foldseek 3Di:
DDPVVVVVVCVVVVVVVVVPPPDDDDPVVVVVVVVVVVVPDPPPPPPPPQQEDEQDQDDPPPDDPVLVVLQVCQCPPPFFPDKGKAFQDFLVRQFGWLQKGKYWAWDDPPPPPPDTDTDIFIWHWQDWDDPDSQAIWTWTATPVNFWIKIWGGHQQWIWIWIDGQPWTKTWATSARGMIMITTTHLLPQPQQWDDFLDDDDDDDDDFDDDPDDALLDFDPPQAFEAEEEEEEEPQNCVSCDCCSPVPPGSCCRSVNLVVNLQCLLVVQLVLQVHNRYHYDYDYDYDHQDDDPDFQCCCQAPRVLVVCVVVVPCVVQLGLAYEYEHQDDGDPRNRFKAANLWDDDDDHDDGALDRSGRYMYGYSVQSDPFQVRSSQRNLSNLNAAEACVRPVDQGQHYWDAADDPTGAGTANRYTGDPVCSVSVHTHDSYAADQVRDDPRHHRHDSSHHSSSSSSSSRSVSNVSGQAQDKEWDWDPPLDLEQAALVLAGDKGKTAIDIRAHDPPHPDADDKWKWKFKDRNQDCHPVPVGDTQDTDRMDIDRDAPDPQKIKMKMWMAHPRGDIYMDMGIRGSHSHPVNPPPPPPPDPPPDDDDDDDPDPPQQDFDWDDFQDAWKIKTFSDAQQKKKWKAAPVRHTDDIDGHHHHGIDIDTPNVPDFAKIWIWIDDPVDIDIDIGTYD